Protein AF-0000000075841562 (afdb_homodimer)

Foldseek 3Di:
DDPPPPPPPPPPPPPPQDPDQDDALQLDPDLVWKFKFAAQLAVVPQPDDCQLPQLVSLVDPSNVQLLVLLLVQLLQLFAPGDDRDPSSVRSWMWIQTNVRDIDTWHHDGLVLARSLQVLADLVVLPPDNVVRSVVSPVVVVVVVVVDPPPPVCVVSHPDHRQAQSSTNDDACHPGRDFPAFEEEEAAAQPAPFDPVNDDPPLVRRGNPTGDPVNVQVRVVRRVHHHQAYEHEHDDDDDPVVRCVSPDPVHVVRYHYHDHHADLDPCPDPSHPNVVLLVPFDSRYAYEYEDDHLPVVSSVSVLCCCLVDLRNLSRAAEYEYADAAARSNHHSPSPPSNDDDDGSNRVSVSQVSSVRSNHHYGRHD/DPPPPPPPPPDPPPPPQDPDQDPPLQLDQDLVWKFKFAAQLAVVPQPDDCQLPQLVSLVDPSNVQLLVLLLVQLLQLFAPGDDRDPSSQRSWMWIQTNVRDIDTWHHDGLVLARSLQVQAPLVVLPPDPVVRSVVSVVVVVCVVVVHPPPPVCVVSHPDHRQAQSSTNDDACHPGRDFPAFEEEEAAAQPAPFDPVNDDPPLVRRGNPTGDPVNVQVRVVRRVHHHQAYEHEHDDDDDPVVRCVSPDPVHVVRYHYHDHHADLDDCPDPSHPNVVLLVPFDSRYAYEYEDDHLPVVSSVSVLCCCLVDSRNLSRAAEYEYADAAADSNHHSPSPPSNDDDDGSNRVSVSQVSSVRSNHHYGSHD

Organism: Prymnesium parvum (NCBI:txid97485)

pLDDT: mean 78.82, std 22.83, range [20.52, 98.69]

Structure (mmCIF, N/CA/C/O backbone):
data_AF-0000000075841562-model_v1
#
loop_
_entity.id
_entity.type
_entity.pdbx_description
1 polymer 'Uncharacterized protein'
#
loop_
_atom_site.group_PDB
_atom_site.id
_atom_site.type_symbol
_atom_site.label_atom_id
_atom_site.label_alt_id
_atom_site.label_comp_id
_atom_site.label_asym_id
_atom_site.label_entity_id
_atom_site.label_seq_id
_atom_site.pdbx_PDB_ins_code
_atom_site.Cartn_x
_atom_site.Cartn_y
_atom_site.Cartn_z
_atom_site.occupancy
_atom_site.B_iso_or_equiv
_atom_site.auth_seq_id
_atom_site.auth_comp_id
_atom_site.auth_asym_id
_atom_site.auth_atom_id
_atom_site.pdbx_PDB_model_num
ATOM 1 N N . MET A 1 1 ? 17.453 -30.891 53.281 1 23.44 1 MET A N 1
ATOM 2 C CA . MET A 1 1 ? 16.172 -30.188 53.438 1 23.44 1 MET A CA 1
ATOM 3 C C . MET A 1 1 ? 15.82 -29.406 52.188 1 23.44 1 MET A C 1
ATOM 5 O O . MET A 1 1 ? 16.547 -28.5 51.781 1 23.44 1 MET A O 1
ATOM 9 N N . LEU A 1 2 ? 15.141 -30.031 51.219 1 24.81 2 LEU A N 1
ATOM 10 C CA . LEU A 1 2 ? 14.875 -29.906 49.812 1 24.81 2 LEU A CA 1
ATOM 11 C C . LEU A 1 2 ? 13.82 -28.844 49.531 1 24.81 2 LEU A C 1
ATOM 13 O O . LEU A 1 2 ? 12.664 -28.984 49.938 1 24.81 2 LEU A O 1
ATOM 17 N N . ARG A 1 3 ? 14.258 -27.531 49.594 1 24.64 3 ARG A N 1
ATOM 18 C CA . ARG A 1 3 ? 13.352 -26.391 49.562 1 24.64 3 ARG A CA 1
ATOM 19 C C . ARG A 1 3 ? 12.523 -26.406 48.281 1 24.64 3 ARG A C 1
ATOM 21 O O . ARG A 1 3 ? 13.062 -26.547 47.188 1 24.64 3 ARG A O 1
ATOM 28 N N . ARG A 1 4 ? 11.234 -26.812 48.344 1 21.17 4 ARG A N 1
ATOM 29 C CA . ARG A 1 4 ? 10.148 -26.969 47.375 1 21.17 4 ARG A CA 1
ATOM 30 C C . ARG A 1 4 ? 9.836 -25.641 46.688 1 21.17 4 ARG A C 1
ATOM 32 O O . ARG A 1 4 ? 9.398 -24.688 47.312 1 21.17 4 ARG A O 1
ATOM 39 N N . ARG A 1 5 ? 10.703 -25.172 45.781 1 24.58 5 ARG A N 1
ATOM 40 C CA . ARG A 1 5 ? 10.531 -23.891 45.125 1 24.58 5 ARG A CA 1
ATOM 41 C C . ARG A 1 5 ? 9.164 -23.797 44.438 1 24.58 5 ARG A C 1
ATOM 43 O O . ARG A 1 5 ? 8.836 -24.609 43.562 1 24.58 5 ARG A O 1
ATOM 50 N N . SER A 1 6 ? 8.141 -23.422 45.219 1 23.06 6 SER A N 1
ATOM 51 C CA . SER A 1 6 ? 6.766 -23.281 44.75 1 23.06 6 SER A CA 1
ATOM 52 C C . SER A 1 6 ? 6.68 -22.328 43.562 1 23.06 6 SER A C 1
ATOM 54 O O . SER A 1 6 ? 7.172 -21.203 43.656 1 23.06 6 SER A O 1
ATOM 56 N N . SER A 1 7 ? 6.777 -22.844 42.375 1 22.69 7 SER A N 1
ATOM 57 C CA . SER A 1 7 ? 6.758 -22.203 41.062 1 22.69 7 SER A CA 1
ATOM 58 C C . SER A 1 7 ? 5.453 -21.453 40.812 1 22.69 7 SER A C 1
ATOM 60 O O . SER A 1 7 ? 4.398 -22.062 40.625 1 22.69 7 SER A O 1
ATOM 62 N N . VAL A 1 8 ? 5.227 -20.406 41.656 1 25.59 8 VAL A N 1
ATOM 63 C CA . VAL A 1 8 ? 3.977 -19.656 41.531 1 25.59 8 VAL A CA 1
ATOM 64 C C . VAL A 1 8 ? 3.795 -19.188 40.094 1 25.59 8 VAL A C 1
ATOM 66 O O . VAL A 1 8 ? 4.688 -18.562 39.5 1 25.59 8 VAL A O 1
ATOM 69 N N . TRP A 1 9 ? 2.99 -19.938 39.312 1 23.77 9 TRP A N 1
ATOM 70 C CA . TRP A 1 9 ? 2.57 -19.719 37.938 1 23.77 9 TRP A CA 1
ATOM 71 C C . TRP A 1 9 ? 1.85 -18.391 37.781 1 23.77 9 TRP A C 1
ATOM 73 O O . TRP A 1 9 ? 0.859 -18.125 38.469 1 23.77 9 TRP A O 1
ATOM 83 N N . PRO A 1 10 ? 2.547 -17.266 37.562 1 25.2 10 PRO A N 1
ATOM 84 C CA . PRO A 1 10 ? 1.785 -16.016 37.562 1 25.2 10 PRO A CA 1
ATOM 85 C C . PRO A 1 10 ? 0.585 -16.047 36.594 1 25.2 10 PRO A C 1
ATOM 87 O O . PRO A 1 10 ? 0.646 -16.688 35.562 1 25.2 10 PRO A O 1
ATOM 90 N N . VAL A 1 11 ? -0.581 -16.109 37.188 1 23.89 11 VAL A N 1
ATOM 91 C CA . VAL A 1 11 ? -1.889 -16 36.562 1 23.89 11 VAL A CA 1
ATOM 92 C C . VAL A 1 11 ? -1.92 -14.797 35.625 1 23.89 11 VAL A C 1
ATOM 94 O O . VAL A 1 11 ? -1.701 -13.664 36.062 1 23.89 11 VAL A O 1
ATOM 97 N N . ALA A 1 12 ? -1.588 -15.008 34.344 1 22.73 12 ALA A N 1
ATOM 98 C CA . ALA A 1 12 ? -1.726 -14.008 33.281 1 22.73 12 ALA A CA 1
ATOM 99 C C . ALA A 1 12 ? -3.115 -13.383 33.312 1 22.73 12 ALA A C 1
ATOM 101 O O . ALA A 1 12 ? -4.121 -14.07 33.125 1 22.73 12 ALA A O 1
ATOM 102 N N . LEU A 1 13 ? -3.246 -12.391 34.188 1 23.78 13 LEU A N 1
ATOM 103 C CA . LEU A 1 13 ? -4.477 -11.609 34.219 1 23.78 13 LEU A CA 1
ATOM 104 C C . LEU A 1 13 ? -4.945 -11.25 32.812 1 23.78 13 LEU A C 1
ATOM 106 O O . LEU A 1 13 ? -4.211 -10.617 32.062 1 23.78 13 LEU A O 1
ATOM 110 N N . LEU A 1 14 ? -5.852 -12.016 32.344 1 22.88 14 LEU A N 1
ATOM 111 C CA . LEU A 1 14 ? -6.68 -11.789 31.172 1 22.88 14 LEU A CA 1
ATOM 112 C C . LEU A 1 14 ? -7.242 -10.375 31.172 1 22.88 14 LEU A C 1
ATOM 114 O O . LEU A 1 14 ? -8.156 -10.062 31.922 1 22.88 14 LEU A O 1
ATOM 118 N N . CYS A 1 15 ? -6.332 -9.391 31.234 1 21.5 15 CYS A N 1
ATOM 119 C CA . CYS A 1 15 ? -6.949 -8.07 31.203 1 21.5 15 CYS A CA 1
ATOM 120 C C . CYS A 1 15 ? -7.898 -7.941 30.016 1 21.5 15 CYS A C 1
ATOM 122 O O . CYS A 1 15 ? -7.477 -8.039 28.859 1 21.5 15 CYS A O 1
ATOM 124 N N . VAL A 1 16 ? -9.102 -8.297 30.219 1 24.86 16 VAL A N 1
ATOM 125 C CA . VAL A 1 16 ? -10.266 -8.008 29.391 1 24.86 16 VAL A CA 1
ATOM 126 C C . VAL A 1 16 ? -10.188 -6.57 28.875 1 24.86 16 VAL A C 1
ATOM 128 O O . VAL A 1 16 ? -10.156 -5.629 29.672 1 24.86 16 VAL A O 1
ATOM 131 N N . ARG A 1 17 ? -9.516 -6.457 27.812 1 24.95 17 ARG A N 1
ATOM 132 C CA . ARG A 1 17 ? -9.383 -5.129 27.234 1 24.95 17 ARG A CA 1
ATOM 133 C C . ARG A 1 17 ? -10.734 -4.434 27.141 1 24.95 17 ARG A C 1
ATOM 135 O O . ARG A 1 17 ? -11.695 -5.004 26.609 1 24.95 17 ARG A O 1
ATOM 142 N N . PRO A 1 18 ? -10.945 -3.396 27.938 1 25.64 18 PRO A N 1
ATOM 143 C CA . PRO A 1 18 ? -12.25 -2.725 27.938 1 25.64 18 PRO A CA 1
ATOM 144 C C . PRO A 1 18 ? -12.648 -2.205 26.562 1 25.64 18 PRO A C 1
ATOM 146 O O . PRO A 1 18 ? -11.781 -1.831 25.766 1 25.64 18 PRO A O 1
ATOM 149 N N . SER A 1 19 ? -13.82 -2.514 25.969 1 27.73 19 SER A N 1
ATOM 150 C CA . SER A 1 19 ? -14.594 -2.242 24.766 1 27.73 19 SER A CA 1
ATOM 151 C C . SER A 1 19 ? -14.648 -0.747 24.469 1 27.73 19 SER A C 1
ATOM 153 O O . SER A 1 19 ? -15.188 -0.332 23.438 1 27.73 19 SER A O 1
ATOM 155 N N . GLY A 1 20 ? -14.508 0.33 25.375 1 28.17 20 GLY A N 1
ATOM 156 C CA . GLY A 1 20 ? -15.172 1.623 25.281 1 28.17 20 GLY A CA 1
ATOM 157 C C . GLY A 1 20 ? -14.336 2.672 24.578 1 28.17 20 GLY A C 1
ATOM 158 O O . GLY A 1 20 ? -14.516 3.871 24.797 1 28.17 20 GLY A O 1
ATOM 159 N N . ALA A 1 21 ? -13.375 2.381 23.859 1 34.31 21 ALA A N 1
ATOM 160 C CA . ALA A 1 21 ? -12.688 3.6 23.453 1 34.31 21 ALA A CA 1
ATOM 161 C C . ALA A 1 21 ? -13.539 4.422 22.484 1 34.31 21 ALA A C 1
ATOM 163 O O . ALA A 1 21 ? -13.953 3.922 21.438 1 34.31 21 ALA A O 1
ATOM 164 N N . THR A 1 22 ? -14.172 5.609 22.891 1 37.41 22 THR A N 1
ATOM 165 C CA . THR A 1 22 ? -15.07 6.5 22.172 1 37.41 22 THR A CA 1
ATOM 166 C C . THR A 1 22 ? -14.32 7.266 21.078 1 37.41 22 THR A C 1
ATOM 168 O O . THR A 1 22 ? -13.273 7.859 21.344 1 37.41 22 THR A O 1
ATOM 171 N N . PRO A 1 23 ? -14.547 7.059 19.844 1 42.12 23 PRO A N 1
ATOM 172 C CA . PRO A 1 23 ? -13.969 7.789 18.703 1 42.12 23 PRO A CA 1
ATOM 173 C C . PRO A 1 23 ? -13.992 9.305 18.906 1 42.12 23 PRO A C 1
ATOM 175 O O . PRO A 1 23 ? -14.742 9.805 19.75 1 42.12 23 PRO A O 1
ATOM 178 N N . PRO A 1 24 ? -13.094 10.07 18.172 1 48.28 24 PRO A N 1
ATOM 179 C CA . PRO A 1 24 ? -13.305 11.516 18.172 1 48.28 24 PRO A CA 1
ATOM 180 C C . PRO A 1 24 ? -14.773 11.898 18 1 48.28 24 PRO A C 1
ATOM 182 O O . PRO A 1 24 ? -15.609 11.047 17.688 1 48.28 24 PRO A O 1
ATOM 185 N N . CYS A 1 25 ? -15.055 13.227 18.453 1 55.91 25 CYS A N 1
ATOM 186 C CA . CYS A 1 25 ? -16.438 13.68 18.359 1 55.91 25 CYS A CA 1
ATOM 187 C C . CYS A 1 25 ? -17.109 13.133 17.109 1 55.91 25 CYS A C 1
ATOM 189 O O . CYS A 1 25 ? -18.344 13.055 17.047 1 55.91 25 CYS A O 1
ATOM 191 N N . ARG A 1 26 ? -16.344 12.906 16.047 1 51.16 26 ARG A N 1
ATOM 192 C CA . ARG A 1 26 ? -17.016 12.547 14.797 1 51.16 26 ARG A CA 1
ATOM 193 C C . ARG A 1 26 ? -17.188 11.031 14.688 1 51.16 26 ARG A C 1
ATOM 195 O O . ARG A 1 26 ? -17.797 10.547 13.742 1 51.16 26 ARG A O 1
ATOM 202 N N . ASN A 1 27 ? -16.438 10.242 15.117 1 45.47 27 ASN A N 1
ATOM 203 C CA . ASN A 1 27 ? -16.531 8.875 14.625 1 45.47 27 ASN A CA 1
ATOM 204 C C . ASN A 1 27 ? -17.953 8.32 14.75 1 45.47 27 ASN A C 1
ATOM 206 O O . ASN A 1 27 ? -18.172 7.121 14.602 1 45.47 27 ASN A O 1
ATOM 210 N N . ASN A 1 28 ? -18.859 9.133 15.328 1 39.34 28 ASN A N 1
ATOM 211 C CA . ASN A 1 28 ? -20.234 8.648 15.281 1 39.34 28 ASN A CA 1
ATOM 212 C C . ASN A 1 28 ? -21.047 9.375 14.227 1 39.34 28 ASN A C 1
ATOM 214 O O . ASN A 1 28 ? -21.094 10.609 14.203 1 39.34 28 ASN A O 1
ATOM 218 N N . PRO A 1 29 ? -21.453 8.859 13.016 1 37.5 29 PRO A N 1
ATOM 219 C CA . PRO A 1 29 ? -22.156 9.375 11.844 1 37.5 29 PRO A CA 1
ATOM 220 C C . PRO A 1 29 ? -23.188 10.445 12.203 1 37.5 29 PRO A C 1
ATOM 222 O O . PRO A 1 29 ? -23.844 11 11.312 1 37.5 29 PRO A O 1
ATOM 225 N N . SER A 1 30 ? -23.891 10.555 13.219 1 36.16 30 SER A N 1
ATOM 226 C CA . SER A 1 30 ? -25.047 11.461 13.18 1 36.16 30 SER A CA 1
ATOM 227 C C . SER A 1 30 ? -24.609 12.914 13.281 1 36.16 30 SER A C 1
ATOM 229 O O . SER A 1 30 ? -23.766 13.258 14.109 1 36.16 30 SER A O 1
ATOM 231 N N . THR A 1 31 ? -24.734 13.828 12.148 1 44.22 31 THR A N 1
ATOM 232 C CA . THR A 1 31 ? -24.578 15.266 12.008 1 44.22 31 THR A CA 1
ATOM 233 C C . THR A 1 31 ? -24.766 15.969 13.352 1 44.22 31 THR A C 1
ATOM 235 O O . THR A 1 31 ? -24.219 17.047 13.578 1 44.22 31 THR A O 1
ATOM 238 N N . ASP A 1 32 ? -25.578 15.5 14.125 1 51.19 32 ASP A N 1
ATOM 239 C CA . ASP A 1 32 ? -26.062 16.188 15.312 1 51.19 32 ASP A CA 1
ATOM 240 C C . ASP A 1 32 ? -25.062 16.078 16.469 1 51.19 32 ASP A C 1
ATOM 242 O O . ASP A 1 32 ? -25.406 16.359 17.609 1 51.19 32 ASP A O 1
ATOM 246 N N . GLN A 1 33 ? -23.594 15.867 16.156 1 66.5 33 GLN A N 1
ATOM 247 C CA . GLN A 1 33 ? -22.859 15.211 17.234 1 66.5 33 GLN A CA 1
ATOM 248 C C . GLN A 1 33 ? -21.812 16.141 17.828 1 66.5 33 GLN A C 1
ATOM 250 O O . GLN A 1 33 ? -21.328 15.906 18.938 1 66.5 33 GLN A O 1
ATOM 255 N N . PHE A 1 34 ? -21.578 17.406 17.125 1 82.56 34 PHE A N 1
ATOM 256 C CA . PHE A 1 34 ? -20.578 18.266 17.734 1 82.56 34 PHE A CA 1
ATOM 257 C C . PHE A 1 34 ? -20.875 19.734 17.438 1 82.56 34 PHE A C 1
ATOM 259 O O . PHE A 1 34 ? -21.75 20.047 16.625 1 82.56 34 PHE A O 1
ATOM 266 N N . SER A 1 35 ? -20.438 20.625 18.234 1 90.69 35 SER A N 1
ATOM 267 C CA . SER A 1 35 ? -20.391 22.047 17.922 1 90.69 35 SER A CA 1
ATOM 268 C C . SER A 1 35 ? -18.969 22.609 18.062 1 90.69 35 SER A C 1
ATOM 270 O O . SER A 1 35 ? -18.188 22.094 18.859 1 90.69 35 SER A O 1
ATOM 272 N N . TYR A 1 36 ? -18.688 23.578 17.219 1 96 36 TYR A N 1
ATOM 273 C CA . TYR A 1 36 ? -17.391 24.234 17.25 1 96 36 TYR A CA 1
ATOM 274 C C . TYR A 1 36 ? -17.5 25.641 17.844 1 96 36 TYR A C 1
ATOM 276 O O . TYR A 1 36 ? -18.422 26.391 17.5 1 96 36 TYR A O 1
ATOM 284 N N . GLU A 1 37 ? -16.547 25.953 18.766 1 96.81 37 GLU A N 1
ATOM 285 C CA . GLU A 1 37 ? -16.516 27.266 19.422 1 96.81 37 GLU A CA 1
ATOM 286 C C . GLU A 1 37 ? -15.148 27.906 19.297 1 96.81 37 GLU A C 1
ATOM 288 O O . GLU A 1 37 ? -14.141 27.344 19.719 1 96.81 37 GLU A O 1
ATOM 293 N N . SER A 1 38 ? -15.172 29.094 18.766 1 98 38 SER A N 1
ATOM 294 C CA . SER A 1 38 ? -13.938 29.859 18.641 1 98 38 SER A CA 1
ATOM 295 C C . SER A 1 38 ? -13.477 30.406 19.984 1 98 38 SER A C 1
ATOM 297 O O . SER A 1 38 ? -14.273 30.969 20.734 1 98 38 SER A O 1
ATOM 299 N N . GLY A 1 39 ? -12.195 30.234 20.312 1 98.25 39 GLY A N 1
ATOM 300 C CA . GLY A 1 39 ? -11.609 30.844 21.5 1 98.25 39 GLY A CA 1
ATOM 301 C C . GLY A 1 39 ? -11.242 32.312 21.297 1 98.25 39 GLY A C 1
ATOM 302 O O . GLY A 1 39 ? -11.453 32.844 20.203 1 98.25 39 GLY A O 1
ATOM 303 N N . SER A 1 40 ? -10.703 32.844 22.344 1 97.62 40 SER A N 1
ATOM 304 C CA . SER A 1 40 ? -10.344 34.25 22.281 1 97.62 40 SER A CA 1
ATOM 305 C C . SER A 1 40 ? -9.195 34.5 21.312 1 97.62 40 SER A C 1
ATOM 307 O O . SER A 1 40 ? -9.047 35.594 20.781 1 97.62 40 SER A O 1
ATOM 309 N N . GLY A 1 41 ? -8.383 33.531 21.078 1 97.69 41 GLY A N 1
ATOM 310 C CA . GLY A 1 41 ? -7.324 33.656 20.078 1 97.69 41 GLY A CA 1
ATOM 311 C C . GLY A 1 41 ? -7.836 33.656 18.656 1 97.69 41 GLY A C 1
ATOM 312 O O . GLY A 1 41 ? -7.137 34.125 17.75 1 97.69 41 GLY A O 1
ATOM 313 N N . GLU A 1 42 ? -9.016 33.219 18.469 1 98.56 42 GLU A N 1
ATOM 314 C CA . GLU A 1 42 ? -9.562 33.031 17.125 1 98.56 42 GLU A CA 1
ATOM 315 C C . GLU A 1 42 ? -10.609 34.125 16.812 1 98.56 42 GLU A C 1
ATOM 317 O O . GLU A 1 42 ? -10.672 34.625 15.688 1 98.56 42 GLU A O 1
ATOM 322 N N . ARG A 1 43 ? -11.383 34.562 17.703 1 97.69 43 ARG A N 1
ATOM 323 C CA . ARG A 1 43 ? -12.562 35.406 17.5 1 97.69 43 ARG A CA 1
ATOM 324 C C . ARG A 1 43 ? -12.188 36.719 16.812 1 97.69 43 ARG A C 1
ATOM 326 O O . ARG A 1 43 ? -12.875 37.156 15.891 1 97.69 43 ARG A O 1
ATOM 333 N N . PRO A 1 44 ? -11.102 37.344 17.188 1 96.5 44 PRO A N 1
ATOM 334 C CA . PRO A 1 44 ? -10.773 38.594 16.547 1 96.5 44 PRO A CA 1
ATOM 335 C C . PRO A 1 44 ? -10.508 38.469 15.055 1 96.5 44 PRO A C 1
ATOM 337 O O . PRO A 1 44 ? -10.711 39.406 14.289 1 96.5 44 PRO A O 1
ATOM 340 N N . TRP A 1 45 ? -10.07 37.312 14.656 1 97.38 45 TRP A N 1
ATOM 341 C CA . TRP A 1 45 ? -9.758 37.094 13.25 1 97.38 45 TRP A CA 1
ATOM 342 C C . TRP A 1 45 ? -11.039 36.906 12.438 1 97.38 45 TRP A C 1
ATOM 344 O O . TRP A 1 45 ? -11.016 37 11.211 1 97.38 45 TRP A O 1
ATOM 354 N N . LEU A 1 46 ? -12.07 36.625 13.133 1 95.69 46 LEU A N 1
ATOM 355 C CA . LEU A 1 46 ? -13.32 36.281 12.453 1 95.69 46 LEU A CA 1
ATOM 356 C C . LEU A 1 46 ? -14.297 37.469 12.523 1 95.69 46 LEU A C 1
ATOM 358 O O . LEU A 1 46 ? -15.383 37.406 11.93 1 95.69 46 LEU A O 1
ATOM 362 N N . ARG A 1 47 ? -13.766 38.438 13.32 1 91.31 47 ARG A N 1
ATOM 363 C CA . ARG A 1 47 ? -14.594 39.656 13.461 1 91.31 47 ARG A CA 1
ATOM 364 C C . ARG A 1 47 ? -14.344 40.625 12.32 1 91.31 47 ARG A C 1
ATOM 366 O O . ARG A 1 47 ? -13.312 41.281 12.281 1 91.31 47 ARG A O 1
ATOM 373 N N . GLY A 1 48 ? -15.008 40.562 11.266 1 89.12 48 GLY A N 1
ATOM 374 C CA . GLY A 1 48 ? -14.836 41.438 10.117 1 89.12 48 GLY A CA 1
ATOM 375 C C . GLY A 1 48 ? -13.742 40.969 9.172 1 89.12 48 GLY A C 1
ATOM 376 O O . GLY A 1 48 ? -13.375 39.781 9.164 1 89.12 48 GLY A O 1
ATOM 377 N N . SER A 1 49 ? -13.266 41.906 8.375 1 93.12 49 SER A N 1
ATOM 378 C CA . SER A 1 49 ? -12.234 41.562 7.406 1 93.12 49 SER A CA 1
ATOM 379 C C . SER A 1 49 ? -10.844 41.656 8.023 1 93.12 49 SER A C 1
ATOM 381 O O . SER A 1 49 ? -10.508 42.656 8.664 1 93.12 49 SER A O 1
ATOM 383 N N . SER A 1 50 ? -10.055 40.656 7.855 1 92.69 50 SER A N 1
ATOM 384 C CA . SER A 1 50 ? -8.672 40.656 8.32 1 92.69 50 SER A CA 1
ATOM 385 C C . SER A 1 50 ? -7.711 41.125 7.234 1 92.69 50 SER A C 1
ATOM 387 O O . SER A 1 50 ? -6.551 41.438 7.512 1 92.69 50 SER A O 1
ATOM 389 N N . ALA A 1 51 ? -8.227 41.062 6.02 1 89.88 51 ALA A N 1
ATOM 390 C CA . ALA A 1 51 ? -7.402 41.531 4.91 1 89.88 51 ALA A CA 1
ATOM 391 C C . ALA A 1 51 ? -6.977 42.969 5.125 1 89.88 51 ALA A C 1
ATOM 393 O O . ALA A 1 51 ? -7.809 43.844 5.41 1 89.88 51 ALA A O 1
ATOM 394 N N . GLY A 1 52 ? -5.695 43.219 4.969 1 83.75 52 GLY A N 1
ATOM 395 C CA . GLY A 1 52 ? -5.16 44.531 5.188 1 83.75 52 GLY A CA 1
ATOM 396 C C . GLY A 1 52 ? -4.953 44.875 6.656 1 83.75 52 GLY A C 1
ATOM 397 O O . GLY A 1 52 ? -4.445 45.938 6.996 1 83.75 52 GLY A O 1
ATOM 398 N N . HIS A 1 53 ? -5.34 43.938 7.582 1 86.88 53 HIS A N 1
ATOM 399 C CA . HIS A 1 53 ? -5.281 44.219 9.016 1 86.88 53 HIS A CA 1
ATOM 400 C C . HIS A 1 53 ? -4.605 43.062 9.766 1 86.88 53 HIS A C 1
ATOM 402 O O . HIS A 1 53 ? -4.797 42.906 10.977 1 86.88 53 HIS A O 1
ATOM 408 N N . ILE A 1 54 ? -3.893 42.25 9.062 1 89.19 54 ILE A N 1
ATOM 409 C CA . ILE A 1 54 ? -3.299 41.062 9.68 1 89.19 54 ILE A CA 1
ATOM 410 C C . ILE A 1 54 ? -2.338 41.5 10.789 1 89.19 54 ILE A C 1
ATOM 412 O O . ILE A 1 54 ? -2.422 41 11.922 1 89.19 54 ILE A O 1
ATOM 416 N N . CYS A 1 55 ? -1.534 42.438 10.523 1 80 55 CYS A N 1
ATOM 417 C CA . CYS A 1 55 ? -0.55 42.906 11.492 1 80 55 CYS A CA 1
ATOM 418 C C . CYS A 1 55 ? -1.229 43.594 12.68 1 80 55 CYS A C 1
ATOM 420 O O . CYS A 1 55 ? -0.85 43.344 13.828 1 80 55 CYS A O 1
ATOM 422 N N . HIS A 1 56 ? -2.156 44.406 12.344 1 82.69 56 HIS A N 1
ATOM 423 C CA . HIS A 1 56 ? -2.879 45.094 13.398 1 82.69 56 HIS A CA 1
ATOM 424 C C . HIS A 1 56 ? -3.527 44.125 14.375 1 82.69 56 HIS A C 1
ATOM 426 O O . HIS A 1 56 ? -3.449 44.312 15.586 1 82.69 56 HIS A O 1
ATOM 432 N N . ILE A 1 57 ? -4.145 43.094 13.844 1 88.81 57 ILE A N 1
ATOM 433 C CA . ILE A 1 57 ? -4.82 42.125 14.688 1 88.81 57 ILE A CA 1
ATOM 434 C C . ILE A 1 57 ? -3.785 41.25 15.398 1 88.81 57 ILE A C 1
ATOM 436 O O . ILE A 1 57 ? -3.816 41.125 16.625 1 88.81 57 ILE A O 1
ATOM 440 N N . GLY A 1 58 ? -2.855 40.75 14.672 1 87.06 58 GLY A N 1
ATOM 441 C CA . GLY A 1 58 ? -1.913 39.75 15.172 1 87.06 58 GLY A CA 1
ATOM 442 C C . GLY A 1 58 ? -0.965 40.312 16.219 1 87.06 58 GLY A C 1
ATOM 443 O O . GLY A 1 58 ? -0.518 39.594 17.109 1 87.06 58 GLY A O 1
ATOM 444 N N . LEU A 1 59 ? -0.742 41.594 16.172 1 79.94 59 LEU A N 1
ATOM 445 C CA . LEU A 1 59 ? 0.247 42.188 17.062 1 79.94 59 LEU A CA 1
ATOM 446 C C . LEU A 1 59 ? -0.431 42.906 18.219 1 79.94 59 LEU A C 1
ATOM 448 O O . LEU A 1 59 ? 0.243 43.469 19.078 1 79.94 59 LEU A O 1
ATOM 452 N N . SER A 1 60 ? -1.703 42.906 18.234 1 83.25 60 SER A N 1
ATOM 453 C CA . SER A 1 60 ? -2.385 43.5 19.391 1 83.25 60 SER A CA 1
ATOM 454 C C . SER A 1 60 ? -1.991 42.781 20.688 1 83.25 60 SER A C 1
ATOM 456 O O . SER A 1 60 ? -1.638 41.625 20.688 1 83.25 60 SER A O 1
ATOM 458 N N . VAL A 1 61 ? -2.016 43.5 21.797 1 83 61 VAL A N 1
ATOM 459 C CA . VAL A 1 61 ? -1.658 42.969 23.109 1 83 61 VAL A CA 1
ATOM 460 C C . VAL A 1 61 ? -2.523 41.75 23.422 1 83 61 VAL A C 1
ATOM 462 O O . VAL A 1 61 ? -2.02 40.719 23.891 1 83 61 VAL A O 1
ATOM 465 N N . ALA A 1 62 ? -3.82 41.844 23.141 1 89.44 62 ALA A N 1
ATOM 466 C CA . ALA A 1 62 ? -4.75 40.75 23.422 1 89.44 62 ALA A CA 1
ATOM 467 C C . ALA A 1 62 ? -4.375 39.5 22.625 1 89.44 62 ALA A C 1
ATOM 469 O O . ALA A 1 62 ? -4.379 38.375 23.172 1 89.44 62 ALA A O 1
ATOM 470 N N . GLN A 1 63 ? -4.004 39.719 21.391 1 90.75 63 GLN A N 1
ATOM 471 C CA . GLN A 1 63 ? -3.674 38.562 20.531 1 90.75 63 GLN A CA 1
ATOM 472 C C . GLN A 1 63 ? -2.338 37.938 20.938 1 90.75 63 GLN A C 1
ATOM 474 O O . GLN A 1 63 ? -2.18 36.719 20.906 1 90.75 63 GLN A O 1
ATOM 479 N N . VAL A 1 64 ? -1.422 38.75 21.234 1 87 64 VAL A N 1
ATOM 480 C CA . VAL A 1 64 ? -0.121 38.25 21.672 1 87 64 VAL A CA 1
ATOM 481 C C . VAL A 1 64 ? -0.278 37.438 22.953 1 87 64 VAL A C 1
ATOM 483 O O . VAL A 1 64 ? 0.314 36.375 23.109 1 87 64 VAL A O 1
ATOM 486 N N . ASN A 1 65 ? -1.033 37.969 23.906 1 90.62 65 ASN A N 1
ATOM 487 C CA . ASN A 1 65 ? -1.293 37.25 25.141 1 90.62 65 ASN A CA 1
ATOM 488 C C . ASN A 1 65 ? -2.002 35.906 24.891 1 90.62 65 ASN A C 1
ATOM 490 O O . ASN A 1 65 ? -1.64 34.906 25.469 1 90.62 65 ASN A O 1
ATOM 494 N N . ALA A 1 66 ? -3.023 35.938 24.047 1 95.88 66 ALA A N 1
ATOM 495 C CA . ALA A 1 66 ? -3.713 34.688 23.688 1 95.88 66 ALA A CA 1
ATOM 496 C C . ALA A 1 66 ? -2.744 33.688 23.078 1 95.88 66 ALA A C 1
ATOM 498 O O . ALA A 1 66 ? -2.793 32.5 23.391 1 95.88 66 ALA A O 1
ATOM 499 N N . ALA A 1 67 ? -1.874 34.188 22.219 1 93.94 67 ALA A N 1
ATOM 500 C CA . ALA A 1 67 ? -0.884 33.344 21.578 1 93.94 67 ALA A CA 1
ATOM 501 C C . ALA A 1 67 ? 0.042 32.719 22.625 1 93.94 67 ALA A C 1
ATOM 503 O O . ALA A 1 67 ? 0.391 31.531 22.516 1 93.94 67 ALA A O 1
ATOM 504 N N . ARG A 1 68 ? 0.432 33.469 23.562 1 91.88 68 ARG A N 1
ATOM 505 C CA . ARG A 1 68 ? 1.306 32.969 24.609 1 91.88 68 ARG A CA 1
ATOM 506 C C . ARG A 1 68 ? 0.64 31.797 25.359 1 91.88 68 ARG A C 1
ATOM 508 O O . ARG A 1 68 ? 1.269 30.766 25.609 1 91.88 68 ARG A O 1
ATOM 515 N N . HIS A 1 69 ? -0.583 31.969 25.734 1 96.62 69 HIS A N 1
ATOM 516 C CA . HIS A 1 69 ? -1.319 30.922 26.422 1 96.62 69 HIS A CA 1
ATOM 517 C C . HIS A 1 69 ? -1.514 29.703 25.531 1 96.62 69 HIS A C 1
ATOM 519 O O . HIS A 1 69 ? -1.323 28.562 25.969 1 96.62 69 HIS A O 1
ATOM 525 N N . TRP A 1 70 ? -1.926 29.984 24.312 1 97.25 70 TRP A N 1
ATOM 526 C CA . TRP A 1 70 ? -2.074 28.938 23.297 1 97.25 70 TRP A CA 1
ATOM 527 C C . TRP A 1 70 ? -0.788 28.125 23.156 1 97.25 70 TRP A C 1
ATOM 529 O O . TRP A 1 70 ? -0.809 26.891 23.219 1 97.25 70 TRP A O 1
ATOM 539 N N . LEU A 1 71 ? 0.283 28.766 22.984 1 94.06 71 LEU A N 1
ATOM 540 C CA . LEU A 1 71 ? 1.565 28.125 22.734 1 94.06 71 LEU A CA 1
ATOM 541 C C . LEU A 1 71 ? 2.039 27.359 23.969 1 94.06 71 LEU A C 1
ATOM 543 O O . LEU A 1 71 ? 2.68 26.312 23.859 1 94.06 71 LEU A O 1
ATOM 547 N N . ALA A 1 72 ? 1.792 27.906 25.125 1 94.62 72 ALA A N 1
ATOM 548 C CA . ALA A 1 72 ? 2.115 27.203 26.359 1 94.62 72 ALA A CA 1
ATOM 549 C C . ALA A 1 72 ? 1.404 25.844 26.406 1 94.62 72 ALA A C 1
ATOM 551 O O . ALA A 1 72 ? 2.02 24.828 26.734 1 94.62 72 ALA A O 1
ATOM 552 N N . TYR A 1 73 ? 0.185 25.844 26.047 1 96.94 73 TYR A N 1
ATOM 553 C CA . TYR A 1 73 ? -0.545 24.594 26.062 1 96.94 73 TYR A CA 1
ATOM 554 C C . TYR A 1 73 ? -0.048 23.672 24.953 1 96.94 73 TYR A C 1
ATOM 556 O O . TYR A 1 73 ? 0.111 22.453 25.156 1 96.94 73 TYR A O 1
ATOM 564 N N . ALA A 1 74 ? 0.102 24.219 23.75 1 95 74 ALA A N 1
ATOM 565 C CA . ALA A 1 74 ? 0.537 23.422 22.609 1 95 74 ALA A CA 1
ATOM 566 C C . ALA A 1 74 ? 1.811 22.656 22.938 1 95 74 ALA A C 1
ATOM 568 O O . ALA A 1 74 ? 1.949 21.484 22.562 1 95 74 ALA A O 1
ATOM 569 N N . SER A 1 75 ? 2.707 23.266 23.625 1 90.38 75 SER A N 1
ATOM 570 C CA . SER A 1 75 ? 3.977 22.641 23.984 1 90.38 75 SER A CA 1
ATOM 571 C C . SER A 1 75 ? 3.76 21.438 24.906 1 90.38 75 SER A C 1
ATOM 573 O O . SER A 1 75 ? 4.582 20.516 24.938 1 90.38 75 SER A O 1
ATOM 575 N N . ASP A 1 76 ? 2.646 21.422 25.578 1 92.38 76 ASP A N 1
ATOM 576 C CA . ASP A 1 76 ? 2.369 20.375 26.562 1 92.38 76 ASP A CA 1
ATOM 577 C C . ASP A 1 76 ? 1.223 19.484 26.094 1 92.38 76 ASP A C 1
ATOM 579 O O . ASP A 1 76 ? 0.662 18.719 26.891 1 92.38 76 ASP A O 1
ATOM 583 N N . SER A 1 77 ? 0.868 19.625 24.844 1 92.81 77 SER A N 1
ATOM 584 C CA . SER A 1 77 ? -0.342 18.953 24.375 1 92.81 77 SER A CA 1
ATOM 585 C C . SER A 1 77 ? -0.029 17.562 23.844 1 92.81 77 SER A C 1
ATOM 587 O O . SER A 1 77 ? -0.933 16.828 23.438 1 92.81 77 SER A O 1
ATOM 589 N N . THR A 1 78 ? 1.206 17.094 23.859 1 90.38 78 THR A N 1
ATOM 590 C CA . THR A 1 78 ? 1.601 15.789 23.359 1 90.38 78 THR A CA 1
ATOM 591 C C . THR A 1 78 ? 1.665 14.766 24.484 1 90.38 78 THR A C 1
ATOM 593 O O . THR A 1 78 ? 1.685 15.141 25.672 1 90.38 78 THR A O 1
ATOM 596 N N . GLY A 1 79 ? 1.618 13.461 24.094 1 90.06 79 GLY A N 1
ATOM 597 C CA . GLY A 1 79 ? 1.575 12.445 25.141 1 90.06 79 GLY A CA 1
ATOM 598 C C . GLY A 1 79 ? 0.331 12.531 26 1 90.06 79 GLY A C 1
ATOM 599 O O . GLY A 1 79 ? -0.768 12.766 25.5 1 90.06 79 GLY A O 1
ATOM 600 N N . ARG A 1 80 ? 0.511 12.156 27.266 1 89.19 80 ARG A N 1
ATOM 601 C CA . ARG A 1 80 ? -0.602 12.375 28.188 1 89.19 80 ARG A CA 1
ATOM 602 C C . ARG A 1 80 ? -0.754 13.852 28.516 1 89.19 80 ARG A C 1
ATOM 604 O O . ARG A 1 80 ? -0.12 14.352 29.453 1 89.19 80 ARG A O 1
ATOM 611 N N . ALA A 1 81 ? -1.602 14.5 27.719 1 88.31 81 ALA A N 1
ATOM 612 C CA . ALA A 1 81 ? -1.742 15.953 27.812 1 88.31 81 ALA A CA 1
ATOM 613 C C . ALA A 1 81 ? -2.461 16.359 29.094 1 88.31 81 ALA A C 1
ATOM 615 O O . ALA A 1 81 ? -3.416 15.703 29.516 1 88.31 81 ALA A O 1
ATOM 616 N N . ARG A 1 82 ? -1.991 17.422 29.625 1 92.12 82 ARG A N 1
ATOM 617 C CA . ARG A 1 82 ? -2.688 18.016 30.766 1 92.12 82 ARG A CA 1
ATOM 618 C C . ARG A 1 82 ? -3.893 18.828 30.297 1 92.12 82 ARG A C 1
ATOM 620 O O . ARG A 1 82 ? -3.992 19.188 29.125 1 92.12 82 ARG A O 1
ATOM 627 N N . ALA A 1 83 ? -4.734 19.094 31.312 1 94.06 83 ALA A N 1
ATOM 628 C CA . ALA A 1 83 ? -5.82 20.031 31.016 1 94.06 83 ALA A CA 1
ATOM 629 C C . ALA A 1 83 ? -5.297 21.453 30.859 1 94.06 83 ALA A C 1
ATOM 631 O O . ALA A 1 83 ? -4.352 21.844 31.547 1 94.06 83 ALA A O 1
ATOM 632 N N . PRO A 1 84 ? -5.914 22.125 29.969 1 97.25 84 PRO A N 1
ATOM 633 C CA . PRO A 1 84 ? -5.52 23.547 29.891 1 97.25 84 PRO A CA 1
ATOM 634 C C . PRO A 1 84 ? -5.887 24.328 31.141 1 97.25 84 PRO A C 1
ATOM 636 O O . PRO A 1 84 ? -6.891 24.031 31.797 1 97.25 84 PRO A O 1
ATOM 639 N N . THR A 1 85 ? -5.082 25.312 31.5 1 97.94 85 THR A N 1
ATOM 640 C CA . THR A 1 85 ? -5.492 26.297 32.5 1 97.94 85 THR A CA 1
ATOM 641 C C . THR A 1 85 ? -6.664 27.125 31.984 1 97.94 85 THR A C 1
ATOM 643 O O . THR A 1 85 ? -6.98 27.109 30.797 1 97.94 85 THR A O 1
ATOM 646 N N . ASP A 1 86 ? -7.223 27.875 32.875 1 97.69 86 ASP A N 1
ATOM 647 C CA . ASP A 1 86 ? -8.352 28.703 32.5 1 97.69 86 ASP A CA 1
ATOM 648 C C . ASP A 1 86 ? -7.953 29.672 31.391 1 97.69 86 ASP A C 1
ATOM 650 O O . ASP A 1 86 ? -8.695 29.859 30.422 1 97.69 86 ASP A O 1
ATOM 654 N N . ALA A 1 87 ? -6.836 30.266 31.531 1 97.88 87 ALA A N 1
ATOM 655 C CA . ALA A 1 87 ? -6.363 31.234 30.547 1 97.88 87 ALA A CA 1
ATOM 656 C C . ALA A 1 87 ? -6.082 30.547 29.203 1 97.88 87 ALA A C 1
ATOM 658 O O . ALA A 1 87 ? -6.418 31.078 28.141 1 97.88 87 ALA A O 1
ATOM 659 N N . GLU A 1 88 ? -5.453 29.422 29.281 1 98.31 88 GLU A N 1
ATOM 660 C CA . GLU A 1 88 ? -5.191 28.641 28.078 1 98.31 88 GLU A CA 1
ATOM 661 C C . GLU A 1 88 ? -6.492 28.219 27.391 1 98.31 88 GLU A C 1
ATOM 663 O O . GLU A 1 88 ? -6.641 28.359 26.188 1 98.31 88 GLU A O 1
ATOM 668 N N . ASP A 1 89 ? -7.375 27.75 28.203 1 98.25 89 ASP A N 1
ATOM 669 C CA . ASP A 1 89 ? -8.664 27.281 27.703 1 98.25 89 ASP A CA 1
ATOM 670 C C . ASP A 1 89 ? -9.414 28.391 26.984 1 98.25 89 ASP A C 1
ATOM 672 O O . ASP A 1 89 ? -10.062 28.156 25.953 1 98.25 89 ASP A O 1
ATOM 676 N N . ARG A 1 90 ? -9.359 29.562 27.469 1 98 90 ARG A N 1
ATOM 677 C CA . ARG A 1 90 ? -10.016 30.719 26.844 1 98 90 ARG A CA 1
ATOM 678 C C . ARG A 1 90 ? -9.391 31.047 25.5 1 98 90 ARG A C 1
ATOM 680 O O . ARG A 1 90 ? -10.086 31.469 24.562 1 98 90 ARG A O 1
ATOM 687 N N . ALA A 1 91 ? -8.102 30.891 25.391 1 98.56 91 ALA A N 1
ATOM 688 C CA . ALA A 1 91 ? -7.379 31.219 24.156 1 98.56 91 ALA A CA 1
ATOM 689 C C . ALA A 1 91 ? -7.648 30.188 23.062 1 98.56 91 ALA A C 1
ATOM 691 O O . ALA A 1 91 ? -7.746 30.531 21.891 1 98.56 91 ALA A O 1
ATOM 692 N N . LEU A 1 92 ? -7.777 28.938 23.453 1 98.69 92 LEU A N 1
ATOM 693 C CA . LEU A 1 92 ? -7.93 27.812 22.531 1 98.69 92 LEU A CA 1
ATOM 694 C C . LEU A 1 92 ? -9.359 27.734 22 1 98.69 92 LEU A C 1
ATOM 696 O O . LEU A 1 92 ? -10.273 28.312 22.594 1 98.69 92 LEU A O 1
ATOM 700 N N . SER A 1 93 ? -9.523 27.125 20.844 1 98.44 93 SER A N 1
ATOM 701 C CA . SER A 1 93 ? -10.844 26.797 20.312 1 98.44 93 SER A CA 1
ATOM 702 C C . SER A 1 93 ? -11.266 25.391 20.719 1 98.44 93 SER A C 1
ATOM 704 O O . SER A 1 93 ? -10.453 24.609 21.219 1 98.44 93 SER A O 1
ATOM 706 N N . HIS A 1 94 ? -12.625 25.141 20.578 1 97.06 94 HIS A N 1
ATOM 707 C CA . HIS A 1 94 ? -13.148 23.922 21.172 1 97.06 94 HIS A CA 1
ATOM 708 C C . HIS A 1 94 ? -14.109 23.219 20.219 1 97.06 94 HIS A C 1
ATOM 710 O O . HIS A 1 94 ? -14.891 23.859 19.531 1 97.06 94 HIS A O 1
ATOM 716 N N . PHE A 1 95 ? -13.961 21.906 20.156 1 95 95 PHE A N 1
ATOM 717 C CA . PHE A 1 95 ? -15.031 21.031 19.688 1 95 95 PHE A CA 1
ATOM 718 C C . PHE A 1 95 ? -15.812 20.453 20.859 1 95 95 PHE A C 1
ATOM 720 O O . PHE A 1 95 ? -15.25 19.781 21.719 1 95 95 PHE A O 1
ATOM 727 N N . HIS A 1 96 ? -17.094 20.75 20.938 1 92.62 96 HIS A N 1
ATOM 728 C CA . HIS A 1 96 ? -17.969 20.156 21.953 1 92.62 96 HIS A CA 1
ATOM 729 C C . HIS A 1 96 ? -18.703 18.938 21.391 1 92.62 96 HIS A C 1
ATOM 731 O O . HIS A 1 96 ? -19.531 19.062 20.5 1 92.62 96 HIS A O 1
ATOM 737 N N . CYS A 1 97 ? -18.375 17.844 21.984 1 84 97 CYS A N 1
ATOM 738 C CA . CYS A 1 97 ? -18.906 16.578 21.516 1 84 97 CYS A CA 1
ATOM 739 C C . CYS A 1 97 ? -20.234 16.25 22.188 1 84 97 CYS A C 1
ATOM 741 O O . CYS A 1 97 ? -20.484 16.719 23.312 1 84 97 CYS A O 1
ATOM 743 N N . ARG A 1 98 ? -21 15.453 21.625 1 78.56 98 ARG A N 1
ATOM 744 C CA . ARG A 1 98 ? -22.312 15.109 22.141 1 78.56 98 ARG A CA 1
ATOM 745 C C . ARG A 1 98 ? -22.188 14.266 23.406 1 78.56 98 ARG A C 1
ATOM 747 O O . ARG A 1 98 ? -23.078 14.297 24.266 1 78.56 98 ARG A O 1
ATOM 754 N N . ASP A 1 99 ? -21.125 13.508 23.453 1 75.44 99 ASP A N 1
ATOM 755 C CA . ASP A 1 99 ? -20.969 12.648 24.625 1 75.44 99 ASP A CA 1
ATOM 756 C C . ASP A 1 99 ? -20.484 13.453 25.828 1 75.44 99 ASP A C 1
ATOM 758 O O . ASP A 1 99 ? -20.172 12.883 26.875 1 75.44 99 ASP A O 1
ATOM 762 N N . GLY A 1 100 ? -20.422 14.797 25.672 1 79.69 100 GLY A N 1
ATOM 763 C CA . GLY A 1 100 ? -20.047 15.672 26.766 1 79.69 100 GLY A CA 1
ATOM 764 C C . GLY A 1 100 ? -18.578 16.016 26.781 1 79.69 100 GLY A C 1
ATOM 765 O O . GLY A 1 100 ? -18.141 16.891 27.531 1 79.69 100 GLY A O 1
ATOM 766 N N . ARG A 1 101 ? -17.844 15.359 25.922 1 84.69 101 ARG A N 1
ATOM 767 C CA . ARG A 1 101 ? -16.422 15.641 25.875 1 84.69 101 ARG A CA 1
ATOM 768 C C . ARG A 1 101 ? -16.141 16.922 25.094 1 84.69 101 ARG A C 1
ATOM 770 O O . ARG A 1 101 ? -16.891 17.266 24.172 1 84.69 101 ARG A O 1
ATOM 777 N N . THR A 1 102 ? -15.133 17.547 25.594 1 89.56 102 THR A N 1
ATOM 778 C CA . THR A 1 102 ? -14.641 18.719 24.875 1 89.56 102 THR A CA 1
ATOM 779 C C . THR A 1 102 ? -13.195 18.516 24.438 1 89.56 102 THR A C 1
ATOM 781 O O . THR A 1 102 ? -12.359 18.062 25.203 1 89.56 102 THR A O 1
ATOM 784 N N . GLU A 1 103 ? -12.992 18.844 23.172 1 92.38 103 GLU A N 1
ATOM 785 C CA . GLU A 1 103 ? -11.641 18.766 22.625 1 92.38 103 GLU A CA 1
ATOM 786 C C . GLU A 1 103 ? -11.125 20.141 22.219 1 92.38 103 GLU A C 1
ATOM 788 O O . GLU A 1 103 ? -11.875 20.953 21.656 1 92.38 103 GLU A O 1
ATOM 793 N N . VAL A 1 104 ? -9.859 20.344 22.562 1 96.12 104 VAL A N 1
ATOM 794 C CA . VAL A 1 104 ? -9.289 21.656 22.266 1 96.12 104 VAL A CA 1
ATOM 795 C C . VAL A 1 104 ? -8.477 21.578 20.984 1 96.12 104 VAL A C 1
ATOM 797 O O . VAL A 1 104 ? -8.008 20.516 20.594 1 96.12 104 VAL A O 1
ATOM 800 N N . ILE A 1 105 ? -8.391 22.688 20.328 1 98.12 105 ILE A N 1
ATOM 801 C CA . ILE A 1 105 ? -7.566 22.875 19.141 1 98.12 105 ILE A CA 1
ATOM 802 C C . ILE A 1 105 ? -6.996 24.297 19.125 1 98.12 105 ILE A C 1
ATOM 804 O O . ILE A 1 105 ? -7.551 25.203 19.75 1 98.12 105 ILE A O 1
ATOM 808 N N . GLU A 1 106 ? -5.871 24.469 18.469 1 98.69 106 GLU A N 1
ATOM 809 C CA . GLU A 1 106 ? -5.312 25.812 18.375 1 98.69 106 GLU A CA 1
ATOM 810 C C . GLU A 1 106 ? -6.262 26.75 17.641 1 98.69 106 GLU A C 1
ATOM 812 O O . GLU A 1 106 ? -7.027 26.328 16.781 1 98.69 106 GLU A O 1
ATOM 817 N N . PRO A 1 107 ? -6.227 28.016 18 1 98.62 107 PRO A N 1
ATOM 818 C CA . PRO A 1 107 ? -7.07 28.969 17.266 1 98.62 107 PRO A CA 1
ATOM 819 C C . PRO A 1 107 ? -6.648 29.141 15.812 1 98.62 107 PRO A C 1
ATOM 821 O O . PRO A 1 107 ? -5.465 29.016 15.492 1 98.62 107 PRO A O 1
ATOM 824 N N . LEU A 1 108 ? -7.648 29.375 14.992 1 98.44 108 LEU A N 1
ATOM 825 C CA . LEU A 1 108 ? -7.312 29.875 13.664 1 98.44 108 LEU A CA 1
ATOM 826 C C . LEU A 1 108 ? -6.758 31.297 13.742 1 98.44 108 LEU A C 1
ATOM 828 O O . LEU A 1 108 ? -7.355 32.156 14.383 1 98.44 108 LEU A O 1
ATOM 832 N N . SER A 1 109 ? -5.605 31.453 13.148 1 96.94 109 SER A N 1
ATOM 833 C CA . SER A 1 109 ? -4.945 32.75 13.109 1 96.94 109 SER A CA 1
ATOM 834 C C . SER A 1 109 ? -4.793 33.25 11.68 1 96.94 109 SER A C 1
ATOM 836 O O . SER A 1 109 ? -4.438 32.5 10.781 1 96.94 109 SER A O 1
ATOM 838 N N . GLY A 1 110 ? -5.039 34.5 11.539 1 95 110 GLY A N 1
ATOM 839 C CA . GLY A 1 110 ? -4.855 35.094 10.234 1 95 110 GLY A CA 1
ATOM 840 C C . GLY A 1 110 ? -3.408 35.094 9.773 1 95 110 GLY A C 1
ATOM 841 O O . GLY A 1 110 ? -3.119 35.406 8.609 1 95 110 GLY A O 1
ATOM 842 N N . VAL A 1 111 ? -2.482 34.75 10.609 1 91.19 111 VAL A N 1
ATOM 843 C CA . VAL A 1 111 ? -1.089 34.594 10.211 1 91.19 111 VAL A CA 1
ATOM 844 C C . VAL A 1 111 ? -0.935 33.312 9.367 1 91.19 111 VAL A C 1
ATOM 846 O O . VAL A 1 111 ? -0.006 33.219 8.562 1 91.19 111 VAL A O 1
ATOM 849 N N . ALA A 1 112 ? -1.827 32.375 9.516 1 93.88 112 ALA A N 1
ATOM 850 C CA . ALA A 1 112 ? -1.915 31.094 8.789 1 93.88 112 ALA A CA 1
ATOM 851 C C . ALA A 1 112 ? -0.629 30.297 8.938 1 93.88 112 ALA A C 1
ATOM 853 O O . ALA A 1 112 ? -0.335 29.422 8.109 1 93.88 112 ALA A O 1
ATOM 854 N N . ARG A 1 113 ? 0.185 30.641 9.859 1 92.12 113 ARG A N 1
ATOM 855 C CA . ARG A 1 113 ? 1.4 30 10.344 1 92.12 113 ARG A CA 1
ATOM 856 C C . ARG A 1 113 ? 1.548 30.172 11.852 1 92.12 113 ARG A C 1
ATOM 858 O O . ARG A 1 113 ? 0.56 30.391 12.555 1 92.12 113 ARG A O 1
ATOM 865 N N . HIS A 1 114 ? 2.803 29.969 12.328 1 90.44 114 HIS A N 1
ATOM 866 C CA . HIS A 1 114 ? 3.035 30.281 13.734 1 90.44 114 HIS A CA 1
ATOM 867 C C . HIS A 1 114 ? 2.594 31.703 14.062 1 90.44 114 HIS A C 1
ATOM 869 O O . HIS A 1 114 ? 2.959 32.656 13.367 1 90.44 114 HIS A O 1
ATOM 875 N N . PRO A 1 115 ? 1.767 31.875 15.133 1 91.5 115 PRO A N 1
ATOM 876 C CA . PRO A 1 115 ? 1.155 33.188 15.367 1 91.5 115 PRO A CA 1
ATOM 877 C C . PRO A 1 115 ? 2.186 34.281 15.664 1 91.5 115 PRO A C 1
ATOM 879 O O . PRO A 1 115 ? 1.908 35.469 15.484 1 91.5 115 PRO A O 1
ATOM 882 N N . LEU A 1 116 ? 3.373 33.844 16.078 1 85.06 116 LEU A N 1
ATOM 883 C CA . LEU A 1 116 ? 4.395 34.844 16.438 1 85.06 116 LEU A CA 1
ATOM 884 C C . LEU A 1 116 ? 5.43 34.969 15.32 1 85.06 116 LEU A C 1
ATOM 886 O O . LEU A 1 116 ? 6.418 35.688 15.461 1 85.06 116 LEU A O 1
ATOM 890 N N . ALA A 1 117 ? 5.223 34.25 14.234 1 83.62 117 ALA A N 1
ATOM 891 C CA . ALA A 1 117 ? 6.176 34.312 13.133 1 83.62 117 ALA A CA 1
ATOM 892 C C . ALA A 1 117 ? 6.188 35.719 12.492 1 83.62 117 ALA A C 1
ATOM 894 O O . ALA A 1 117 ? 7.129 36.062 11.773 1 83.62 117 ALA A O 1
ATOM 895 N N . GLN A 1 118 ? 5.191 36.406 12.695 1 77.25 118 GLN A N 1
ATOM 896 C CA . GLN A 1 118 ? 5.102 37.75 12.109 1 77.25 118 GLN A CA 1
ATOM 897 C C . GLN A 1 118 ? 6.102 38.719 12.75 1 77.25 118 GLN A C 1
ATOM 899 O O . GLN A 1 118 ? 6.387 39.781 12.203 1 77.25 118 GLN A O 1
ATOM 904 N N . PHE A 1 119 ? 6.715 38.219 13.977 1 64.12 119 PHE A N 1
ATOM 905 C CA . PHE A 1 119 ? 7.691 39.062 14.664 1 64.12 119 PHE A CA 1
ATOM 906 C C . PHE A 1 119 ? 9.078 38.875 14.07 1 64.12 119 PHE A C 1
ATOM 908 O O . PHE A 1 119 ? 9.961 39.719 14.273 1 64.12 119 PHE A O 1
ATOM 915 N N . MET A 1 120 ? 9.594 37.719 13.547 1 53 120 MET A N 1
ATOM 916 C CA . MET A 1 120 ? 10.945 37.344 13.109 1 53 120 MET A CA 1
ATOM 917 C C . MET A 1 120 ? 11.555 38.469 12.281 1 53 120 MET A C 1
ATOM 919 O O . MET A 1 120 ? 12.766 38.719 12.352 1 53 120 MET A O 1
ATOM 923 N N . ASN A 1 121 ? 11.398 38.812 10.961 1 45 121 ASN A N 1
ATOM 924 C CA . ASN A 1 121 ? 12.516 39.312 10.156 1 45 121 ASN A CA 1
ATOM 925 C C . ASN A 1 121 ? 12.898 40.719 10.539 1 45 121 ASN A C 1
ATOM 927 O O . ASN A 1 121 ? 12.32 41.688 10.031 1 45 121 ASN A O 1
ATOM 931 N N . PRO A 1 122 ? 13.461 40.844 11.695 1 41.56 122 PRO A N 1
ATOM 932 C CA . PRO A 1 122 ? 13.891 42.25 11.844 1 41.56 122 PRO A CA 1
ATOM 933 C C . PRO A 1 122 ? 14.656 42.75 10.625 1 41.56 122 PRO A C 1
ATOM 935 O O . PRO A 1 122 ? 14.508 43.906 10.242 1 41.56 122 PRO A O 1
ATOM 938 N N . PHE A 1 123 ? 15.758 42 10.406 1 38.16 123 PHE A N 1
ATOM 939 C CA . PHE A 1 123 ? 16.641 42.438 9.32 1 38.16 123 PHE A CA 1
ATOM 940 C C . PHE A 1 123 ? 15.883 42.469 7.996 1 38.16 123 PHE A C 1
ATOM 942 O O . PHE A 1 123 ? 16.141 43.344 7.152 1 38.16 123 PHE A O 1
ATOM 949 N N . GLU A 1 124 ? 15.102 41.469 7.863 1 37.97 124 GLU A N 1
ATOM 950 C CA . GLU A 1 124 ? 14.344 41.469 6.621 1 37.97 124 GLU A CA 1
ATOM 951 C C . GLU A 1 124 ? 13.227 42.531 6.672 1 37.97 124 GLU A C 1
ATOM 953 O O . GLU A 1 124 ? 12.711 42.938 5.633 1 37.97 124 GLU A O 1
ATOM 958 N N . CYS A 1 125 ? 12.75 42.75 7.844 1 39.53 125 CYS A N 1
ATOM 959 C CA . CYS A 1 125 ? 11.836 43.875 8.023 1 39.53 125 CYS A CA 1
ATOM 960 C C . CYS A 1 125 ? 12.508 45.188 7.621 1 39.53 125 CYS A C 1
ATOM 962 O O . CYS A 1 125 ? 11.828 46.125 7.246 1 39.53 125 CYS A O 1
ATOM 964 N N . GLU A 1 126 ? 13.766 45.344 8.016 1 36.88 126 GLU A N 1
ATOM 965 C CA . GLU A 1 126 ? 14.398 46.562 7.539 1 36.88 126 GLU A CA 1
ATOM 966 C C . GLU A 1 126 ? 14.195 46.75 6.039 1 36.88 126 GLU A C 1
ATOM 968 O O . GLU A 1 126 ? 13.922 47.875 5.574 1 36.88 126 GLU A O 1
ATOM 973 N N . ARG A 1 127 ? 14.992 45.875 5.285 1 36.72 127 ARG A N 1
ATOM 974 C CA . ARG A 1 127 ? 15.078 46.25 3.879 1 36.72 127 ARG A CA 1
ATOM 975 C C . ARG A 1 127 ? 13.703 46.219 3.223 1 36.72 127 ARG A C 1
ATOM 977 O O . ARG A 1 127 ? 13.328 47.156 2.508 1 36.72 127 ARG A O 1
ATOM 984 N N . ARG A 1 128 ? 13.219 45.062 2.752 1 37 128 ARG A N 1
ATOM 985 C CA . ARG A 1 128 ? 12.102 44.906 1.824 1 37 128 ARG A CA 1
ATOM 986 C C . ARG A 1 128 ? 10.773 44.906 2.566 1 37 128 ARG A C 1
ATOM 988 O O . ARG A 1 128 ? 9.766 45.375 2.035 1 37 128 ARG A O 1
ATOM 995 N N . TYR A 1 129 ? 10.523 44.031 3.602 1 36.94 129 TYR A N 1
ATOM 996 C CA . TYR A 1 129 ? 9.25 43.562 4.145 1 36.94 129 TYR A CA 1
ATOM 997 C C . TYR A 1 129 ? 8.773 44.469 5.266 1 36.94 129 TYR A C 1
ATOM 999 O O . TYR A 1 129 ? 7.754 44.219 5.906 1 36.94 129 TYR A O 1
ATOM 1007 N N . LEU A 1 130 ? 9.516 45.312 5.953 1 38.88 130 LEU A N 1
ATOM 1008 C CA . LEU A 1 130 ? 9.039 46.219 6.988 1 38.88 130 LEU A CA 1
ATOM 1009 C C . LEU A 1 130 ? 7.762 46.906 6.543 1 38.88 130 LEU A C 1
ATOM 1011 O O . LEU A 1 130 ? 7.176 47.688 7.309 1 38.88 130 LEU A O 1
ATOM 1015 N N . SER A 1 131 ? 7.609 47.094 5.402 1 37.66 131 SER A N 1
ATOM 1016 C CA . SER A 1 131 ? 6.402 47.844 5.055 1 37.66 131 SER A CA 1
ATOM 1017 C C . SER A 1 131 ? 5.148 47.125 5.523 1 37.66 131 SER A C 1
ATOM 1019 O O . SER A 1 131 ? 4.055 47.688 5.52 1 37.66 131 SER A O 1
ATOM 1021 N N . GLY A 1 132 ? 5.25 45.812 5.605 1 38.88 132 GLY A N 1
ATOM 1022 C CA . GLY A 1 132 ? 3.91 45.344 5.918 1 38.88 132 GLY A CA 1
ATOM 1023 C C . GLY A 1 132 ? 3.461 45.719 7.32 1 38.88 132 GLY A C 1
ATOM 1024 O O . GLY A 1 132 ? 2.424 46.375 7.492 1 38.88 132 GLY A O 1
ATOM 1025 N N . CYS A 1 133 ? 3.744 44.875 8.453 1 48.53 133 CYS A N 1
ATOM 1026 C CA . CYS A 1 133 ? 3.189 45.344 9.711 1 48.53 133 CYS A CA 1
ATOM 1027 C C . CYS A 1 133 ? 4.02 46.5 10.273 1 48.53 133 CYS A C 1
ATOM 1029 O O . CYS A 1 133 ? 5.223 46.344 10.5 1 48.53 133 CYS A O 1
ATOM 1031 N N . SER A 1 134 ? 3.844 47.656 9.844 1 42.97 134 SER A N 1
ATOM 1032 C CA . SER A 1 134 ? 4.438 48.938 10.188 1 42.97 134 SER A CA 1
ATOM 1033 C C . SER A 1 134 ? 5.07 48.906 11.578 1 42.97 134 SER A C 1
ATOM 1035 O O . SER A 1 134 ? 6.082 49.562 11.82 1 42.97 134 SER A O 1
ATOM 1037 N N . GLN A 1 135 ? 4.473 48.281 12.477 1 42.66 135 GLN A N 1
ATOM 1038 C CA . GLN A 1 135 ? 4.945 48.406 13.852 1 42.66 135 GLN A CA 1
ATOM 1039 C C . GLN A 1 135 ? 6.238 47.625 14.055 1 42.66 135 GLN A C 1
ATOM 1041 O O . GLN A 1 135 ? 6.945 47.812 15.039 1 42.66 135 GLN A O 1
ATOM 1046 N N . CYS A 1 136 ? 6.457 46.625 13.305 1 43.78 136 CYS A N 1
ATOM 1047 C CA . CYS A 1 136 ? 7.734 45.938 13.453 1 43.78 136 CYS A CA 1
ATOM 1048 C C . CYS A 1 136 ? 8.898 46.875 13.18 1 43.78 136 CYS A C 1
ATOM 1050 O O . CYS A 1 136 ? 9.969 46.75 13.773 1 43.78 136 CYS A O 1
ATOM 1052 N N . ALA A 1 137 ? 8.734 47.75 12.234 1 41.44 137 ALA A N 1
ATOM 1053 C CA . ALA A 1 137 ? 9.727 48.781 11.969 1 41.44 137 ALA A CA 1
ATOM 1054 C C . ALA A 1 137 ? 9.969 49.656 13.211 1 41.44 137 ALA A C 1
ATOM 1056 O O . ALA A 1 137 ? 11.109 50 13.508 1 41.44 137 ALA A O 1
ATOM 1057 N N . ARG A 1 138 ? 8.898 50.031 13.844 1 41.25 138 ARG A N 1
ATOM 1058 C CA . ARG A 1 138 ? 9.109 50.938 14.961 1 41.25 138 ARG A CA 1
ATOM 1059 C C . ARG A 1 138 ? 9.836 50.25 16.109 1 41.25 138 ARG A C 1
ATOM 1061 O O . ARG A 1 138 ? 10.625 50.875 16.828 1 41.25 138 ARG A O 1
ATOM 1068 N N . ASN A 1 139 ? 9.578 49 16.25 1 41.19 139 ASN A N 1
ATOM 1069 C CA . ASN A 1 139 ? 10.266 48.344 17.359 1 41.19 139 ASN A CA 1
ATOM 1070 C C . ASN A 1 139 ? 11.734 48.094 17.031 1 41.19 139 ASN A C 1
ATOM 1072 O O . ASN A 1 139 ? 12.578 48.062 17.922 1 41.19 139 ASN A O 1
ATOM 1076 N N . GLN A 1 140 ? 12.086 47.875 15.805 1 41.81 140 GLN A N 1
ATOM 1077 C CA . GLN A 1 140 ? 13.5 47.844 15.43 1 41.81 140 GLN A CA 1
ATOM 1078 C C . GLN A 1 140 ? 14.164 49.188 15.656 1 41.81 140 GLN A C 1
ATOM 1080 O O . GLN A 1 140 ? 15.312 49.25 16.094 1 41.81 140 GLN A O 1
ATOM 1085 N N . HIS A 1 141 ? 13.453 50.156 15.188 1 39.44 141 HIS A N 1
ATOM 1086 C CA . HIS A 1 141 ? 14.031 51.469 15.477 1 39.44 141 HIS A CA 1
ATOM 1087 C C . HIS A 1 141 ? 14.297 51.656 16.969 1 39.44 141 HIS A C 1
ATOM 1089 O O . HIS A 1 141 ? 15.289 52.25 17.359 1 39.44 141 HIS A O 1
ATOM 1095 N N . ASN A 1 142 ? 13.383 51.094 17.719 1 40.66 142 ASN A N 1
ATOM 1096 C CA . ASN A 1 142 ? 13.648 51.219 19.156 1 40.66 142 ASN A CA 1
ATOM 1097 C C . ASN A 1 142 ? 14.719 50.25 19.609 1 40.66 142 ASN A C 1
ATOM 1099 O O . ASN A 1 142 ? 15.367 50.438 20.641 1 40.66 142 ASN A O 1
ATOM 1103 N N . ARG A 1 143 ? 14.984 49.062 18.984 1 43.44 143 ARG A N 1
ATOM 1104 C CA . ARG A 1 143 ? 16.125 48.219 19.312 1 43.44 143 ARG A CA 1
ATOM 1105 C C . ARG A 1 143 ? 17.438 48.875 18.859 1 43.44 143 ARG A C 1
ATOM 1107 O O . ARG A 1 143 ? 18.469 48.719 19.516 1 43.44 143 ARG A O 1
ATOM 1114 N N . THR A 1 144 ? 17.453 49.312 17.672 1 37.94 144 THR A N 1
ATOM 1115 C CA . THR A 1 144 ? 18.703 49.969 17.312 1 37.94 144 THR A CA 1
ATOM 1116 C C . THR A 1 144 ? 18.953 51.156 18.203 1 37.94 144 THR A C 1
ATOM 1118 O O . THR A 1 144 ? 20.094 51.594 18.375 1 37.94 144 THR A O 1
ATOM 1121 N N . ALA A 1 145 ? 17.844 51.875 18.453 1 36.03 145 ALA A N 1
ATOM 1122 C CA . ALA A 1 145 ? 18.188 53.062 19.234 1 36.03 145 ALA A CA 1
ATOM 1123 C C . ALA A 1 145 ? 18.375 52.688 20.703 1 36.03 145 ALA A C 1
ATOM 1125 O O . ALA A 1 145 ? 17.422 52.656 21.469 1 36.03 145 ALA A O 1
ATOM 1126 N N . GLY A 1 146 ? 19.156 51.562 21.156 1 38.5 146 GLY A N 1
ATOM 1127 C CA . GLY A 1 146 ? 19.703 51.25 22.469 1 38.5 146 GLY A CA 1
ATOM 1128 C C . GLY A 1 146 ? 18.641 50.781 23.453 1 38.5 146 GLY A C 1
ATOM 1129 O O . GLY A 1 146 ? 18.922 50.656 24.656 1 38.5 146 GLY A O 1
ATOM 1130 N N . ARG A 1 147 ? 17.359 50.875 23.156 1 40.12 147 ARG A N 1
ATOM 1131 C CA . ARG A 1 147 ? 16.453 50.562 24.25 1 40.12 147 ARG A CA 1
ATOM 1132 C C . ARG A 1 147 ? 16.094 49.094 24.25 1 40.12 147 ARG A C 1
ATOM 1134 O O . ARG A 1 147 ? 15.977 48.469 23.188 1 40.12 147 ARG A O 1
ATOM 1141 N N . ASN A 1 148 ? 16.328 48.219 25.391 1 38.84 148 ASN A N 1
ATOM 1142 C CA . ASN A 1 148 ? 16.016 46.875 25.859 1 38.84 148 ASN A CA 1
ATOM 1143 C C . ASN A 1 148 ? 14.609 46.438 25.484 1 38.84 148 ASN A C 1
ATOM 1145 O O . ASN A 1 148 ? 13.633 47.062 25.875 1 38.84 148 ASN A O 1
ATOM 1149 N N . LEU A 1 149 ? 14.352 45.969 24.281 1 42.72 149 LEU A N 1
ATOM 1150 C CA . LEU A 1 149 ? 13.055 45.312 24.109 1 42.72 149 LEU A CA 1
ATOM 1151 C C . LEU A 1 149 ? 12.617 44.625 25.391 1 42.72 149 LEU A C 1
ATOM 1153 O O . LEU A 1 149 ? 13.445 44 26.094 1 42.72 149 LEU A O 1
ATOM 1157 N N . PRO A 1 150 ? 11.57 45.031 25.938 1 42.69 150 PRO A N 1
ATOM 1158 C CA . PRO A 1 150 ? 11.18 44.219 27.094 1 42.69 150 PRO A CA 1
ATOM 1159 C C . PRO A 1 150 ? 11.312 42.719 26.844 1 42.69 150 PRO A C 1
ATOM 1161 O O . PRO A 1 150 ? 11.148 42.281 25.703 1 42.69 150 PRO A O 1
ATOM 1164 N N . ALA A 1 151 ? 11.992 42.062 27.734 1 44.5 151 ALA A N 1
ATOM 1165 C CA . ALA A 1 151 ? 12.266 40.625 27.766 1 44.5 151 ALA A CA 1
ATOM 1166 C C . ALA A 1 151 ? 11.109 39.844 27.156 1 44.5 151 ALA A C 1
ATOM 1168 O O . ALA A 1 151 ? 11.336 38.812 26.516 1 44.5 151 ALA A O 1
ATOM 1169 N N . HIS A 1 152 ? 10.016 40.438 27.312 1 43.75 152 HIS A N 1
ATOM 1170 C CA . HIS A 1 152 ? 8.844 39.656 26.891 1 43.75 152 HIS A CA 1
ATOM 1171 C C . HIS A 1 152 ? 8.758 39.562 25.375 1 43.75 152 HIS A C 1
ATOM 1173 O O . HIS A 1 152 ? 8.031 38.719 24.828 1 43.75 152 HIS A O 1
ATOM 1179 N N . TYR A 1 153 ? 9.523 40.469 24.719 1 47.25 153 TYR A N 1
ATOM 1180 C CA . TYR A 1 153 ? 9.461 40.438 23.266 1 47.25 153 TYR A CA 1
ATOM 1181 C C . TYR A 1 153 ? 10.492 39.469 22.688 1 47.25 153 TYR A C 1
ATOM 1183 O O . TYR A 1 153 ? 10.359 39.031 21.547 1 47.25 153 TYR A O 1
ATOM 1191 N N . VAL A 1 154 ? 11.539 39.219 23.453 1 48.06 154 VAL A N 1
ATOM 1192 C CA . VAL A 1 154 ? 12.602 38.312 22.969 1 48.06 154 VAL A CA 1
ATOM 1193 C C . VAL A 1 154 ? 12 37 22.531 1 48.06 154 VAL A C 1
ATOM 1195 O O . VAL A 1 154 ? 12.406 36.438 21.5 1 48.06 154 VAL A O 1
ATOM 1198 N N . ASP A 1 155 ? 11.047 36.531 23.312 1 53.94 155 ASP A N 1
ATOM 1199 C CA . ASP A 1 155 ? 10.469 35.25 23 1 53.94 155 ASP A CA 1
ATOM 1200 C C . ASP A 1 155 ? 9.656 35.281 21.719 1 53.94 155 ASP A C 1
ATOM 1202 O O . ASP A 1 155 ? 9.43 34.25 21.078 1 53.94 155 ASP A O 1
ATOM 1206 N N . LEU A 1 156 ? 9.445 36.531 21.328 1 56.03 156 LEU A N 1
ATOM 1207 C CA . LEU A 1 156 ? 8.578 36.719 20.156 1 56.03 156 LEU A CA 1
ATOM 1208 C C . LEU A 1 156 ? 9.336 36.438 18.875 1 56.03 156 LEU A C 1
ATOM 1210 O O . LEU A 1 156 ? 8.734 36.094 17.844 1 56.03 156 LEU A O 1
ATOM 1214 N N . PHE A 1 157 ? 10.688 36.438 18.984 1 59.91 157 PHE A N 1
ATOM 1215 C CA . PHE A 1 157 ? 11.477 36.375 17.766 1 59.91 157 PHE A CA 1
ATOM 1216 C C . PHE A 1 157 ? 12.062 35 17.562 1 59.91 157 PHE A C 1
ATOM 1218 O O . PHE A 1 157 ? 12.844 34.75 16.625 1 59.91 157 PHE A O 1
ATOM 1225 N N . ARG A 1 158 ? 11.562 34.094 18.266 1 65.25 158 ARG A N 1
ATOM 1226 C CA . ARG A 1 158 ? 12.172 32.75 18.234 1 65.25 158 ARG A CA 1
ATOM 1227 C C . ARG A 1 158 ? 11.508 31.875 17.188 1 65.25 158 ARG A C 1
ATOM 1229 O O . ARG A 1 158 ? 12.062 30.844 16.797 1 65.25 158 ARG A O 1
ATOM 1236 N N . HIS A 1 159 ? 10.352 32.438 16.734 1 75.75 159 HIS A N 1
ATOM 1237 C CA . HIS A 1 159 ? 9.57 31.531 15.883 1 75.75 159 HIS A CA 1
ATOM 1238 C C . HIS A 1 159 ? 9.578 32 14.43 1 75.75 159 HIS A C 1
ATOM 1240 O O . HIS A 1 159 ? 9.453 33.188 14.156 1 75.75 159 HIS A O 1
ATOM 1246 N N . ASP A 1 160 ? 9.875 31.062 13.516 1 78.31 160 ASP A N 1
ATOM 1247 C CA . ASP A 1 160 ? 9.867 31.422 12.102 1 78.31 160 ASP A CA 1
ATOM 1248 C C . ASP A 1 160 ? 8.656 30.828 11.391 1 78.31 160 ASP A C 1
ATOM 1250 O O . ASP A 1 160 ? 7.77 30.266 12.023 1 78.31 160 ASP A O 1
ATOM 1254 N N . ARG A 1 161 ? 8.586 31.047 10.109 1 82.12 161 ARG A N 1
ATOM 1255 C CA . ARG A 1 161 ? 7.434 30.703 9.281 1 82.12 161 ARG A CA 1
ATOM 1256 C C . ARG A 1 161 ? 7.281 29.188 9.172 1 82.12 161 ARG A C 1
ATOM 1258 O O . ARG A 1 161 ? 6.223 28.688 8.773 1 82.12 161 ARG A O 1
ATOM 1265 N N . MET A 1 162 ? 8.32 28.453 9.484 1 85.94 162 MET A N 1
ATOM 1266 C CA . MET A 1 162 ? 8.273 27 9.328 1 85.94 162 MET A CA 1
ATOM 1267 C C . MET A 1 162 ? 8.078 26.312 10.672 1 85.94 162 MET A C 1
AT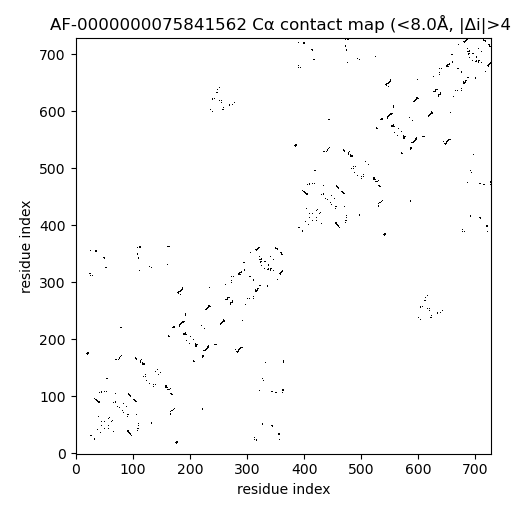OM 1269 O O . MET A 1 162 ? 8.07 25.078 10.75 1 85.94 162 MET A O 1
ATOM 1273 N N . ASP A 1 163 ? 7.965 27.125 11.742 1 87.38 163 ASP A N 1
ATOM 1274 C CA . ASP A 1 163 ? 7.738 26.594 13.078 1 87.38 163 ASP A CA 1
ATOM 1275 C C . ASP A 1 163 ? 6.312 26.078 13.227 1 87.38 163 ASP A C 1
ATOM 1277 O O . ASP A 1 163 ? 5.352 26.812 13.047 1 87.38 163 ASP A O 1
ATOM 1281 N N . ILE A 1 164 ? 6.215 24.734 13.586 1 91.88 164 ILE A N 1
ATOM 1282 C CA . ILE A 1 164 ? 4.887 24.125 13.633 1 91.88 164 ILE A CA 1
ATOM 1283 C C . ILE A 1 164 ? 4.5 23.844 15.078 1 91.88 164 ILE A C 1
ATOM 1285 O O . ILE A 1 164 ? 3.562 23.094 15.344 1 91.88 164 ILE A O 1
ATOM 1289 N N . SER A 1 165 ? 5.191 24.5 16.078 1 90.56 165 SER A N 1
ATOM 1290 C CA . SER A 1 165 ? 4.969 24.234 17.5 1 90.56 165 SER A CA 1
ATOM 1291 C C . SER A 1 165 ? 3.623 24.781 17.953 1 90.56 165 SER A C 1
ATOM 1293 O O . SER A 1 165 ? 3.209 24.547 19.094 1 90.56 165 SER A O 1
ATOM 1295 N N . TYR A 1 166 ? 2.887 25.453 17.094 1 93.44 166 TYR A N 1
ATOM 1296 C CA . TYR A 1 166 ? 1.602 26.047 17.438 1 93.44 166 TYR A CA 1
ATOM 1297 C C . TYR A 1 166 ? 0.47 25.031 17.281 1 93.44 166 TYR A C 1
ATOM 1299 O O . TYR A 1 166 ? -0.652 25.281 17.734 1 93.44 166 TYR A O 1
ATOM 1307 N N . LEU A 1 167 ? 0.747 23.906 16.719 1 95.56 167 LEU A N 1
ATOM 1308 C CA . LEU A 1 167 ? -0.288 22.938 16.375 1 95.56 167 LEU A CA 1
ATOM 1309 C C . LEU A 1 167 ? -0.736 22.156 17.609 1 95.56 167 LEU A C 1
ATOM 1311 O O . LEU A 1 167 ? 0.093 21.75 18.422 1 95.56 167 LEU A O 1
ATOM 1315 N N . VAL A 1 168 ? -2.01 22.031 17.734 1 96.88 168 VAL A N 1
ATOM 1316 C CA . VAL A 1 168 ? -2.619 21.125 18.703 1 96.88 168 VAL A CA 1
ATOM 1317 C C . VAL A 1 168 ? -3.328 19.984 17.984 1 96.88 168 VAL A C 1
ATOM 1319 O O . VAL A 1 168 ? -4.477 20.141 17.547 1 96.88 168 VAL A O 1
ATOM 1322 N N . LEU A 1 169 ? -2.664 18.859 17.953 1 95.62 169 LEU A N 1
ATOM 1323 C CA . LEU A 1 169 ? -3.121 17.734 17.141 1 95.62 169 LEU A CA 1
ATOM 1324 C C . LEU A 1 169 ? -4.039 16.812 17.938 1 95.62 169 LEU A C 1
ATOM 1326 O O . LEU A 1 169 ? -4.074 16.891 19.156 1 95.62 169 LEU A O 1
ATOM 1330 N N . GLN A 1 170 ? -4.762 16.016 17.141 1 95.12 170 GLN A N 1
ATOM 1331 C CA . GLN A 1 170 ? -5.5 14.938 17.781 1 95.12 170 GLN A CA 1
ATOM 1332 C C . GLN A 1 170 ? -4.578 14.078 18.641 1 95.12 170 GLN A C 1
ATOM 1334 O O . GLN A 1 170 ? -3.459 13.758 18.234 1 95.12 170 GLN A O 1
ATOM 1339 N N . ASN A 1 171 ? -5.082 13.766 19.797 1 93.12 171 ASN A N 1
ATOM 1340 C CA . ASN A 1 171 ? -4.32 13.008 20.781 1 93.12 171 ASN A CA 1
ATOM 1341 C C . ASN A 1 171 ? -5.125 11.828 21.328 1 93.12 171 ASN A C 1
ATOM 1343 O O . ASN A 1 171 ? -6.23 12.008 21.844 1 93.12 171 ASN A O 1
ATOM 1347 N N . HIS A 1 172 ? -4.492 10.617 21.188 1 92.06 172 HIS A N 1
ATOM 1348 C CA . HIS A 1 172 ? -5.199 9.422 21.625 1 92.06 172 HIS A CA 1
ATOM 1349 C C . HIS A 1 172 ? -4.586 8.844 22.891 1 92.06 172 HIS A C 1
ATOM 1351 O O . HIS A 1 172 ? -5.027 7.805 23.391 1 92.06 172 HIS A O 1
ATOM 1357 N N . CYS A 1 173 ? -3.574 9.523 23.406 1 92.75 173 CYS A N 1
ATOM 1358 C CA . CYS A 1 173 ? -2.936 9.016 24.609 1 92.75 173 CYS A CA 1
ATOM 1359 C C . CYS A 1 173 ? -3.928 8.938 25.766 1 92.75 173 CYS A C 1
ATOM 1361 O O . CYS A 1 173 ? -4.648 9.906 26.031 1 92.75 173 CYS A O 1
ATOM 1363 N N . GLY A 1 174 ? -3.92 7.754 26.453 1 85.56 174 GLY A N 1
ATOM 1364 C CA . GLY A 1 174 ? -4.773 7.578 27.609 1 85.56 174 GLY A CA 1
ATOM 1365 C C . GLY A 1 174 ? -6.219 7.293 27.25 1 85.56 174 GLY A C 1
ATOM 1366 O O . GLY A 1 174 ? -7.086 7.254 28.125 1 85.56 174 GLY A O 1
ATOM 1367 N N . ARG A 1 175 ? -6.445 7.156 25.984 1 82.5 175 ARG A N 1
ATOM 1368 C CA . ARG A 1 175 ? -7.793 6.84 25.516 1 82.5 175 ARG A CA 1
ATOM 1369 C C . ARG A 1 175 ? -7.867 5.41 24.984 1 82.5 175 ARG A C 1
ATOM 1371 O O . ARG A 1 175 ? -6.852 4.832 24.594 1 82.5 175 ARG A O 1
ATOM 1378 N N . PRO A 1 176 ? -9.062 4.922 25.094 1 72.94 176 PRO A N 1
ATOM 1379 C CA . PRO A 1 176 ? -9.211 3.605 24.469 1 72.94 176 PRO A CA 1
ATOM 1380 C C . PRO A 1 176 ? -8.961 3.635 22.953 1 72.94 176 PRO A C 1
ATOM 1382 O O . PRO A 1 176 ? -9.25 4.637 22.297 1 72.94 176 PRO A O 1
ATOM 1385 N N . ARG A 1 177 ? -8.453 2.506 22.562 1 77.5 177 ARG A N 1
ATOM 1386 C CA . ARG A 1 177 ? -8.203 2.404 21.125 1 77.5 177 ARG A CA 1
ATOM 1387 C C . ARG A 1 177 ? -9.516 2.326 20.344 1 77.5 177 ARG A C 1
ATOM 1389 O O . ARG A 1 177 ? -10.461 1.663 20.781 1 77.5 177 ARG A O 1
ATOM 1396 N N . HIS A 1 178 ? -9.523 3.064 19.297 1 81.38 178 HIS A N 1
ATOM 1397 C CA . HIS A 1 178 ? -10.68 2.973 18.422 1 81.38 178 HIS A CA 1
ATOM 1398 C C . HIS A 1 178 ? -10.594 1.752 17.516 1 81.38 178 HIS A C 1
ATOM 1400 O O . HIS A 1 178 ? -9.516 1.187 17.344 1 81.38 178 HIS A O 1
ATOM 1406 N N . ASP A 1 179 ? -11.703 1.3 16.922 1 83.31 179 ASP A N 1
ATOM 1407 C CA . ASP A 1 179 ? -11.805 0.061 16.156 1 83.31 179 ASP A CA 1
ATOM 1408 C C . ASP A 1 179 ? -11.266 0.244 14.742 1 83.31 179 ASP A C 1
ATOM 1410 O O . ASP A 1 179 ? -10.914 -0.73 14.078 1 83.31 179 ASP A O 1
ATOM 1414 N N . GLY A 1 180 ? -11.234 1.444 14.391 1 93.06 180 GLY A N 1
ATOM 1415 C CA . GLY A 1 180 ? -10.797 1.679 13.023 1 93.06 180 GLY A CA 1
ATOM 1416 C C . GLY A 1 180 ? -9.289 1.782 12.898 1 93.06 180 GLY A C 1
ATOM 1417 O O . GLY A 1 180 ? -8.555 1.481 13.844 1 93.06 180 GLY A O 1
ATOM 1418 N N . ARG A 1 181 ? -8.844 2.035 11.727 1 96.88 181 ARG A N 1
ATOM 1419 C CA . ARG A 1 181 ? -7.438 2.219 11.406 1 96.88 181 ARG A CA 1
ATOM 1420 C C . ARG A 1 181 ? -7.043 3.691 11.484 1 96.88 181 ARG A C 1
ATOM 1422 O O . ARG A 1 181 ? -7.906 4.57 11.469 1 96.88 181 ARG A O 1
ATOM 1429 N N . ASN A 1 182 ? -5.711 3.904 11.609 1 97.88 182 ASN A N 1
ATOM 1430 C CA . ASN A 1 182 ? -5.141 5.238 11.453 1 97.88 182 ASN A CA 1
ATOM 1431 C C . ASN A 1 182 ? -4.52 5.426 10.07 1 97.88 182 ASN A C 1
ATOM 1433 O O . ASN A 1 182 ? -3.596 4.703 9.695 1 97.88 182 ASN A O 1
ATOM 1437 N N . LEU A 1 183 ? -5.086 6.414 9.328 1 98.69 183 LEU A N 1
ATOM 1438 C CA . LEU A 1 183 ? -4.68 6.602 7.941 1 98.69 183 LEU A CA 1
ATOM 1439 C C . LEU A 1 183 ? -4.113 8 7.727 1 98.69 183 LEU A C 1
ATOM 1441 O O . LEU A 1 183 ? -4.68 8.984 8.211 1 98.69 183 LEU A O 1
ATOM 1445 N N . LEU A 1 184 ? -2.969 8.07 7.023 1 98.69 184 LEU A N 1
ATOM 1446 C CA . LEU A 1 184 ? -2.408 9.344 6.586 1 98.69 184 LEU A CA 1
ATOM 1447 C C . LEU A 1 184 ? -2.447 9.461 5.066 1 98.69 184 LEU A C 1
ATOM 1449 O O . LEU A 1 184 ? -2.006 8.562 4.355 1 98.69 184 LEU A O 1
ATOM 1453 N N . TYR A 1 185 ? -3.074 10.516 4.574 1 98.5 185 TYR A N 1
ATOM 1454 C CA . TYR A 1 185 ? -2.986 10.906 3.176 1 98.5 185 TYR A CA 1
ATOM 1455 C C . TYR A 1 185 ? -2.1 12.141 3.01 1 98.5 185 TYR A C 1
ATOM 1457 O O . TYR A 1 185 ? -2.477 13.242 3.414 1 98.5 185 TYR A O 1
ATOM 1465 N N . ASP A 1 186 ? -0.934 11.922 2.445 1 97.88 186 ASP A N 1
ATOM 1466 C CA . ASP A 1 186 ? 0.08 12.961 2.309 1 97.88 186 ASP A CA 1
ATOM 1467 C C . ASP A 1 186 ? 0.193 13.43 0.859 1 97.88 186 ASP A C 1
ATOM 1469 O O . ASP A 1 186 ? 0.929 12.836 0.066 1 97.88 186 ASP A O 1
ATOM 1473 N N . LEU A 1 187 ? -0.567 14.484 0.55 1 97 187 LEU A N 1
ATOM 1474 C CA . LEU A 1 187 ? -0.517 15.07 -0.787 1 97 187 LEU A CA 1
ATOM 1475 C C . LEU A 1 187 ? 0.619 16.078 -0.896 1 97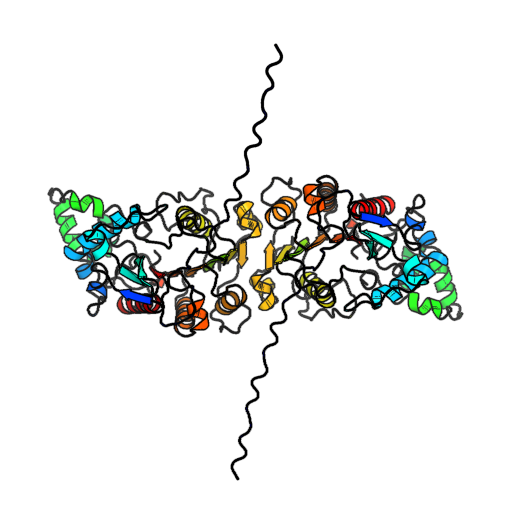 187 LEU A C 1
ATOM 1477 O O . LEU A 1 187 ? 0.56 17.156 -0.292 1 97 187 LEU A O 1
ATOM 1481 N N . GLY A 1 188 ? 1.659 15.758 -1.648 1 95.12 188 GLY A N 1
ATOM 1482 C CA . GLY A 1 188 ? 2.893 16.531 -1.697 1 95.12 188 GLY A CA 1
ATOM 1483 C C . GLY A 1 188 ? 3.902 16.094 -0.648 1 95.12 188 GLY A C 1
ATOM 1484 O O . GLY A 1 188 ? 4.371 16.922 0.14 1 95.12 188 GLY A O 1
ATOM 1485 N N . CYS A 1 189 ? 4.324 14.828 -0.753 1 94.75 189 CYS A N 1
ATOM 1486 C CA . CYS A 1 189 ? 5.062 14.234 0.358 1 94.75 189 CYS A CA 1
ATOM 1487 C C . CYS A 1 189 ? 6.555 14.523 0.237 1 94.75 189 CYS A C 1
ATOM 1489 O O . CYS A 1 189 ? 7.293 14.414 1.217 1 94.75 189 CYS A O 1
ATOM 1491 N N . GLY A 1 190 ? 7.035 14.812 -0.948 1 91.56 190 GLY A N 1
ATOM 1492 C CA . GLY A 1 190 ? 8.469 14.969 -1.153 1 91.56 190 GLY A CA 1
ATOM 1493 C C . GLY A 1 190 ? 9.242 13.68 -0.935 1 91.56 190 GLY A C 1
ATOM 1494 O O . GLY A 1 190 ? 8.781 12.602 -1.306 1 91.56 190 GLY A O 1
ATOM 1495 N N . ASN A 1 191 ? 10.453 13.844 -0.417 1 88.81 191 ASN A N 1
ATOM 1496 C CA . ASN A 1 191 ? 11.297 12.695 -0.107 1 88.81 191 ASN A CA 1
ATOM 1497 C C . ASN A 1 191 ? 11.086 12.219 1.325 1 88.81 191 ASN A C 1
ATOM 1499 O O . ASN A 1 191 ? 10.469 12.906 2.135 1 88.81 191 ASN A O 1
ATOM 1503 N N . TYR A 1 192 ? 11.508 10.992 1.515 1 88.06 192 TYR A N 1
ATOM 1504 C CA . TYR A 1 192 ? 11.406 10.461 2.869 1 88.06 192 TYR A CA 1
ATOM 1505 C C . TYR A 1 192 ? 12.492 11.047 3.768 1 88.06 192 TYR A C 1
ATOM 1507 O O . TYR A 1 192 ? 12.352 11.047 4.992 1 88.06 192 TYR A O 1
ATOM 1515 N N . SER A 1 193 ? 13.586 11.359 3.193 1 77.69 193 SER A N 1
ATOM 1516 C CA . SER A 1 193 ? 14.672 11.969 3.945 1 77.69 193 SER A CA 1
ATOM 1517 C C . SER A 1 193 ? 15.023 13.352 3.389 1 77.69 193 SER A C 1
ATOM 1519 O O . SER A 1 193 ? 14.539 13.734 2.322 1 77.69 193 SER A O 1
ATOM 1521 N N . ARG A 1 194 ? 15.742 14 4.312 1 64.69 194 ARG A N 1
ATOM 1522 C CA . ARG A 1 194 ? 16.219 15.297 3.832 1 64.69 194 ARG A CA 1
ATOM 1523 C C . ARG A 1 194 ? 17.172 15.117 2.652 1 64.69 194 ARG A C 1
ATOM 1525 O O . ARG A 1 194 ? 17.859 14.102 2.543 1 64.69 194 ARG A O 1
ATOM 1532 N N . ALA A 1 195 ? 17.016 15.992 1.773 1 56.69 195 ALA A N 1
ATOM 1533 C CA . ALA A 1 195 ? 17.875 15.984 0.591 1 56.69 195 ALA A CA 1
ATOM 1534 C C . ALA A 1 195 ? 19.328 15.75 0.973 1 56.69 195 ALA A C 1
ATOM 1536 O O . ALA A 1 195 ? 20.094 15.148 0.214 1 56.69 195 ALA A O 1
ATOM 1537 N N . ASP A 1 196 ? 19.609 16.188 2.189 1 54.25 196 ASP A N 1
ATOM 1538 C CA . ASP A 1 196 ? 21 16.047 2.596 1 54.25 196 ASP A CA 1
ATOM 1539 C C . ASP A 1 196 ? 21.234 14.75 3.361 1 54.25 196 ASP A C 1
ATOM 1541 O O . ASP A 1 196 ? 22.328 14.492 3.838 1 54.25 196 ASP A O 1
ATOM 1545 N N . GLY A 1 197 ? 20.219 13.852 3.355 1 53.34 197 GLY A N 1
ATOM 1546 C CA . GLY A 1 197 ? 20.297 12.555 4.008 1 53.34 197 GLY A CA 1
ATOM 1547 C C . GLY A 1 197 ? 20.156 12.641 5.516 1 53.34 197 GLY A C 1
ATOM 1548 O O . GLY A 1 197 ? 20.25 11.625 6.207 1 53.34 197 GLY A O 1
ATOM 1549 N N . LYS A 1 198 ? 20.016 13.922 6.016 1 55.47 198 LYS A N 1
ATOM 1550 C CA . LYS A 1 198 ? 20.016 14.055 7.469 1 55.47 198 LYS A CA 1
ATOM 1551 C C . LYS A 1 198 ? 18.625 13.789 8.039 1 55.47 1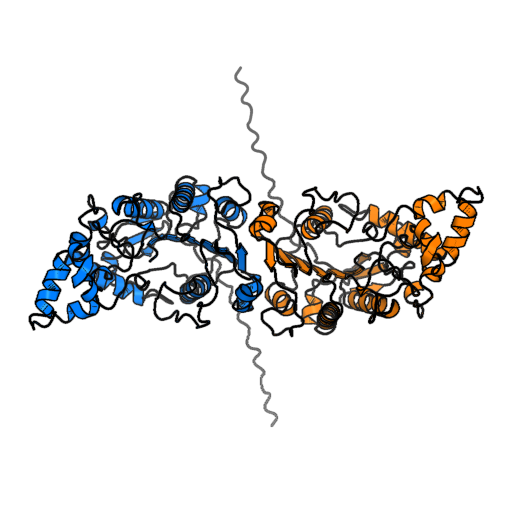98 LYS A C 1
ATOM 1553 O O . LYS A 1 198 ? 17.609 14.023 7.367 1 55.47 198 LYS A O 1
ATOM 1558 N N . ALA A 1 199 ? 18.797 13.117 9.195 1 55.5 199 ALA A N 1
ATOM 1559 C CA . ALA A 1 199 ? 17.562 12.867 9.93 1 55.5 199 ALA A CA 1
ATOM 1560 C C . ALA A 1 199 ? 16.891 14.18 10.328 1 55.5 199 ALA A C 1
ATOM 1562 O O . ALA A 1 199 ? 17.562 15.164 10.641 1 55.5 199 ALA A O 1
ATOM 1563 N N . VAL A 1 200 ? 15.664 14.398 9.891 1 56.88 200 VAL A N 1
ATOM 1564 C CA . VAL A 1 200 ? 14.891 15.547 10.336 1 56.88 200 VAL A CA 1
ATOM 1565 C C . VAL A 1 200 ? 14.734 15.5 11.859 1 56.88 200 VAL A C 1
ATOM 1567 O O . VAL A 1 200 ? 14.43 14.445 12.422 1 56.88 200 VAL A O 1
ATOM 1570 N N . ASP A 1 201 ? 15.336 16.547 12.453 1 60.47 201 ASP A N 1
ATOM 1571 C CA . ASP A 1 201 ? 15.094 16.688 13.891 1 60.47 201 ASP A CA 1
ATOM 1572 C C . ASP A 1 201 ? 13.641 17.031 14.18 1 60.47 201 ASP A C 1
ATOM 1574 O O . ASP A 1 201 ? 13.25 18.203 14.117 1 60.47 201 ASP A O 1
ATOM 1578 N N . LEU A 1 202 ? 12.93 15.969 14.359 1 60.06 202 LEU A N 1
ATOM 1579 C CA . LEU A 1 202 ? 11.484 16.078 14.539 1 60.06 202 LEU A CA 1
ATOM 1580 C C . LEU A 1 202 ? 11.156 16.734 15.883 1 60.06 202 LEU A C 1
ATOM 1582 O O . LEU A 1 202 ? 9.992 17.047 16.156 1 60.06 202 LEU A O 1
ATOM 1586 N N . THR A 1 203 ? 12.18 16.938 16.688 1 56.69 203 THR A N 1
ATOM 1587 C CA . THR A 1 203 ? 11.938 17.547 18 1 56.69 203 THR A CA 1
ATOM 1588 C C . THR A 1 203 ? 11.883 19.062 17.875 1 56.69 203 THR A C 1
ATOM 1590 O O . THR A 1 203 ? 11.383 19.75 18.766 1 56.69 203 THR A O 1
ATOM 1593 N N . ARG A 1 204 ? 12.477 19.531 16.781 1 55.66 204 ARG A N 1
ATOM 1594 C CA . ARG A 1 204 ? 12.609 20.984 16.688 1 55.66 204 ARG A CA 1
ATOM 1595 C C . ARG A 1 204 ? 11.352 21.609 16.109 1 55.66 204 ARG A C 1
ATOM 1597 O O . ARG A 1 204 ? 11.227 22.844 16.062 1 55.66 204 ARG A O 1
ATOM 1604 N N . GLY A 1 205 ? 10.312 20.906 16.047 1 57.03 205 GLY A N 1
ATOM 1605 C CA . GLY A 1 205 ? 9.078 21.516 15.578 1 57.03 205 GLY A CA 1
ATOM 1606 C C . GLY A 1 205 ? 9.219 22.156 14.203 1 57.03 205 GLY A C 1
ATOM 1607 O O . GLY A 1 205 ? 8.742 23.266 13.984 1 57.03 205 GLY A O 1
ATOM 1608 N N . GLN A 1 206 ? 9.953 21.703 13.359 1 64.56 206 GLN A N 1
ATOM 1609 C CA . GLN A 1 206 ? 10.141 22.375 12.07 1 64.56 206 GLN A CA 1
ATOM 1610 C C . GLN A 1 206 ? 9.391 21.625 10.969 1 64.56 206 GLN A C 1
ATOM 1612 O O . GLN A 1 206 ? 9.469 20.406 10.867 1 64.56 206 GLN A O 1
ATOM 1617 N N . GLY A 1 207 ? 8.602 22.438 10.32 1 68.56 207 GLY A N 1
ATOM 1618 C CA . GLY A 1 207 ? 7.789 21.953 9.219 1 68.56 207 GLY A CA 1
ATOM 1619 C C . GLY A 1 207 ? 8.586 21.766 7.938 1 68.56 207 GLY A C 1
ATOM 1620 O O . GLY A 1 207 ? 8.055 21.266 6.941 1 68.56 207 GLY A O 1
ATOM 1621 N N . LEU A 1 208 ? 9.938 22.031 7.938 1 68.38 208 LEU A N 1
ATOM 1622 C CA . LEU A 1 208 ? 10.734 21.984 6.719 1 68.38 208 LEU A CA 1
ATOM 1623 C C . LEU A 1 208 ? 11.258 20.578 6.469 1 68.38 208 LEU A C 1
ATOM 1625 O O . LEU A 1 208 ? 11.766 20.281 5.383 1 68.38 208 LEU A O 1
ATOM 1629 N N . GLY A 1 209 ? 10.93 19.672 7.105 1 74.81 209 GLY A N 1
ATOM 1630 C CA . GLY A 1 209 ? 11.445 18.328 6.871 1 74.81 209 GLY A CA 1
ATOM 1631 C C . GLY A 1 209 ? 10.5 17.469 6.07 1 74.81 209 GLY A C 1
ATOM 1632 O O . GLY A 1 209 ? 9.43 17.906 5.66 1 74.81 209 GLY A O 1
ATOM 1633 N N . PRO A 1 210 ? 11.086 16.281 5.668 1 87.38 210 PRO A N 1
ATOM 1634 C CA . PRO A 1 210 ? 10.203 15.344 4.977 1 87.38 210 PRO A CA 1
ATOM 1635 C C . PRO A 1 210 ? 8.906 15.078 5.73 1 87.38 210 PRO A C 1
ATOM 1637 O O . PRO A 1 210 ? 8.922 14.883 6.949 1 87.38 210 PRO A O 1
ATOM 1640 N N . SER A 1 211 ? 7.883 15.141 5.008 1 91.19 211 SER A N 1
ATOM 1641 C CA . SER A 1 211 ? 6.57 15.172 5.645 1 91.19 211 SER A CA 1
ATOM 1642 C C . SER A 1 211 ? 6.23 13.82 6.266 1 91.19 211 SER A C 1
ATOM 1644 O O . SER A 1 211 ? 5.785 13.758 7.414 1 91.19 211 SER A O 1
ATOM 1646 N N . ILE A 1 212 ? 6.527 12.719 5.57 1 93.75 212 ILE A N 1
ATOM 1647 C CA . ILE A 1 212 ? 6.082 11.414 6.055 1 93.75 212 ILE A CA 1
ATOM 1648 C C . ILE A 1 212 ? 6.723 11.125 7.41 1 93.75 212 ILE A C 1
ATOM 1650 O O . ILE A 1 212 ? 6.023 10.883 8.398 1 93.75 212 ILE A O 1
ATOM 1654 N N . PRO A 1 213 ? 8.07 11.211 7.559 1 91.25 213 PRO A N 1
ATOM 1655 C CA . PRO A 1 213 ? 8.641 10.953 8.883 1 91.25 213 PRO A CA 1
ATOM 1656 C C . PRO A 1 213 ? 8.219 11.992 9.922 1 91.25 213 PRO A C 1
ATOM 1658 O O . PRO A 1 213 ? 8.078 11.664 11.102 1 91.25 213 PRO A O 1
ATOM 1661 N N . LEU A 1 214 ? 8.008 13.188 9.516 1 91.56 214 LEU A N 1
ATOM 1662 C CA . LEU A 1 214 ? 7.559 14.227 10.43 1 91.56 214 LEU A CA 1
ATOM 1663 C C . LEU A 1 214 ? 6.184 13.891 11 1 91.56 214 LEU A C 1
ATOM 1665 O O . LEU A 1 214 ? 5.992 13.906 12.219 1 91.56 214 LEU A O 1
ATOM 1669 N N . PHE A 1 215 ? 5.266 13.555 10.133 1 94.31 215 PHE A N 1
ATOM 1670 C CA . PHE A 1 215 ? 3.914 13.258 10.594 1 94.31 215 PHE A CA 1
ATOM 1671 C C . PHE A 1 215 ? 3.887 11.969 11.398 1 94.31 215 PHE A C 1
ATOM 1673 O O . PHE A 1 215 ? 3.139 11.859 12.375 1 94.31 215 PHE A O 1
ATOM 1680 N N . ASN A 1 216 ? 4.695 11 11 1 92.94 216 ASN A N 1
ATOM 1681 C CA . ASN A 1 216 ? 4.809 9.805 11.836 1 92.94 216 ASN A CA 1
ATOM 1682 C C . ASN A 1 216 ? 5.23 10.156 13.258 1 92.94 216 ASN A C 1
ATOM 1684 O O . ASN A 1 216 ? 4.621 9.695 14.227 1 92.94 216 ASN A O 1
ATOM 1688 N N . ALA A 1 217 ? 6.207 10.992 13.352 1 90.25 217 ALA A N 1
ATOM 1689 C CA . ALA A 1 217 ? 6.738 11.352 14.664 1 90.25 217 ALA A CA 1
ATOM 1690 C C . ALA A 1 217 ? 5.723 12.156 15.469 1 90.25 217 ALA A C 1
ATOM 1692 O O . ALA A 1 217 ? 5.527 11.914 16.656 1 90.25 217 ALA A O 1
ATOM 1693 N N . LEU A 1 218 ? 5.102 13.117 14.797 1 91.31 218 LEU A N 1
ATOM 1694 C CA . LEU A 1 218 ? 4.121 13.977 15.453 1 91.31 218 LEU A CA 1
ATOM 1695 C C . LEU A 1 218 ? 2.98 13.148 16.047 1 91.31 218 LEU A C 1
ATOM 1697 O O . LEU A 1 218 ? 2.607 13.328 17.203 1 91.31 218 LEU A O 1
ATOM 1701 N N . TYR A 1 219 ? 2.486 12.203 15.312 1 94.19 219 TYR A N 1
ATOM 1702 C CA . TYR A 1 219 ? 1.308 11.453 15.734 1 94.19 219 TYR A CA 1
ATOM 1703 C C . TYR A 1 219 ? 1.689 10.328 16.688 1 94.19 219 TYR A C 1
ATOM 1705 O O . TYR A 1 219 ? 0.919 9.977 17.578 1 94.19 219 TYR A O 1
ATOM 1713 N N . GLU A 1 220 ? 2.832 9.766 16.484 1 92.75 220 GLU A N 1
ATOM 1714 C CA . GLU A 1 220 ? 3.283 8.75 17.438 1 92.75 220 GLU A CA 1
ATOM 1715 C C . GLU A 1 220 ? 3.379 9.32 18.844 1 92.75 220 GLU A C 1
ATOM 1717 O O . GLU A 1 220 ? 3.035 8.641 19.812 1 92.75 220 GLU A O 1
ATOM 1722 N N . ARG A 1 221 ? 3.82 10.531 18.953 1 90.62 221 ARG A N 1
ATOM 1723 C CA . ARG A 1 221 ? 3.885 11.195 20.25 1 90.62 221 ARG A CA 1
ATOM 1724 C C . ARG A 1 221 ? 2.496 11.344 20.859 1 90.62 221 ARG A C 1
ATOM 1726 O O . ARG A 1 221 ? 2.359 11.523 22.078 1 90.62 221 ARG A O 1
ATOM 1733 N N . ASN A 1 222 ? 1.512 11.312 20.031 1 93.88 222 ASN A N 1
ATOM 1734 C CA . ASN A 1 222 ? 0.126 11.438 20.469 1 93.88 222 ASN A CA 1
ATOM 1735 C C . ASN A 1 222 ? -0.59 10.086 20.453 1 93.88 222 ASN A C 1
ATOM 1737 O O . ASN A 1 222 ? -1.816 10.031 20.359 1 93.88 222 ASN A O 1
ATOM 1741 N N . CYS A 1 223 ? 0.185 9.016 20.453 1 94.5 223 CYS A N 1
ATOM 1742 C CA . CYS A 1 223 ? -0.295 7.641 20.562 1 94.5 223 CYS A CA 1
ATOM 1743 C C . CYS A 1 223 ? -1.115 7.254 19.344 1 94.5 223 CYS A C 1
ATOM 1745 O O . CYS A 1 223 ? -2.076 6.488 19.453 1 94.5 223 CYS A O 1
ATOM 1747 N N . ILE A 1 224 ? -0.84 7.812 18.281 1 95.31 224 ILE A N 1
ATOM 1748 C CA . ILE A 1 224 ? -1.425 7.453 16.984 1 95.31 224 ILE A CA 1
ATOM 1749 C C . ILE A 1 224 ? -0.338 6.922 16.062 1 95.31 224 ILE A C 1
ATOM 1751 O O . ILE A 1 224 ? 0.576 7.652 15.672 1 95.31 224 ILE A O 1
ATOM 1755 N N . VAL A 1 225 ? -0.432 5.66 15.805 1 95.88 225 VAL A N 1
ATOM 1756 C CA . VAL A 1 225 ? 0.471 5.027 14.852 1 95.88 225 VAL A CA 1
ATOM 1757 C C . VAL A 1 225 ? -0.282 4.703 13.562 1 95.88 225 VAL A C 1
ATOM 1759 O O . VAL A 1 225 ? -1.308 4.02 13.586 1 95.88 225 VAL A O 1
ATOM 1762 N N . PHE A 1 226 ? 0.258 5.133 12.445 1 97.69 226 PHE A N 1
ATOM 1763 C CA . PHE A 1 226 ? -0.463 4.957 11.188 1 97.69 226 PHE A CA 1
ATOM 1764 C C . PHE A 1 226 ? -0.393 3.506 10.727 1 97.69 226 PHE A C 1
ATOM 1766 O O . PHE A 1 226 ? 0.677 2.895 10.742 1 97.69 226 PHE A O 1
ATOM 1773 N N . ASP A 1 227 ? -1.558 3.045 10.359 1 97.12 227 ASP A N 1
ATOM 1774 C CA . ASP A 1 227 ? -1.662 1.712 9.773 1 97.12 227 ASP A CA 1
ATOM 1775 C C . ASP A 1 227 ? -1.362 1.745 8.273 1 97.12 227 ASP A C 1
ATOM 1777 O O . ASP A 1 227 ? -0.835 0.778 7.719 1 97.12 227 ASP A O 1
ATOM 1781 N N . ARG A 1 228 ? -1.763 2.842 7.621 1 98.19 228 ARG A N 1
ATOM 1782 C CA . ARG A 1 228 ? -1.496 3.057 6.203 1 98.19 228 ARG A CA 1
ATOM 1783 C C . ARG A 1 228 ? -1.147 4.516 5.926 1 98.19 228 ARG A C 1
ATOM 1785 O O . ARG A 1 228 ? -1.66 5.418 6.594 1 98.19 228 ARG A O 1
ATOM 1792 N N . ILE A 1 229 ? -0.289 4.641 4.98 1 98.44 229 ILE A N 1
ATOM 1793 C CA . ILE A 1 229 ? 0.108 5.957 4.492 1 98.44 229 ILE A CA 1
ATOM 1794 C C . ILE A 1 229 ? -0.023 6 2.969 1 98.44 229 ILE A C 1
ATOM 1796 O O . ILE A 1 229 ? 0.546 5.16 2.268 1 98.44 229 ILE A O 1
ATOM 1800 N N . PHE A 1 230 ? -0.82 6.895 2.473 1 98.06 230 PHE A N 1
ATOM 1801 C CA . PHE A 1 230 ? -0.95 7.176 1.048 1 98.06 230 PHE A CA 1
ATOM 1802 C C . PHE A 1 230 ? -0.26 8.484 0.688 1 98.06 230 PHE A C 1
ATOM 1804 O O . PHE A 1 230 ? -0.615 9.547 1.212 1 98.06 230 PHE A O 1
ATOM 1811 N N . ALA A 1 231 ? 0.741 8.43 -0.133 1 97.44 231 ALA A N 1
ATOM 1812 C CA . ALA A 1 231 ? 1.583 9.594 -0.366 1 97.44 231 ALA A CA 1
ATOM 1813 C C . ALA A 1 231 ? 1.707 9.898 -1.856 1 97.44 231 ALA A C 1
ATOM 1815 O O . ALA A 1 231 ? 1.942 8.992 -2.66 1 97.44 231 ALA A O 1
ATOM 1816 N N . TRP A 1 232 ? 1.503 11.156 -2.23 1 96.25 232 TRP A N 1
ATOM 1817 C CA . TRP A 1 232 ? 1.663 11.625 -3.602 1 96.25 232 TRP A CA 1
ATOM 1818 C C . TRP A 1 232 ? 2.844 12.586 -3.713 1 96.25 232 TRP A C 1
ATOM 1820 O O . TRP A 1 232 ? 3.074 13.406 -2.816 1 96.25 232 TRP A O 1
ATOM 1830 N N . GLU A 1 233 ? 3.465 12.477 -4.84 1 94.81 233 GLU A N 1
ATOM 1831 C CA . GLU A 1 233 ? 4.496 13.461 -5.16 1 94.81 233 GLU A CA 1
ATOM 1832 C C . GLU A 1 233 ? 4.559 13.727 -6.66 1 94.81 233 GLU A C 1
ATOM 1834 O O . GLU A 1 233 ? 4.625 12.789 -7.457 1 94.81 233 GLU A O 1
ATOM 1839 N N . TYR A 1 234 ? 4.555 14.992 -6.988 1 92.75 234 TYR A N 1
ATOM 1840 C CA . TYR A 1 234 ? 4.578 15.43 -8.375 1 92.75 234 TYR A CA 1
ATOM 1841 C C . TYR A 1 234 ? 5.965 15.258 -8.984 1 92.75 234 TYR A C 1
ATOM 1843 O O . TYR A 1 234 ? 6.102 14.82 -10.133 1 92.75 234 TYR A O 1
ATOM 1851 N N . ILE A 1 235 ? 6.953 15.617 -8.273 1 92.06 235 ILE A N 1
ATOM 1852 C CA . ILE A 1 235 ? 8.328 15.5 -8.75 1 92.06 235 ILE A CA 1
ATOM 1853 C C . ILE A 1 235 ? 8.68 14.023 -8.93 1 92.06 235 ILE A C 1
ATOM 1855 O O . ILE A 1 235 ? 8.445 13.211 -8.039 1 92.06 235 ILE A O 1
ATOM 1859 N N . LYS A 1 236 ? 9.18 13.758 -10.078 1 92.44 236 LYS A N 1
ATOM 1860 C CA . LYS A 1 236 ? 9.586 12.383 -10.352 1 92.44 236 LYS A CA 1
ATOM 1861 C C . LYS A 1 236 ? 10.945 12.078 -9.711 1 92.44 236 LYS A C 1
ATOM 1863 O O . LYS A 1 236 ? 11.93 12.758 -9.992 1 92.44 236 LYS A O 1
ATOM 1868 N N . TYR A 1 237 ? 11 11.109 -8.906 1 90.25 237 TYR A N 1
ATOM 1869 C CA . TYR A 1 237 ? 12.227 10.68 -8.242 1 90.25 237 TYR A CA 1
ATOM 1870 C C . TYR A 1 237 ? 12.742 9.375 -8.844 1 90.25 237 TYR A C 1
ATOM 1872 O O . TYR A 1 237 ? 11.969 8.594 -9.398 1 90.25 237 TYR A O 1
ATOM 1880 N N . ASP A 1 238 ? 14.047 9.273 -8.727 1 92.88 238 ASP A N 1
ATOM 1881 C CA . ASP A 1 238 ? 14.562 7.922 -8.922 1 92.88 238 ASP A CA 1
ATOM 1882 C C . ASP A 1 238 ? 14.031 6.973 -7.848 1 92.88 238 ASP A C 1
ATOM 1884 O O . ASP A 1 238 ? 14.266 7.18 -6.656 1 92.88 238 ASP A O 1
ATOM 1888 N N . PRO A 1 239 ? 13.32 5.965 -8.367 1 92.44 239 PRO A N 1
ATOM 1889 C CA . PRO A 1 239 ? 12.672 5.109 -7.375 1 92.44 239 PRO A CA 1
ATOM 1890 C C . PRO A 1 239 ? 13.664 4.438 -6.43 1 92.44 239 PRO A C 1
ATOM 1892 O O . PRO A 1 239 ? 13.375 4.262 -5.246 1 92.44 239 PRO A O 1
ATOM 1895 N N . GLN A 1 240 ? 14.758 4.012 -6.855 1 89.62 240 GLN A N 1
ATOM 1896 C CA . GLN A 1 240 ? 15.734 3.355 -5.992 1 89.62 240 GLN A CA 1
ATOM 1897 C C . GLN A 1 240 ? 16.219 4.297 -4.895 1 89.62 240 GLN A C 1
ATOM 1899 O O . GLN A 1 240 ? 16.359 3.891 -3.738 1 89.62 240 GLN A O 1
ATOM 1904 N N . VAL A 1 241 ? 16.422 5.492 -5.285 1 88.88 241 VAL A N 1
ATOM 1905 C CA . VAL A 1 241 ? 16.875 6.492 -4.328 1 88.88 241 VAL A CA 1
ATOM 1906 C C . VAL A 1 241 ? 15.766 6.812 -3.334 1 88.88 241 VAL A C 1
ATOM 1908 O O . VAL A 1 241 ? 16 6.848 -2.123 1 88.88 241 VAL A O 1
ATOM 1911 N N . TRP A 1 242 ? 14.609 7.031 -3.848 1 91.81 242 TRP A N 1
ATOM 1912 C CA . TRP A 1 242 ? 13.492 7.41 -2.996 1 91.81 242 TRP A CA 1
ATOM 1913 C C . TRP A 1 242 ? 13.219 6.34 -1.946 1 91.81 242 TRP A C 1
ATOM 1915 O O . TRP A 1 242 ? 13.086 6.645 -0.759 1 91.81 242 TRP A O 1
ATOM 1925 N N . TRP A 1 243 ? 13.266 5.027 -2.303 1 91.88 243 TRP A N 1
ATOM 1926 C CA . TRP A 1 243 ? 12.914 3.922 -1.413 1 91.88 243 TRP A CA 1
ATOM 1927 C C . TRP A 1 243 ? 14.086 3.576 -0.496 1 91.88 243 TRP A C 1
ATOM 1929 O O . TRP A 1 243 ? 13.891 2.943 0.547 1 91.88 243 TRP A O 1
ATOM 1939 N N . SER A 1 244 ? 15.25 3.955 -0.841 1 88.31 244 SER A N 1
ATOM 1940 C CA . SER A 1 244 ? 16.422 3.615 -0.044 1 88.31 244 SER A CA 1
ATOM 1941 C C . SER A 1 244 ? 16.344 4.23 1.35 1 88.31 244 SER A C 1
ATOM 1943 O O . SER A 1 244 ? 16.875 3.674 2.311 1 88.31 244 SER A O 1
ATOM 1945 N N . ASP A 1 245 ? 15.594 5.324 1.449 1 86.69 245 ASP A N 1
ATOM 1946 C CA . ASP A 1 245 ? 15.547 6.059 2.709 1 86.69 245 ASP A CA 1
ATOM 1947 C C . ASP A 1 245 ? 14.359 5.613 3.561 1 86.69 245 ASP A C 1
ATOM 1949 O O . ASP A 1 245 ? 14.266 5.973 4.734 1 86.69 245 ASP A O 1
ATOM 1953 N N . VAL A 1 246 ? 13.539 4.832 3.01 1 91.12 246 VAL A N 1
ATOM 1954 C CA . VAL A 1 246 ? 12.336 4.418 3.732 1 91.12 246 VAL A CA 1
ATOM 1955 C C . VAL A 1 246 ? 12.656 3.225 4.629 1 91.12 246 VAL A C 1
ATOM 1957 O O . VAL A 1 246 ? 13.117 2.186 4.148 1 91.12 246 VAL A O 1
ATOM 1960 N N . PRO A 1 247 ? 12.453 3.365 5.914 1 89.62 247 PRO A N 1
ATOM 1961 C CA . PRO A 1 247 ? 12.742 2.252 6.82 1 89.62 247 PRO A CA 1
ATOM 1962 C C . PRO A 1 247 ? 11.828 1.047 6.586 1 89.62 247 PRO A C 1
ATOM 1964 O O . PRO A 1 247 ? 10.719 1.199 6.07 1 89.62 247 PRO A O 1
ATOM 1967 N N . ALA A 1 248 ? 12.211 -0.122 7.047 1 88.75 248 ALA A N 1
ATOM 1968 C CA . ALA A 1 248 ? 11.5 -1.383 6.855 1 88.75 248 ALA A CA 1
ATOM 1969 C C . ALA A 1 248 ? 10.109 -1.327 7.473 1 88.75 248 ALA A C 1
ATOM 1971 O O . ALA A 1 248 ? 9.141 -1.822 6.883 1 88.75 248 ALA A O 1
ATOM 1972 N N . SER A 1 249 ? 10.016 -0.672 8.602 1 89.81 249 SER A N 1
ATOM 1973 C CA . SER A 1 249 ? 8.781 -0.663 9.375 1 89.81 249 SER A CA 1
ATOM 1974 C C . SER A 1 249 ? 7.699 0.152 8.672 1 89.81 249 SER A C 1
ATOM 1976 O O . SER A 1 249 ? 6.52 0.059 9.023 1 89.81 249 SER A O 1
ATOM 1978 N N . VAL A 1 250 ? 8.109 0.891 7.637 1 93.94 250 VAL A N 1
ATOM 1979 C CA . VAL A 1 250 ? 7.156 1.792 6.996 1 93.94 250 VAL A CA 1
ATOM 1980 C C . VAL A 1 250 ? 6.801 1.264 5.609 1 93.94 250 VAL A C 1
ATOM 1982 O O . VAL A 1 250 ? 5.73 1.569 5.074 1 93.94 250 VAL A O 1
ATOM 1985 N N . ARG A 1 251 ? 7.598 0.453 5.043 1 93.81 251 ARG A N 1
ATOM 1986 C CA . ARG A 1 251 ? 7.48 0.062 3.641 1 93.81 251 ARG A CA 1
ATOM 1987 C C . ARG A 1 251 ? 6.172 -0.673 3.383 1 93.81 251 ARG A C 1
ATOM 1989 O O . ARG A 1 251 ? 5.5 -0.425 2.377 1 93.81 251 ARG A O 1
ATOM 1996 N N . GLY A 1 252 ? 5.766 -1.439 4.27 1 94.69 252 GLY A N 1
ATOM 1997 C CA . GLY A 1 252 ? 4.578 -2.258 4.062 1 94.69 252 GLY A CA 1
ATOM 1998 C C . GLY A 1 252 ? 3.285 -1.481 4.215 1 94.69 252 GLY A C 1
ATOM 1999 O O . GLY A 1 252 ? 2.219 -1.956 3.814 1 94.69 252 GLY A O 1
ATOM 2000 N N . LYS A 1 253 ? 3.371 -0.329 4.828 1 96.25 253 LYS A N 1
ATOM 2001 C CA . LYS A 1 253 ? 2.146 0.441 5.027 1 96.25 253 LYS A CA 1
ATOM 2002 C C . LYS A 1 253 ? 2.117 1.669 4.121 1 96.25 253 LYS A C 1
ATOM 2004 O O . LYS A 1 253 ? 1.113 2.383 4.066 1 96.25 253 LYS A O 1
ATOM 2009 N N . LEU A 1 254 ? 3.186 1.862 3.346 1 97.12 254 LEU A N 1
ATOM 2010 C CA . LEU A 1 254 ? 3.326 3.064 2.531 1 97.12 254 LEU A CA 1
ATOM 2011 C C . LEU A 1 254 ? 2.92 2.793 1.088 1 97.12 254 LEU A C 1
ATOM 2013 O O . LEU A 1 254 ? 3.48 1.909 0.436 1 97.12 254 LEU A O 1
ATOM 2017 N N . HIS A 1 255 ? 1.881 3.498 0.62 1 97.31 255 HIS A N 1
ATOM 2018 C CA . HIS A 1 255 ? 1.51 3.598 -0.787 1 97.31 255 HIS A CA 1
ATOM 2019 C C . HIS A 1 255 ? 2.07 4.867 -1.417 1 97.31 255 HIS A C 1
ATOM 2021 O O . HIS A 1 255 ? 1.622 5.973 -1.101 1 97.31 255 HIS A O 1
ATOM 2027 N N . PHE A 1 256 ? 3.047 4.633 -2.252 1 96.56 256 PHE A N 1
ATOM 2028 C CA . PHE 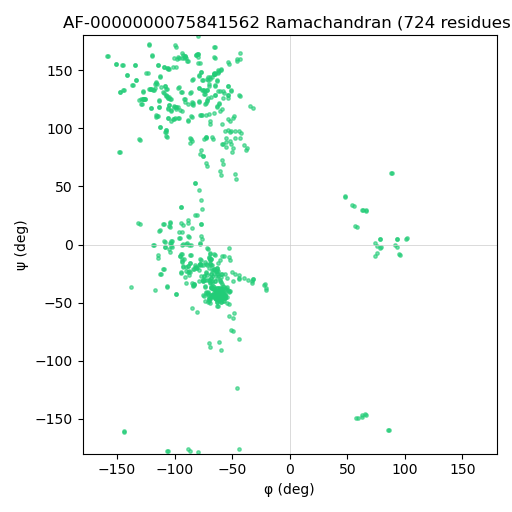A 1 256 ? 3.678 5.801 -2.85 1 96.56 256 PHE A CA 1
ATOM 2029 C C . PHE A 1 256 ? 3.242 5.969 -4.301 1 96.56 256 PHE A C 1
ATOM 2031 O O . PHE A 1 256 ? 3.469 5.082 -5.129 1 96.56 256 PHE A O 1
ATOM 2038 N N . TYR A 1 257 ? 2.613 7.121 -4.586 1 95.69 257 TYR A N 1
ATOM 2039 C CA . TYR A 1 257 ? 2.195 7.527 -5.922 1 95.69 257 TYR A CA 1
ATOM 2040 C C . TYR A 1 257 ? 3.074 8.656 -6.449 1 95.69 257 TYR A C 1
ATOM 2042 O O . TYR A 1 257 ? 2.838 9.828 -6.145 1 95.69 257 TYR A O 1
ATOM 2050 N N . ASN A 1 258 ? 4.031 8.328 -7.25 1 95 258 ASN A N 1
ATOM 2051 C CA . ASN A 1 258 ? 4.891 9.352 -7.836 1 95 258 ASN A CA 1
ATOM 2052 C C . ASN A 1 258 ? 4.246 9.992 -9.062 1 95 258 ASN A C 1
ATOM 2054 O O . ASN A 1 258 ? 4.844 10.016 -10.141 1 95 258 ASN A O 1
ATOM 2058 N N . VAL A 1 259 ? 3.035 10.453 -8.883 1 93.5 259 VAL A N 1
ATOM 2059 C CA . VAL A 1 259 ? 2.225 11.133 -9.891 1 93.5 259 VAL A CA 1
ATOM 2060 C C . VAL A 1 259 ? 1.581 12.375 -9.281 1 93.5 259 VAL A C 1
ATOM 2062 O O . VAL A 1 259 ? 1.415 12.461 -8.062 1 93.5 259 VAL A O 1
ATOM 2065 N N . PRO A 1 260 ? 1.254 13.359 -10.07 1 91.31 260 PRO A N 1
ATOM 2066 C CA . PRO A 1 260 ? 0.555 14.523 -9.531 1 91.31 260 PRO A CA 1
ATOM 2067 C C . PRO A 1 260 ? -0.846 14.195 -9.023 1 91.31 260 PRO A C 1
ATOM 2069 O O . PRO A 1 260 ? -1.492 13.273 -9.539 1 91.31 260 PRO A O 1
ATOM 2072 N N . VAL A 1 261 ? -1.17 14.938 -7.984 1 90.88 261 VAL A N 1
ATOM 2073 C CA . VAL A 1 261 ? -2.58 14.93 -7.609 1 90.88 261 VAL A CA 1
ATOM 2074 C C . VAL A 1 261 ? -3.396 15.703 -8.641 1 90.88 261 VAL A C 1
ATOM 2076 O O . VAL A 1 261 ? -3.008 16.797 -9.055 1 90.88 261 VAL A O 1
ATOM 2079 N N . ASP A 1 262 ? -4.383 15.047 -9.195 1 75.5 262 ASP A N 1
ATOM 2080 C CA . ASP A 1 262 ? -5.066 15.711 -10.297 1 75.5 262 ASP A CA 1
ATOM 2081 C C . ASP A 1 262 ? -6.379 16.328 -9.836 1 75.5 262 ASP A C 1
ATOM 2083 O O . ASP A 1 262 ? -6.84 16.078 -8.719 1 75.5 262 ASP A O 1
ATOM 2087 N N . LYS A 1 263 ? -6.777 17.25 -10.695 1 70.06 263 LYS A N 1
ATOM 2088 C CA . LYS A 1 263 ? -8.031 17.969 -10.508 1 70.06 263 LYS A CA 1
ATOM 2089 C C . LYS A 1 263 ? -9.227 17.109 -10.914 1 70.06 263 LYS A C 1
ATOM 2091 O O . LYS A 1 263 ? -10.344 17.609 -11.039 1 70.06 263 LYS A O 1
ATOM 2096 N N . GLU A 1 264 ? -8.914 15.906 -10.969 1 66.12 264 GLU A N 1
ATOM 2097 C CA . GLU A 1 264 ? -9.914 15.016 -11.555 1 66.12 264 GLU A CA 1
ATOM 2098 C C . GLU A 1 264 ? -11.148 14.922 -10.656 1 66.12 264 GLU A C 1
ATOM 2100 O O . GLU A 1 264 ? -11.047 15.031 -9.438 1 66.12 264 GLU A O 1
ATOM 2105 N N . PRO A 1 265 ? -12.211 14.836 -11.445 1 70.94 265 PRO A N 1
ATOM 2106 C CA . PRO A 1 265 ? -13.43 14.586 -10.68 1 70.94 265 PRO A CA 1
ATOM 2107 C C . PRO A 1 265 ? -13.312 13.367 -9.766 1 70.94 265 PRO A C 1
ATOM 2109 O O . PRO A 1 265 ? -12.477 12.492 -10 1 70.94 265 PRO A O 1
ATOM 2112 N N . SER A 1 266 ? -14.07 13.438 -8.883 1 71.88 266 SER A N 1
ATOM 2113 C CA . SER A 1 266 ? -14.078 12.391 -7.863 1 71.88 266 SER A CA 1
ATOM 2114 C C . SER A 1 266 ? -14.352 11.023 -8.484 1 71.88 266 SER A C 1
ATOM 2116 O O . SER A 1 266 ? -14.086 9.992 -7.867 1 71.88 266 SER A O 1
ATOM 2118 N N . SER A 1 267 ? -14.719 11.086 -9.711 1 71.38 267 SER A N 1
ATOM 2119 C CA . SER A 1 267 ? -15.062 9.82 -10.344 1 71.38 267 SER A CA 1
ATOM 2120 C C . SER A 1 267 ? -13.875 9.242 -11.109 1 71.38 267 SER A C 1
ATOM 2122 O O . SER A 1 267 ? -13.891 8.07 -11.477 1 71.38 267 SER A O 1
ATOM 2124 N N . SER A 1 268 ? -12.867 10.047 -11.242 1 80.06 268 SER A N 1
ATOM 2125 C CA . SER A 1 268 ? -11.711 9.562 -11.977 1 80.06 268 SER A CA 1
ATOM 2126 C C . SER A 1 268 ? -10.891 8.586 -11.141 1 80.06 268 SER A C 1
ATOM 2128 O O . SER A 1 268 ? -10.727 8.781 -9.938 1 80.06 268 SER A O 1
ATOM 2130 N N . PRO A 1 269 ? -10.383 7.555 -11.781 1 79.38 269 PRO A N 1
ATOM 2131 C CA . PRO A 1 269 ? -9.648 6.539 -11.031 1 79.38 269 PRO A CA 1
ATOM 2132 C C . PRO A 1 269 ? -8.43 7.105 -10.305 1 79.38 269 PRO A C 1
ATOM 2134 O O . PRO A 1 269 ? -8.039 6.598 -9.25 1 79.38 269 PRO A O 1
ATOM 2137 N N . GLY A 1 270 ? -7.934 8.117 -10.773 1 84.19 270 GLY A N 1
ATOM 2138 C CA . GLY A 1 270 ? -6.738 8.68 -10.164 1 84.19 270 GLY A CA 1
ATOM 2139 C C . GLY A 1 270 ? -7.039 9.797 -9.172 1 84.19 270 GLY A C 1
ATOM 2140 O O . GLY A 1 270 ? -6.121 10.383 -8.594 1 84.19 270 GLY A O 1
ATOM 2141 N N . SER A 1 271 ? -8.281 9.977 -8.945 1 90 271 SER A N 1
ATOM 2142 C CA . SER A 1 271 ? -8.695 11.047 -8.039 1 90 271 SER A CA 1
ATOM 2143 C C . SER A 1 271 ? -8.367 10.695 -6.59 1 90 271 SER A C 1
ATOM 2145 O O . SER A 1 271 ? -8.664 9.594 -6.129 1 90 271 SER A O 1
ATOM 2147 N N . PHE A 1 272 ? -7.793 11.656 -5.949 1 94.38 272 PHE A N 1
ATOM 2148 C CA . PHE A 1 272 ? -7.547 11.492 -4.523 1 94.38 272 PHE A CA 1
ATOM 2149 C C . PHE A 1 272 ? -8.844 11.195 -3.779 1 94.38 272 PHE A C 1
ATOM 2151 O O . PHE A 1 272 ? -8.883 10.305 -2.928 1 94.38 272 PHE A O 1
ATOM 2158 N N . ILE A 1 273 ? -9.898 11.93 -4.129 1 94.81 273 ILE A N 1
ATOM 2159 C CA . ILE A 1 273 ? -11.18 11.781 -3.439 1 94.81 273 ILE A CA 1
ATOM 2160 C C . ILE A 1 273 ? -11.711 10.367 -3.652 1 94.81 273 ILE A C 1
ATOM 2162 O O . ILE A 1 273 ? -12.242 9.75 -2.723 1 94.81 273 ILE A O 1
ATOM 2166 N N . GLN A 1 274 ? -11.594 9.875 -4.812 1 92.81 274 GLN A N 1
ATOM 2167 C CA . GLN A 1 274 ? -12.016 8.5 -5.074 1 92.81 274 GLN A CA 1
ATOM 2168 C C . GLN A 1 274 ? -11.219 7.512 -4.234 1 92.81 274 GLN A C 1
ATOM 2170 O O . GLN A 1 274 ? -11.781 6.555 -3.688 1 92.81 274 GLN A O 1
ATOM 2175 N N . LEU A 1 275 ? -9.922 7.734 -4.199 1 95.25 275 LEU A N 1
ATOM 2176 C CA . LEU A 1 275 ? -9.086 6.863 -3.379 1 95.25 275 LEU A CA 1
ATOM 2177 C C . LEU A 1 275 ? -9.5 6.938 -1.914 1 95.25 275 LEU A C 1
ATOM 2179 O O . LEU A 1 275 ? -9.578 5.91 -1.235 1 95.25 275 LEU A O 1
ATOM 2183 N N . LEU A 1 276 ? -9.742 8.141 -1.457 1 96.25 276 LEU A N 1
ATOM 2184 C CA . LEU A 1 276 ? -10.195 8.328 -0.082 1 96.25 276 LEU A CA 1
ATOM 2185 C C . LEU A 1 276 ? -11.469 7.539 0.188 1 96.25 276 LEU A C 1
ATOM 2187 O O . LEU A 1 276 ? -11.547 6.797 1.172 1 96.25 276 LEU A O 1
ATOM 2191 N N . LYS A 1 277 ? -12.398 7.578 -0.668 1 93.81 277 LYS A N 1
ATOM 2192 C CA . LYS A 1 277 ? -13.695 6.93 -0.498 1 93.81 277 LYS A CA 1
ATOM 2193 C C . LYS A 1 277 ? -13.555 5.41 -0.525 1 93.81 277 LYS A C 1
ATOM 2195 O O . LYS A 1 277 ? -14.32 4.699 0.134 1 93.81 277 LYS A O 1
ATOM 2200 N N . THR A 1 278 ? -12.57 4.949 -1.216 1 92.69 278 THR A N 1
ATOM 2201 C CA . THR A 1 278 ? -12.453 3.504 -1.39 1 92.69 278 THR A CA 1
ATOM 2202 C C . THR A 1 278 ? -11.539 2.904 -0.326 1 92.69 278 THR A C 1
ATOM 2204 O O . THR A 1 278 ? -11.539 1.69 -0.108 1 92.69 278 THR A O 1
ATOM 2207 N N . THR A 1 279 ? -10.766 3.721 0.385 1 96.62 279 THR A N 1
ATOM 2208 C CA . THR A 1 279 ? -9.773 3.16 1.298 1 96.62 279 THR A CA 1
ATOM 2209 C C . THR A 1 279 ? -10.148 3.459 2.748 1 96.62 279 THR A C 1
ATOM 2211 O O . THR A 1 279 ? -9.727 2.744 3.662 1 96.62 279 THR A O 1
ATOM 2214 N N . ALA A 1 280 ? -10.898 4.516 2.979 1 96.81 280 ALA A N 1
ATOM 2215 C CA . ALA A 1 280 ? -11.227 4.906 4.348 1 96.81 280 ALA A CA 1
ATOM 2216 C C . ALA A 1 280 ? -12.68 4.555 4.68 1 96.81 280 ALA A C 1
ATOM 2218 O O . ALA A 1 280 ? -13.523 4.457 3.783 1 96.81 280 ALA A O 1
ATOM 2219 N N . THR A 1 281 ? -12.914 4.305 5.926 1 94.88 281 THR A N 1
ATOM 2220 C CA . THR A 1 281 ? -14.258 4.16 6.473 1 94.88 281 THR A CA 1
ATOM 2221 C C . THR A 1 281 ? -14.5 5.16 7.598 1 94.88 281 THR A C 1
ATOM 2223 O O . THR A 1 281 ? -13.562 5.805 8.07 1 94.88 281 THR A O 1
ATOM 2226 N N . ALA A 1 282 ? -15.703 5.266 8.078 1 91.31 282 ALA A N 1
ATOM 2227 C CA . ALA A 1 282 ? -16.078 6.23 9.109 1 91.31 282 ALA A CA 1
ATOM 2228 C C . ALA A 1 282 ? -15.438 5.871 10.453 1 91.31 282 ALA A C 1
ATOM 2230 O O . ALA A 1 282 ? -15.344 6.715 11.344 1 91.31 282 ALA A O 1
ATOM 2231 N N . GLN A 1 283 ? -14.969 4.641 10.562 1 92.88 283 GLN A N 1
ATOM 2232 C CA . GLN A 1 283 ? -14.367 4.211 11.82 1 92.88 283 GLN A CA 1
ATOM 2233 C C . GLN A 1 283 ? -12.891 4.57 11.875 1 92.88 283 GLN A C 1
ATOM 2235 O O . GLN A 1 283 ? -12.266 4.52 12.938 1 92.88 283 GLN A O 1
ATOM 2240 N N . ASP A 1 284 ? -12.359 4.871 10.742 1 96.56 284 ASP A N 1
ATOM 2241 C CA . ASP A 1 284 ? -10.938 5.18 10.672 1 96.56 284 ASP A CA 1
ATOM 2242 C C . ASP A 1 284 ? -10.648 6.59 11.188 1 96.56 284 ASP A C 1
ATOM 2244 O O . ASP A 1 284 ? -11.531 7.453 11.164 1 96.56 284 ASP A O 1
ATOM 2248 N N . PHE A 1 285 ? -9.492 6.781 11.773 1 96.5 285 PHE A N 1
ATOM 2249 C CA . PHE A 1 285 ? -8.93 8.117 11.922 1 96.5 285 PHE A CA 1
ATOM 2250 C C . PHE A 1 285 ? -8.188 8.539 10.656 1 96.5 285 PHE A C 1
ATOM 2252 O O . PHE A 1 285 ? -7.234 7.875 10.242 1 96.5 285 PHE A O 1
ATOM 2259 N N . VAL A 1 286 ? -8.586 9.609 10.078 1 98.31 286 VAL A N 1
ATOM 2260 C CA . VAL A 1 286 ? -8.031 10.031 8.797 1 98.31 286 VAL A CA 1
ATOM 2261 C C . VAL A 1 286 ? -7.387 11.406 8.938 1 98.31 286 VAL A C 1
ATOM 2263 O O . VAL A 1 286 ? -8.07 12.391 9.25 1 98.31 286 VAL A O 1
ATOM 2266 N N . ALA A 1 287 ? -6.094 11.477 8.719 1 98.5 287 ALA A N 1
ATOM 2267 C CA . ALA A 1 287 ? -5.355 12.734 8.625 1 98.5 287 ALA A CA 1
ATOM 2268 C C . ALA A 1 287 ? -4.93 13.008 7.184 1 98.5 287 ALA A C 1
ATOM 2270 O O . ALA A 1 287 ? -4.48 12.109 6.477 1 98.5 287 ALA A O 1
ATOM 2271 N N . ILE A 1 288 ? -5.098 14.297 6.715 1 98.56 288 ILE A N 1
ATOM 2272 C CA . ILE A 1 288 ? -4.738 14.703 5.359 1 98.56 288 ILE A CA 1
ATOM 2273 C C . ILE A 1 288 ? -3.791 15.898 5.414 1 98.56 288 ILE A C 1
ATOM 2275 O O . ILE A 1 288 ? -4.066 16.891 6.102 1 98.56 288 ILE A O 1
ATOM 2279 N N . LYS A 1 289 ? -2.678 15.781 4.797 1 97.62 289 LYS A N 1
ATOM 2280 C CA . LYS A 1 289 ? -1.841 16.938 4.508 1 97.62 289 LYS A CA 1
ATOM 2281 C C . LYS A 1 289 ? -1.966 17.359 3.043 1 97.62 289 LYS A C 1
ATOM 2283 O O . LYS A 1 289 ? -1.672 16.562 2.143 1 97.62 289 LYS A O 1
ATOM 2288 N N . LEU A 1 290 ? -2.477 18.484 2.801 1 96.31 290 LEU A N 1
ATOM 2289 C CA . LEU A 1 290 ? -2.658 19.047 1.468 1 96.31 290 LEU A CA 1
ATOM 2290 C C . LEU A 1 290 ? -1.673 20.188 1.219 1 96.31 290 LEU A C 1
ATOM 2292 O O . LEU A 1 290 ? -1.89 21.312 1.675 1 96.31 290 LEU A O 1
ATOM 2296 N N . ASP A 1 291 ? -0.587 19.891 0.575 1 93.38 291 ASP A N 1
ATOM 2297 C CA . ASP A 1 291 ? 0.498 20.812 0.258 1 93.38 291 ASP A CA 1
ATOM 2298 C C . ASP A 1 291 ? 1.161 20.438 -1.067 1 93.38 291 ASP A C 1
ATOM 2300 O O . ASP A 1 291 ? 2.217 19.812 -1.084 1 93.38 291 ASP A O 1
ATOM 2304 N N . ILE A 1 292 ? 0.474 20.844 -2.193 1 90.19 292 ILE A N 1
ATOM 2305 C CA . ILE A 1 292 ? 0.969 20.406 -3.494 1 90.19 292 ILE A CA 1
ATOM 2306 C C . ILE A 1 292 ? 1.36 21.625 -4.332 1 90.19 292 ILE A C 1
ATOM 2308 O O . ILE A 1 292 ? 1.719 21.484 -5.504 1 90.19 292 ILE A O 1
ATOM 2312 N N . ASP A 1 293 ? 1.232 22.859 -3.867 1 82.75 293 ASP A N 1
ATOM 2313 C CA . ASP A 1 293 ? 1.632 24.109 -4.492 1 82.75 293 ASP A CA 1
ATOM 2314 C C . ASP A 1 293 ? 0.869 24.344 -5.793 1 82.75 293 ASP A C 1
ATOM 2316 O O . ASP A 1 293 ? 1.429 24.859 -6.766 1 82.75 293 ASP A O 1
ATOM 2320 N N . HIS A 1 294 ? -0.307 23.844 -5.84 1 86.06 294 HIS A N 1
ATOM 2321 C CA . HIS A 1 294 ? -1.255 24.094 -6.922 1 86.06 294 HIS A CA 1
ATOM 2322 C C . HIS A 1 294 ? -2.617 24.5 -6.375 1 86.06 294 HIS A C 1
ATOM 2324 O O . HIS A 1 294 ? -3.5 23.656 -6.195 1 86.06 294 HIS A O 1
ATOM 2330 N N . PRO A 1 295 ? -2.783 25.75 -6.223 1 83.94 295 PRO A N 1
ATOM 2331 C CA . PRO A 1 295 ? -3.943 26.281 -5.5 1 83.94 295 PRO A CA 1
ATOM 2332 C C . PRO A 1 295 ? -5.27 25.812 -6.09 1 83.94 295 PRO A C 1
ATOM 2334 O O . PRO A 1 295 ? -6.215 25.531 -5.348 1 83.94 295 PRO A O 1
ATOM 2337 N N . GLU A 1 296 ? -5.348 25.719 -7.418 1 84.06 296 GLU A N 1
ATOM 2338 C CA . GLU A 1 296 ? -6.602 25.312 -8.047 1 84.06 296 GLU A CA 1
ATOM 2339 C C . GLU A 1 296 ? -6.977 23.891 -7.668 1 84.06 296 GLU A C 1
ATOM 2341 O O . GLU A 1 296 ? -8.148 23.594 -7.434 1 84.06 296 GLU A O 1
ATOM 2346 N N . ILE A 1 297 ? -5.988 23.078 -7.633 1 89.19 297 ILE A N 1
ATOM 2347 C CA . ILE A 1 297 ? -6.227 21.688 -7.27 1 89.19 297 ILE A CA 1
ATOM 2348 C C . ILE A 1 297 ? -6.562 21.594 -5.781 1 89.19 297 ILE A C 1
ATOM 2350 O O . ILE A 1 297 ? -7.504 20.891 -5.395 1 89.19 297 ILE A O 1
ATOM 2354 N N . GLU A 1 298 ? -5.859 22.281 -5.043 1 91.19 298 GLU A N 1
ATOM 2355 C CA . GLU A 1 298 ? -6.102 22.281 -3.604 1 91.19 298 GLU A CA 1
ATOM 2356 C C . GLU A 1 298 ? -7.504 22.797 -3.279 1 91.19 298 GLU A C 1
ATOM 2358 O O . GLU A 1 298 ? -8.219 22.188 -2.477 1 91.19 298 GLU A O 1
ATOM 2363 N N . GLN A 1 299 ? -7.855 23.844 -3.93 1 89.25 299 GLN A N 1
ATOM 2364 C CA . GLN A 1 299 ? -9.188 24.391 -3.721 1 89.25 299 GLN A CA 1
ATOM 2365 C C . GLN A 1 299 ? -10.273 23.391 -4.121 1 89.25 299 GLN A C 1
ATOM 2367 O O . GLN A 1 299 ? -11.281 23.25 -3.43 1 89.25 299 GLN A O 1
ATOM 2372 N N . SER A 1 300 ? -10.047 22.766 -5.199 1 90.62 300 SER A N 1
ATOM 2373 C CA . SER A 1 300 ? -11 21.766 -5.668 1 90.62 300 SER A CA 1
ATOM 2374 C C . SER A 1 300 ? -11.172 20.656 -4.648 1 90.62 300 SER A C 1
ATOM 2376 O O . SER A 1 300 ? -12.297 20.25 -4.348 1 90.62 300 SER A O 1
ATOM 2378 N N . ILE A 1 301 ? -10.094 20.188 -4.121 1 93.69 301 ILE A N 1
ATOM 2379 C CA . ILE A 1 301 ? -10.125 19.109 -3.141 1 93.69 301 ILE A CA 1
ATOM 2380 C C . ILE A 1 301 ? -10.852 19.578 -1.883 1 93.69 301 ILE A C 1
ATOM 2382 O O . ILE A 1 301 ? -11.719 18.875 -1.361 1 93.69 301 ILE A O 1
ATOM 2386 N N . ILE A 1 302 ? -10.586 20.766 -1.47 1 94.56 302 ILE A N 1
ATOM 2387 C CA . ILE A 1 302 ? -11.211 21.344 -0.281 1 94.56 302 ILE A CA 1
ATOM 2388 C C . ILE A 1 302 ? -12.719 21.453 -0.494 1 94.56 302 ILE A C 1
ATOM 2390 O O . ILE A 1 302 ? -13.5 21.078 0.376 1 94.56 302 ILE A O 1
ATOM 2394 N N . GLU A 1 303 ? -13.094 21.891 -1.617 1 93.06 303 GLU A N 1
ATOM 2395 C CA . GLU A 1 303 ? -14.508 22.047 -1.932 1 93.06 303 GLU A CA 1
ATOM 2396 C C . GLU A 1 303 ? -15.219 20.703 -1.954 1 93.06 303 GLU A C 1
ATOM 2398 O O . GLU A 1 303 ? -16.344 20.578 -1.479 1 93.06 303 GLU A O 1
ATOM 2403 N N . GLN A 1 304 ? -14.586 19.75 -2.48 1 93.38 304 GLN A N 1
ATOM 2404 C CA . GLN A 1 304 ? -15.18 18.422 -2.52 1 93.38 304 GLN A CA 1
ATOM 2405 C C . GLN A 1 304 ? -15.344 17.844 -1.115 1 93.38 304 GLN A C 1
ATOM 2407 O O . GLN A 1 304 ? -16.359 17.219 -0.809 1 93.38 304 GLN A O 1
ATOM 2412 N N . ILE A 1 305 ? -14.398 18.094 -0.308 1 94.81 305 ILE A N 1
ATOM 2413 C CA . ILE A 1 305 ? -14.492 17.641 1.077 1 94.81 305 ILE A CA 1
ATOM 2414 C C . ILE A 1 305 ? -15.648 18.344 1.772 1 94.81 305 ILE A C 1
ATOM 2416 O O . ILE A 1 305 ? -16.453 17.703 2.453 1 94.81 305 ILE A O 1
ATOM 2420 N N . MET A 1 306 ? -15.789 19.609 1.558 1 95 306 MET A N 1
ATOM 2421 C CA . MET A 1 306 ? -16.766 20.422 2.279 1 95 306 MET A CA 1
ATOM 2422 C C . MET A 1 306 ? -18.172 20.156 1.752 1 95 306 MET A C 1
ATOM 2424 O O . MET A 1 306 ? -19.156 20.219 2.508 1 95 306 MET A O 1
ATOM 2428 N N . SER A 1 307 ? -18.297 19.828 0.473 1 93.69 307 SER A N 1
ATOM 2429 C CA . SER A 1 307 ? -19.609 19.797 -0.153 1 93.69 307 SER A CA 1
ATOM 2430 C C . SER A 1 307 ? -20.203 18.391 -0.126 1 93.69 307 SER A C 1
ATOM 2432 O O . SER A 1 307 ? -21.406 18.219 -0.28 1 93.69 307 SER A O 1
ATOM 2434 N N . ASP A 1 308 ? -19.391 17.375 -0.02 1 92.25 308 ASP A N 1
ATOM 2435 C CA . ASP A 1 308 ? -19.844 15.992 0.02 1 92.25 308 ASP A CA 1
ATOM 2436 C C . ASP A 1 308 ? -19.859 15.461 1.45 1 92.25 308 ASP A C 1
ATOM 2438 O O . ASP A 1 308 ? -18.797 15.164 2.016 1 92.25 308 ASP A O 1
ATOM 2442 N N . PRO A 1 309 ? -21.016 15.273 2.02 1 92.44 309 PRO A N 1
ATOM 2443 C CA . PRO A 1 309 ? -21.094 14.836 3.414 1 92.44 309 PRO A CA 1
ATOM 2444 C C . PRO A 1 309 ? -20.422 13.484 3.645 1 92.44 309 PRO A C 1
ATOM 2446 O O . PRO A 1 309 ? -19.891 13.234 4.73 1 92.44 309 PRO A O 1
ATOM 2449 N N . VAL A 1 310 ? -20.453 12.695 2.637 1 91.69 310 VAL A N 1
ATOM 2450 C CA . VAL A 1 310 ? -19.797 11.398 2.764 1 91.69 310 VAL A CA 1
ATOM 2451 C C . VAL A 1 310 ? -18.297 11.609 2.932 1 91.69 310 VAL A C 1
ATOM 2453 O O . VAL A 1 310 ? -17.672 11.008 3.812 1 91.69 310 VAL A O 1
ATOM 2456 N N . VAL A 1 311 ? -17.734 12.461 2.127 1 94.5 311 VAL A N 1
ATOM 2457 C CA . VAL A 1 311 ? -16.297 12.727 2.178 1 94.5 311 VAL A CA 1
ATOM 2458 C C . VAL A 1 311 ? -15.953 13.438 3.48 1 94.5 311 VAL A C 1
ATOM 2460 O O . VAL A 1 311 ? -14.992 13.078 4.16 1 94.5 311 VAL A O 1
ATOM 2463 N N . ALA A 1 312 ? -16.75 14.383 3.844 1 94.94 312 ALA A N 1
ATOM 2464 C CA . ALA A 1 312 ? -16.5 15.133 5.074 1 94.94 312 ALA A CA 1
ATOM 2465 C C . ALA A 1 312 ? -16.5 14.211 6.289 1 94.94 312 ALA A C 1
ATOM 2467 O O . ALA A 1 312 ? -15.719 14.398 7.219 1 94.94 312 ALA A O 1
ATOM 2468 N N . ASN A 1 313 ? -17.281 13.211 6.207 1 93.88 313 ASN A N 1
ATOM 2469 C CA . ASN A 1 313 ? -17.422 12.297 7.332 1 93.88 313 ASN A CA 1
ATOM 2470 C C . ASN A 1 313 ? -16.234 11.336 7.43 1 93.88 313 ASN A C 1
ATOM 2472 O O . ASN A 1 313 ? -16.047 10.68 8.453 1 93.88 313 ASN A O 1
ATOM 2476 N N . LEU A 1 314 ? -15.461 11.297 6.414 1 96.5 314 LEU A N 1
ATOM 2477 C CA . LEU A 1 314 ? -14.297 10.422 6.422 1 96.5 314 LEU A CA 1
ATOM 2478 C C . LEU A 1 314 ? -13.078 11.133 7.012 1 96.5 314 LEU A C 1
ATOM 2480 O O . LEU A 1 314 ? -12.117 10.484 7.422 1 96.5 314 LEU A O 1
ATOM 2484 N N . VAL A 1 315 ? -13.109 12.438 7.07 1 97.62 315 VAL A N 1
ATOM 2485 C CA . VAL A 1 315 ? -11.906 13.211 7.359 1 97.62 315 VAL A CA 1
ATOM 2486 C C . VAL A 1 315 ? -11.938 13.695 8.805 1 97.62 315 VAL A C 1
ATOM 2488 O O . VAL A 1 315 ? -12.883 14.375 9.219 1 97.62 315 VAL A O 1
ATOM 2491 N N . ASP A 1 316 ? -10.891 13.383 9.555 1 96.75 316 ASP A N 1
ATOM 2492 C CA . ASP A 1 316 ? -10.836 13.805 10.945 1 96.75 316 ASP A CA 1
ATOM 2493 C C . ASP A 1 316 ? -9.977 15.062 11.109 1 96.75 316 ASP A C 1
ATOM 2495 O O . ASP A 1 316 ? -10.32 15.961 11.883 1 96.75 316 ASP A O 1
ATOM 2499 N N . GLU A 1 317 ? -8.875 15.062 10.438 1 98 317 GLU A N 1
ATOM 2500 C CA . GLU A 1 317 ? -7.895 16.125 10.633 1 98 317 GLU A CA 1
ATOM 2501 C C . GLU A 1 317 ? -7.199 16.484 9.32 1 98 317 GLU A C 1
ATOM 2503 O O . GLU A 1 317 ? -6.855 15.594 8.531 1 98 317 GLU A O 1
ATOM 2508 N N . VAL A 1 318 ? -7.109 17.797 9.031 1 98.5 318 VAL A N 1
ATOM 2509 C CA . VAL A 1 318 ? -6.512 18.219 7.766 1 98.5 318 VAL A CA 1
ATOM 2510 C C . VAL A 1 318 ? -5.512 19.344 8.008 1 98.5 318 VAL A C 1
ATOM 2512 O O . VAL A 1 318 ? -5.723 20.188 8.883 1 98.5 318 VAL A O 1
ATOM 2515 N N . PHE A 1 319 ? -4.43 19.297 7.285 1 97.94 319 PHE A N 1
ATOM 2516 C CA . PHE A 1 319 ? -3.41 20.328 7.223 1 97.94 319 PHE A CA 1
ATOM 2517 C C . PHE A 1 319 ? -3.367 20.969 5.836 1 97.94 319 PHE A C 1
ATOM 2519 O O . PHE A 1 319 ? -3.123 20.281 4.844 1 97.94 319 PHE A O 1
ATOM 2526 N N . ILE A 1 320 ? -3.637 22.234 5.789 1 96.56 320 ILE A N 1
ATOM 2527 C CA . ILE A 1 320 ? -3.752 22.875 4.484 1 96.56 320 ILE A CA 1
ATOM 2528 C C . ILE A 1 320 ? -2.844 24.109 4.434 1 96.56 320 ILE A C 1
ATOM 2530 O O . ILE A 1 320 ? -2.904 24.969 5.309 1 96.56 320 ILE A O 1
ATOM 2534 N N . GLU A 1 321 ? -2.016 24.109 3.441 1 92.81 321 GLU A N 1
ATOM 2535 C CA . GLU A 1 321 ? -1.257 25.328 3.148 1 92.81 321 GLU A CA 1
ATOM 2536 C C . GLU A 1 321 ? -2.023 26.234 2.199 1 92.81 321 GLU A C 1
ATOM 2538 O O . GLU A 1 321 ? -2.201 25.922 1.022 1 92.81 321 GLU A O 1
ATOM 2543 N N . ILE A 1 322 ? -2.512 27.266 2.713 1 90.62 322 ILE A N 1
ATOM 2544 C CA . ILE A 1 322 ? -3.225 28.234 1.896 1 90.62 322 ILE A CA 1
ATOM 2545 C C . ILE A 1 322 ? -2.359 29.484 1.703 1 90.62 322 ILE A C 1
ATOM 2547 O O . ILE A 1 322 ? -1.883 30.078 2.676 1 90.62 322 ILE A O 1
ATOM 2551 N N . HIS A 1 323 ? -2.211 29.844 0.471 1 87.81 323 HIS A N 1
ATOM 2552 C CA . HIS A 1 323 ? -1.363 30.969 0.128 1 87.81 323 HIS A CA 1
ATOM 2553 C C . HIS A 1 323 ? -2.189 32.25 -0.05 1 87.81 323 HIS A C 1
ATOM 2555 O O . HIS A 1 323 ? -3.271 32.219 -0.641 1 87.81 323 HIS A O 1
ATOM 2561 N N . PHE A 1 324 ? -1.726 33.312 0.511 1 86.31 324 PHE A N 1
ATOM 2562 C CA . PHE A 1 324 ? -2.293 34.625 0.293 1 86.31 324 PHE A CA 1
ATOM 2563 C C . PHE A 1 324 ? -1.275 35.719 0.619 1 86.31 324 PHE A C 1
ATOM 2565 O O . PHE A 1 324 ? -0.237 35.438 1.222 1 86.31 324 PHE A O 1
ATOM 2572 N N . TYR A 1 325 ? -1.57 36.875 0.118 1 83.06 325 TYR A N 1
ATOM 2573 C CA . TYR A 1 325 ? -0.713 38.031 0.466 1 83.06 325 TYR A CA 1
ATOM 2574 C C . TYR A 1 325 ? -0.966 38.469 1.898 1 83.06 325 TYR A C 1
ATOM 2576 O O . TYR A 1 325 ? -2.117 38.656 2.309 1 83.06 325 TYR A O 1
ATOM 2584 N N . PHE A 1 326 ? 0.045 38.594 2.572 1 83.69 326 PHE A N 1
ATOM 2585 C CA . PHE A 1 326 ? 0.031 39.062 3.955 1 83.69 326 PHE A CA 1
ATOM 2586 C C . PHE A 1 326 ? 0.086 40.562 4.02 1 83.69 326 PHE A C 1
ATOM 2588 O O . PHE A 1 326 ? 1.17 41.156 4.059 1 83.69 326 PHE A O 1
ATOM 2595 N N . ASP A 1 327 ? -1.133 41.125 4.043 1 79.25 327 ASP A N 1
ATOM 2596 C CA . ASP A 1 327 ? -1.253 42.594 4.004 1 79.25 327 ASP A CA 1
ATOM 2597 C C . ASP A 1 327 ? -0.388 43.188 2.891 1 79.25 327 ASP A C 1
ATOM 2599 O O . ASP A 1 327 ? 0.364 44.125 3.121 1 79.25 327 ASP A O 1
ATOM 2603 N N . GLY A 1 328 ? -0.412 42.531 1.782 1 74.06 328 GLY A N 1
ATOM 2604 C CA . GLY A 1 328 ? 0.233 43.031 0.579 1 74.06 328 GLY A CA 1
ATOM 2605 C C . GLY A 1 328 ? 1.666 42.562 0.428 1 74.06 328 GLY A C 1
ATOM 2606 O O . GLY A 1 328 ? 2.314 42.812 -0.583 1 74.06 328 GLY A O 1
ATOM 2607 N N . ILE A 1 329 ? 2.219 41.812 1.303 1 74.88 329 ILE A N 1
ATOM 2608 C CA . ILE A 1 329 ? 3.6 41.344 1.225 1 74.88 329 ILE A CA 1
ATOM 2609 C C . ILE A 1 329 ? 3.629 39.844 1.044 1 74.88 329 ILE A C 1
ATOM 2611 O O . ILE A 1 329 ? 2.695 39.125 1.45 1 74.88 329 ILE A O 1
ATOM 2615 N N . ASP A 1 330 ? 4.715 39.344 0.446 1 77.19 330 ASP A N 1
ATOM 2616 C CA . ASP A 1 330 ? 4.965 37.906 0.372 1 77.19 330 ASP A CA 1
ATOM 2617 C C . ASP A 1 330 ? 5.488 37.375 1.702 1 77.19 330 ASP A C 1
ATOM 2619 O O . ASP A 1 330 ? 6.602 37.719 2.117 1 77.19 330 ASP A O 1
ATOM 2623 N N . PHE A 1 331 ? 4.746 36.656 2.305 1 80.5 331 PHE A N 1
ATOM 2624 C CA . PHE A 1 331 ? 5.105 36.125 3.607 1 80.5 331 PHE A CA 1
ATOM 2625 C C . PHE A 1 331 ? 5.73 34.75 3.461 1 80.5 331 PHE A C 1
ATOM 2627 O O . PHE A 1 331 ? 5.426 33.812 4.234 1 80.5 331 PHE A O 1
ATOM 2634 N N . GLY A 1 332 ? 6.461 34.469 2.365 1 77.62 332 GLY A N 1
ATOM 2635 C CA . GLY A 1 332 ? 7.234 33.25 2.176 1 77.62 332 GLY A CA 1
ATOM 2636 C C . GLY A 1 332 ? 6.547 32.25 1.274 1 77.62 332 GLY A C 1
ATOM 2637 O O . GLY A 1 332 ? 7.008 31.125 1.138 1 77.62 332 GLY A O 1
ATOM 2638 N N . TRP A 1 333 ? 5.441 32.594 0.693 1 79.62 333 TRP A N 1
ATOM 2639 C CA . TRP A 1 333 ? 4.719 31.656 -0.174 1 79.62 333 TRP A CA 1
ATOM 2640 C C . TRP A 1 333 ? 5.121 31.844 -1.632 1 79.62 333 TRP A C 1
ATOM 2642 O O . TRP A 1 333 ? 4.754 31.047 -2.496 1 79.62 333 TRP A O 1
ATOM 2652 N N . GLY A 1 334 ? 5.996 32.781 -1.79 1 71.56 334 GLY A N 1
ATOM 2653 C CA . GLY A 1 334 ? 6.531 33 -3.123 1 71.56 334 GLY A CA 1
ATOM 2654 C C . GLY A 1 334 ? 5.457 33.344 -4.148 1 71.56 334 GLY A C 1
ATOM 2655 O O . GLY A 1 334 ? 4.477 34 -3.84 1 71.56 334 GLY A O 1
ATOM 2656 N N . ALA A 1 335 ? 5.871 32.844 -5.422 1 60.78 335 ALA A N 1
ATOM 2657 C CA . ALA A 1 335 ? 5.031 33.156 -6.578 1 60.78 335 ALA A CA 1
ATOM 2658 C C . ALA A 1 335 ? 3.641 32.562 -6.422 1 60.78 335 ALA A C 1
ATOM 2660 O O . ALA A 1 335 ? 2.699 32.938 -7.105 1 60.78 335 ALA A O 1
ATOM 2661 N N . HIS A 1 336 ? 3.557 31.625 -5.484 1 60.44 336 HIS A N 1
ATOM 2662 C CA . HIS A 1 336 ? 2.285 30.938 -5.301 1 60.44 336 HIS A CA 1
ATOM 2663 C C . HIS A 1 336 ? 1.307 31.797 -4.496 1 60.44 336 HIS A C 1
ATOM 2665 O O . HIS A 1 336 ? 0.122 31.453 -4.406 1 60.44 336 HIS A O 1
ATOM 2671 N N . ALA A 1 337 ? 2.004 32.812 -3.695 1 54.97 337 ALA A N 1
ATOM 2672 C CA . ALA A 1 337 ? 1.144 33.75 -2.949 1 54.97 337 ALA A CA 1
ATOM 2673 C C . ALA A 1 337 ? 0.12 34.406 -3.867 1 54.97 337 ALA A C 1
ATOM 2675 O O . ALA A 1 337 ? -0.776 35.094 -3.4 1 54.97 337 ALA A O 1
ATOM 2676 N N . SER A 1 338 ? 0.354 34.188 -5.195 1 54.12 338 SER A N 1
ATOM 2677 C CA . SER A 1 338 ? -0.464 34.938 -6.141 1 54.12 338 SER A CA 1
ATOM 2678 C C . SER A 1 338 ? -1.929 34.938 -5.715 1 54.12 338 SER A C 1
ATOM 2680 O O . SER A 1 338 ? -2.346 34.156 -4.883 1 54.12 338 SER A O 1
ATOM 2682 N N . GLN A 1 339 ? -2.979 35.625 -6.68 1 53.97 339 GLN A N 1
ATOM 2683 C CA . GLN A 1 339 ? -4.188 36.438 -6.707 1 53.97 339 GLN A CA 1
ATOM 2684 C C . GLN A 1 339 ? -5.418 35.625 -6.355 1 53.97 339 GLN A C 1
ATOM 2686 O O . GLN A 1 339 ? -6.551 36.031 -6.609 1 53.97 339 GLN A O 1
ATOM 2691 N N . GLN A 1 340 ? -5.086 34.562 -5.438 1 61.84 340 GLN A N 1
ATOM 2692 C CA . GLN A 1 340 ? -6.441 34.031 -5.52 1 61.84 340 GLN A CA 1
ATOM 2693 C C . GLN A 1 340 ? -7.145 34.094 -4.164 1 61.84 340 GLN A C 1
ATOM 2695 O O . GLN A 1 340 ? -8.32 34.469 -4.09 1 61.84 340 GLN A O 1
ATOM 2700 N N . HIS A 1 341 ? -6.348 33.781 -2.91 1 78.06 341 HIS A N 1
ATOM 2701 C CA . HIS A 1 341 ? -7.125 33.812 -1.675 1 78.06 341 HIS A CA 1
ATOM 2702 C C . HIS A 1 341 ? -6.715 34.969 -0.792 1 78.06 341 HIS A C 1
ATOM 2704 O O . HIS A 1 341 ? -5.594 35.469 -0.897 1 78.06 341 HIS A O 1
ATOM 2710 N N . SER A 1 342 ? -7.676 35.625 -0.274 1 89.62 342 SER A N 1
ATOM 2711 C CA . SER A 1 342 ? -7.402 36.531 0.831 1 89.62 342 SER A CA 1
ATOM 2712 C C . SER A 1 342 ? -7.316 35.812 2.158 1 89.62 342 SER A C 1
ATOM 2714 O O . SER A 1 342 ? -7.707 34.625 2.246 1 89.62 342 SER A O 1
ATOM 2716 N N . VAL A 1 343 ? -6.777 36.438 3.094 1 93.5 343 VAL A N 1
ATOM 2717 C CA . VAL A 1 343 ? -6.77 35.875 4.438 1 93.5 343 VAL A CA 1
ATOM 2718 C C . VAL A 1 343 ? -8.195 35.562 4.879 1 93.5 343 VAL A C 1
ATOM 2720 O O . VAL A 1 343 ? -8.445 34.594 5.566 1 93.5 343 VAL A O 1
ATOM 2723 N N . ASP A 1 344 ? -9.133 36.406 4.504 1 95.44 344 ASP A N 1
ATOM 2724 C CA . ASP A 1 344 ? -10.523 36.188 4.867 1 95.44 344 ASP A CA 1
ATOM 2725 C C . ASP A 1 344 ? -11.055 34.875 4.266 1 95.44 344 ASP A C 1
ATOM 2727 O O . ASP A 1 344 ? -11.773 34.125 4.93 1 95.44 344 ASP A O 1
ATOM 2731 N N . ASP A 1 345 ? -10.664 34.625 3.02 1 93.5 345 ASP A N 1
ATOM 2732 C CA . ASP A 1 345 ? -11.039 33.375 2.375 1 93.5 345 ASP A CA 1
ATOM 2733 C C . ASP A 1 345 ? -10.453 32.156 3.121 1 93.5 345 ASP A C 1
ATOM 2735 O O . ASP A 1 345 ? -11.156 31.188 3.369 1 93.5 345 ASP A O 1
ATOM 2739 N N . ALA A 1 346 ? -9.188 32.312 3.406 1 95.12 346 ALA A N 1
ATOM 2740 C CA . ALA A 1 346 ? -8.492 31.234 4.105 1 95.12 346 ALA A CA 1
ATOM 2741 C C . ALA A 1 346 ? -9.164 30.922 5.441 1 95.12 346 ALA A C 1
ATOM 2743 O O . ALA A 1 346 ? -9.453 29.766 5.742 1 95.12 346 ALA A O 1
ATOM 2744 N N . LEU A 1 347 ? -9.438 31.938 6.219 1 97.12 347 LEU A N 1
ATOM 2745 C CA . LEU A 1 347 ? -10.078 31.781 7.516 1 97.12 347 LEU A CA 1
ATOM 2746 C C . LEU A 1 347 ? -11.469 31.172 7.363 1 97.12 347 LEU A C 1
ATOM 2748 O O . LEU A 1 347 ? -11.867 30.312 8.148 1 97.12 347 LEU A O 1
ATOM 2752 N N . SER A 1 348 ? -12.172 31.641 6.395 1 96.25 348 SER A N 1
ATOM 2753 C CA . SER A 1 348 ? -13.516 31.125 6.145 1 96.25 348 SER A CA 1
ATOM 2754 C C . SER A 1 348 ? -13.484 29.625 5.82 1 96.25 348 SER A C 1
ATOM 2756 O O . SER A 1 348 ? -14.281 28.859 6.352 1 96.25 348 SER A O 1
ATOM 2758 N N . ILE A 1 349 ? -12.57 29.25 4.961 1 96.12 349 ILE A N 1
ATOM 2759 C CA . ILE A 1 349 ? -12.422 27.859 4.566 1 96.12 349 ILE A CA 1
ATOM 2760 C C . ILE A 1 349 ? -12.125 27 5.793 1 96.12 349 ILE A C 1
ATOM 2762 O O . ILE A 1 349 ? -12.805 26 6.043 1 96.12 349 ILE A O 1
ATOM 2766 N N . MET A 1 350 ? -11.219 27.406 6.527 1 97.94 350 MET A N 1
ATOM 2767 C CA . MET A 1 350 ? -10.789 26.625 7.688 1 97.94 350 MET A CA 1
ATOM 2768 C C . MET A 1 350 ? -11.891 26.562 8.734 1 97.94 350 MET A C 1
ATOM 2770 O O . MET A 1 350 ? -12.109 25.5 9.344 1 97.94 350 MET A O 1
ATOM 2774 N N . HIS A 1 351 ? -12.523 27.672 8.953 1 97.5 351 HIS A N 1
ATOM 2775 C CA . HIS A 1 351 ? -13.609 27.719 9.922 1 97.5 351 HIS A CA 1
ATOM 2776 C C . HIS A 1 351 ? -14.758 26.797 9.508 1 97.5 351 HIS A C 1
ATOM 2778 O O . HIS A 1 351 ? -15.336 26.094 10.336 1 97.5 351 HIS A O 1
ATOM 2784 N N . ARG A 1 352 ? -15.055 26.797 8.242 1 96.44 352 ARG A N 1
ATOM 2785 C CA . ARG A 1 352 ? -16.125 25.938 7.73 1 96.44 352 ARG A CA 1
ATOM 2786 C C . ARG A 1 352 ? -15.758 24.469 7.91 1 96.44 352 ARG A C 1
ATOM 2788 O O . ARG A 1 352 ? -16.609 23.656 8.297 1 96.44 352 ARG A O 1
ATOM 2795 N N . LEU A 1 353 ? -14.547 24.141 7.621 1 97.5 353 LEU A N 1
ATOM 2796 C CA . LEU A 1 353 ? -14.094 22.781 7.844 1 97.5 353 LEU A CA 1
ATOM 2797 C C . LEU A 1 353 ? -14.266 22.375 9.305 1 97.5 353 LEU A C 1
ATOM 2799 O O . LEU A 1 353 ? -14.727 21.281 9.609 1 97.5 353 LEU A O 1
ATOM 2803 N N . ARG A 1 354 ? -13.93 23.281 10.188 1 97.12 354 ARG A N 1
ATOM 2804 C CA . ARG A 1 354 ? -14.055 22.984 11.609 1 97.12 354 ARG A CA 1
ATOM 2805 C C . ARG A 1 354 ? -15.523 22.875 12.023 1 97.12 354 ARG A C 1
ATOM 2807 O O . ARG A 1 354 ? -15.875 22.062 12.883 1 97.12 354 ARG A O 1
ATOM 2814 N N . GLN A 1 355 ? -16.359 23.625 11.391 1 94.62 355 GLN A N 1
ATOM 2815 C CA . GLN A 1 355 ? -17.781 23.531 11.656 1 94.62 355 GLN A CA 1
ATOM 2816 C C . GLN A 1 355 ? -18.344 22.188 11.18 1 94.62 355 GLN A C 1
ATOM 2818 O O . GLN A 1 355 ? -19.406 21.766 11.633 1 94.62 355 GLN A O 1
ATOM 2823 N N . LEU A 1 356 ? -17.656 21.562 10.273 1 93.69 356 LEU A N 1
ATOM 2824 C CA . LEU A 1 356 ? -18.047 20.25 9.789 1 93.69 356 LEU A CA 1
ATOM 2825 C C . LEU A 1 356 ? -17.484 19.141 10.68 1 93.69 356 LEU A C 1
ATOM 2827 O O . LEU A 1 356 ? -17.688 17.969 10.406 1 93.69 356 LEU A O 1
ATOM 2831 N N . GLY A 1 357 ? -16.75 19.609 11.688 1 93.44 357 GLY A N 1
ATOM 2832 C CA . GLY A 1 357 ? -16.188 18.641 12.609 1 93.44 357 GLY A CA 1
ATOM 2833 C C . GLY A 1 357 ? -14.781 18.203 12.242 1 93.44 357 GLY A C 1
ATOM 2834 O O . GLY A 1 357 ? -14.219 17.312 12.875 1 93.44 357 GLY A O 1
ATOM 2835 N N . ILE A 1 358 ? -14.219 18.781 11.258 1 96.69 358 ILE A N 1
ATOM 2836 C CA . ILE A 1 358 ? -12.875 18.453 10.805 1 96.69 358 ILE A CA 1
ATOM 2837 C C . ILE A 1 358 ? -11.859 19.359 11.508 1 96.69 358 ILE A C 1
ATOM 2839 O O . ILE A 1 358 ? -11.984 20.578 11.484 1 96.69 358 ILE A O 1
ATOM 2843 N N . ARG A 1 359 ? -10.883 18.719 12.156 1 97.81 359 ARG A N 1
ATOM 2844 C CA . ARG A 1 359 ? -9.805 19.484 12.766 1 97.81 359 ARG A CA 1
ATOM 2845 C C . ARG A 1 359 ? -8.867 20.047 11.703 1 97.81 359 ARG A C 1
ATOM 2847 O O . ARG A 1 359 ? -7.887 19.406 11.328 1 97.81 359 ARG A O 1
ATOM 2854 N N . ALA A 1 360 ? -9.164 21.219 11.297 1 98.44 360 ALA A N 1
ATOM 2855 C CA . ALA A 1 360 ? -8.406 21.859 10.227 1 98.44 360 ALA A CA 1
ATOM 2856 C C . ALA A 1 360 ? -7.293 22.734 10.781 1 98.44 360 ALA A C 1
ATOM 2858 O O . ALA A 1 360 ? -7.535 23.562 11.664 1 98.44 360 ALA A O 1
ATOM 2859 N N . HIS A 1 361 ? -6.09 22.578 10.25 1 98.25 361 HIS A N 1
ATOM 2860 C CA . HIS A 1 361 ? -4.898 23.328 10.648 1 98.25 361 HIS A CA 1
ATOM 2861 C C . HIS A 1 361 ? -4.293 24.078 9.461 1 98.25 361 HIS A C 1
ATOM 2863 O O . HIS A 1 361 ? -4.176 23.516 8.367 1 98.25 361 HIS A O 1
ATOM 2869 N N . PHE A 1 362 ? -3.969 25.344 9.734 1 96.81 362 PHE A N 1
ATOM 2870 C CA . PHE A 1 362 ? -3.061 25.969 8.781 1 96.81 362 PHE A CA 1
ATOM 2871 C C . PHE A 1 362 ? -1.702 25.281 8.789 1 96.81 362 PHE A C 1
ATOM 2873 O O . PHE A 1 362 ? -1.191 24.922 9.852 1 96.81 362 PHE A O 1
ATOM 2880 N N . TRP A 1 363 ? -1.196 25.094 7.527 1 94.62 363 TRP A N 1
ATOM 2881 C CA . TRP A 1 363 ? 0.067 24.375 7.383 1 94.62 363 TRP A CA 1
ATOM 2882 C C . TRP A 1 363 ? 1.145 25.297 6.805 1 94.62 363 TRP A C 1
ATOM 2884 O O . TRP A 1 363 ? 1.023 25.766 5.672 1 94.62 363 TRP A O 1
ATOM 2894 N N . ILE A 1 364 ? 2.131 25.688 7.551 1 86.56 364 ILE A N 1
ATOM 2895 C CA . ILE A 1 364 ? 3.359 26.422 7.289 1 86.56 364 ILE A CA 1
ATOM 2896 C C . ILE A 1 364 ? 3.135 27.422 6.148 1 86.56 364 ILE A C 1
ATOM 2898 O O . ILE A 1 364 ? 2.25 27.219 5.312 1 86.56 364 ILE A O 1
ATOM 2902 N N . MET B 1 1 ? -61.938 2.625 -3.951 1 23.53 1 MET B N 1
ATOM 2903 C CA . MET B 1 1 ? -61.531 1.565 -3.031 1 23.53 1 MET B CA 1
ATOM 2904 C C . MET B 1 1 ? -60 1.434 -2.988 1 23.53 1 MET B C 1
ATOM 2906 O O . MET B 1 1 ? -59.375 1.166 -4.012 1 23.53 1 MET B O 1
ATOM 2910 N N . LEU B 1 2 ? -59.375 2.182 -2.053 1 24.45 2 LEU B N 1
ATOM 2911 C CA . LEU B 1 2 ? -58.031 2.676 -1.798 1 24.45 2 LEU B CA 1
ATOM 2912 C C . LEU B 1 2 ? -57.125 1.559 -1.28 1 24.45 2 LEU B C 1
ATOM 2914 O O . LEU B 1 2 ? -57.344 1.036 -0.185 1 24.45 2 LEU B O 1
ATOM 2918 N N . ARG B 1 3 ? -56.656 0.609 -2.234 1 22.75 3 ARG B N 1
ATOM 2919 C CA . ARG B 1 3 ? -55.906 -0.618 -1.953 1 22.75 3 ARG B CA 1
ATOM 2920 C C . ARG B 1 3 ? -54.625 -0.324 -1.168 1 22.75 3 ARG B C 1
ATOM 2922 O O . ARG B 1 3 ? -53.812 0.49 -1.593 1 22.75 3 ARG B O 1
ATOM 2929 N N . ARG B 1 4 ? -54.688 -0.497 0.149 1 20.52 4 ARG B N 1
ATOM 2930 C CA . ARG B 1 4 ? -53.656 -0.329 1.181 1 20.52 4 ARG B CA 1
ATOM 2931 C C . ARG B 1 4 ? -52.438 -1.221 0.908 1 20.52 4 ARG B C 1
ATOM 2933 O O . ARG B 1 4 ? -52.562 -2.447 0.978 1 20.52 4 ARG B O 1
ATOM 2940 N N . ARG B 1 5 ? -51.656 -0.897 -0.176 1 25.2 5 ARG B N 1
ATOM 2941 C CA . ARG B 1 5 ? -50.531 -1.757 -0.515 1 25.2 5 ARG B CA 1
ATOM 2942 C C . ARG B 1 5 ? -49.594 -1.926 0.677 1 25.2 5 ARG B C 1
ATOM 2944 O O . ARG B 1 5 ? -49.094 -0.941 1.233 1 25.2 5 ARG B O 1
ATOM 2951 N N . SER B 1 6 ? -49.906 -2.967 1.516 1 23.03 6 SER B N 1
ATOM 2952 C CA . SER B 1 6 ? -49.156 -3.369 2.695 1 23.03 6 SER B CA 1
ATOM 2953 C C . SER B 1 6 ? -47.688 -3.545 2.369 1 23.03 6 SER B C 1
ATOM 2955 O O . SER B 1 6 ? -47.312 -4.223 1.401 1 23.03 6 SER B O 1
ATOM 2957 N N . SER B 1 7 ? -46.875 -2.52 2.652 1 22.67 7 SER B N 1
ATOM 2958 C CA . SER B 1 7 ? -45.438 -2.328 2.492 1 22.67 7 SER B CA 1
ATOM 2959 C C . SER B 1 7 ? -44.625 -3.369 3.279 1 22.67 7 SER B C 1
ATOM 2961 O O . SER B 1 7 ? -44.594 -3.311 4.508 1 22.67 7 SER B O 1
ATOM 2963 N N . VAL B 1 8 ? -44.875 -4.664 2.914 1 25.72 8 VAL B N 1
ATOM 2964 C CA . VAL B 1 8 ? -44.156 -5.727 3.631 1 25.72 8 VAL B CA 1
ATOM 2965 C C . VAL B 1 8 ? -42.656 -5.449 3.631 1 25.72 8 VAL B C 1
ATOM 2967 O O . VAL B 1 8 ? -42.062 -5.27 2.57 1 25.72 8 VAL B O 1
ATOM 2970 N N . TRP B 1 9 ? -42.188 -4.844 4.727 1 23.48 9 TRP B N 1
ATOM 2971 C CA . TRP B 1 9 ? -40.781 -4.504 5.039 1 23.48 9 TRP B CA 1
ATOM 2972 C C . TRP B 1 9 ? -39.906 -5.754 5.047 1 23.48 9 TRP B C 1
ATOM 2974 O O . TRP B 1 9 ? -40.188 -6.715 5.766 1 23.48 9 TRP B O 1
ATOM 2984 N N . PRO B 1 10 ? -39.375 -6.172 3.906 1 24.91 10 PRO B N 1
ATOM 2985 C CA . PRO B 1 10 ? -38.625 -7.434 3.963 1 24.91 10 PRO B CA 1
ATOM 2986 C C . PRO B 1 10 ? -37.594 -7.465 5.102 1 24.91 10 PRO B C 1
ATOM 2988 O O . PRO B 1 10 ? -37 -6.434 5.441 1 24.91 10 PRO B O 1
ATOM 2991 N N . VAL B 1 11 ? -37.875 -8.242 6.086 1 23.97 11 VAL B N 1
ATOM 2992 C CA . VAL B 1 11 ? -37 -8.586 7.215 1 23.97 11 VAL B CA 1
ATOM 2993 C C . VAL B 1 11 ? -35.625 -8.977 6.711 1 23.97 11 VAL B C 1
ATOM 2995 O O . VAL B 1 11 ? -35.5 -9.891 5.898 1 23.97 11 VAL B O 1
ATOM 2998 N N . ALA B 1 12 ? -34.688 -8 6.738 1 22.95 12 ALA B N 1
ATOM 2999 C CA . ALA B 1 12 ? -33.25 -8.188 6.477 1 22.95 12 ALA B CA 1
ATOM 3000 C C . ALA B 1 12 ? -32.688 -9.336 7.305 1 22.95 12 ALA B C 1
ATOM 3002 O O . ALA B 1 12 ? -32.719 -9.289 8.539 1 22.95 12 ALA B O 1
ATOM 3003 N N . LEU B 1 13 ? -32.938 -10.547 6.812 1 24.05 13 LEU B N 1
ATOM 3004 C CA . LEU B 1 13 ? -32.344 -11.727 7.441 1 24.05 13 LEU B CA 1
ATOM 3005 C C . LEU B 1 13 ? -30.891 -11.461 7.805 1 24.05 13 LEU B C 1
ATOM 3007 O O . LEU B 1 13 ? -30.078 -11.133 6.934 1 24.05 13 LEU B O 1
ATOM 3011 N N . LEU B 1 14 ? -30.719 -11.094 9.023 1 23.92 14 LEU B N 1
ATOM 3012 C CA . LEU B 1 14 ? -29.438 -11.016 9.711 1 23.92 14 LEU B CA 1
ATOM 3013 C C . LEU B 1 14 ? -28.609 -12.281 9.484 1 23.92 14 LEU B C 1
ATOM 3015 O O . LEU B 1 14 ? -28.938 -13.344 10.016 1 23.92 14 LEU B O 1
ATOM 3019 N N . CYS B 1 15 ? -28.281 -12.562 8.195 1 22.45 15 CYS B N 1
ATOM 3020 C CA . CYS B 1 15 ? -27.453 -13.75 8.023 1 22.45 15 CYS B CA 1
ATOM 3021 C C . CYS B 1 15 ? -26.234 -13.703 8.945 1 22.45 15 CYS B C 1
ATOM 3023 O O . CYS B 1 15 ? -25.391 -12.82 8.828 1 22.45 15 CYS B O 1
ATOM 3025 N N . VAL B 1 16 ? -26.391 -14.156 10.117 1 24.69 16 VAL B N 1
ATOM 3026 C CA . VAL B 1 16 ? -25.344 -14.508 11.055 1 24.69 16 VAL B CA 1
ATOM 3027 C C . VAL B 1 16 ? -24.234 -15.266 10.328 1 24.69 16 VAL B C 1
ATOM 3029 O O . VAL B 1 16 ? -24.484 -16.312 9.734 1 24.69 16 VAL B O 1
ATOM 3032 N N . ARG B 1 17 ? -23.266 -14.477 9.875 1 25.06 17 ARG B N 1
ATOM 3033 C CA . ARG B 1 17 ? -22.109 -15.055 9.195 1 25.06 17 ARG B CA 1
ATOM 3034 C C . ARG B 1 17 ? -21.484 -16.156 10.031 1 25.06 17 ARG B C 1
ATOM 3036 O O . ARG B 1 17 ? -21.188 -15.969 11.211 1 25.06 17 ARG B O 1
ATOM 3043 N N . PRO B 1 18 ? -21.688 -17.375 9.633 1 26.97 18 PRO B N 1
ATOM 3044 C CA . PRO B 1 18 ? -21.109 -18.469 10.414 1 26.97 18 PRO B CA 1
ATOM 3045 C C . PRO B 1 18 ? -19.594 -18.297 10.625 1 26.97 18 PRO B C 1
ATOM 3047 O O . PRO B 1 18 ? -18.906 -17.734 9.773 1 26.97 18 PRO B O 1
ATOM 3050 N N . SER B 1 19 ? -19.047 -18.328 11.859 1 28.27 19 SER B N 1
ATOM 3051 C CA . SER B 1 19 ? -17.719 -18.219 12.469 1 28.27 19 SER B CA 1
ATOM 3052 C C . SER B 1 19 ? -16.719 -19.141 11.781 1 28.27 19 SER B C 1
ATOM 3054 O O . SER B 1 19 ? -15.531 -19.109 12.086 1 28.27 19 SER B O 1
ATOM 3056 N N . GLY B 1 20 ? -16.953 -20.375 11.172 1 28.5 20 GLY B N 1
ATOM 3057 C CA . GLY B 1 20 ? -16.078 -21.531 11.094 1 28.5 20 GLY B CA 1
ATOM 3058 C C . GLY B 1 20 ? -15.219 -21.547 9.836 1 28.5 20 GLY B C 1
ATOM 3059 O O . GLY B 1 20 ? -14.781 -22.609 9.391 1 28.5 20 GLY B O 1
ATOM 3060 N N . ALA B 1 21 ? -15.055 -20.531 9.141 1 33.56 21 ALA B N 1
ATOM 3061 C CA . ALA B 1 21 ? -14.352 -20.906 7.918 1 33.56 21 ALA B CA 1
ATOM 3062 C C . ALA B 1 21 ? -12.914 -21.312 8.211 1 33.56 21 ALA B C 1
ATOM 3064 O O . ALA B 1 21 ? -12.148 -20.547 8.805 1 33.56 21 ALA B O 1
ATOM 3065 N N . THR B 1 22 ? -12.492 -22.672 8.219 1 36.88 22 THR B N 1
ATOM 3066 C CA . THR B 1 22 ? -11.211 -23.297 8.508 1 36.88 22 THR B CA 1
ATOM 3067 C C . THR B 1 22 ? -10.172 -22.922 7.465 1 36.88 22 THR B C 1
ATOM 3069 O O . THR B 1 22 ? -10.414 -23.031 6.262 1 36.88 22 THR B O 1
ATOM 3072 N N . PRO B 1 23 ? -9.172 -22.203 7.789 1 41.72 23 PRO B N 1
ATOM 3073 C CA . PRO B 1 23 ? -8.062 -21.859 6.891 1 41.72 23 PRO B CA 1
ATOM 3074 C C . PRO B 1 23 ? -7.551 -23.078 6.121 1 41.72 23 PRO B C 1
ATOM 3076 O O . PRO B 1 23 ? -7.812 -24.219 6.508 1 41.72 23 PRO B O 1
ATOM 3079 N N . PRO B 1 24 ? -6.828 -22.875 4.965 1 46.84 24 PRO B N 1
ATOM 3080 C CA . PRO B 1 24 ? -6.121 -24.031 4.398 1 46.84 24 PRO B CA 1
ATOM 3081 C C . PRO B 1 24 ? -5.414 -24.859 5.461 1 46.84 24 PRO B C 1
ATOM 3083 O O . PRO B 1 24 ? -5.34 -24.453 6.625 1 46.84 24 PRO B O 1
ATOM 3086 N N . CYS B 1 25 ? -5.016 -26.172 4.969 1 55.91 25 CYS B N 1
ATOM 3087 C CA . CYS B 1 25 ? -4.367 -27.078 5.914 1 55.91 25 CYS B CA 1
ATOM 3088 C C . CYS B 1 25 ? -3.398 -26.312 6.812 1 55.91 25 CYS B C 1
ATOM 3090 O O . CYS B 1 25 ? -2.996 -26.812 7.863 1 55.91 25 CYS B O 1
ATOM 3092 N N . ARG B 1 26 ? -2.84 -25.219 6.324 1 51.53 26 ARG B N 1
ATOM 3093 C CA . ARG B 1 26 ? -1.763 -24.625 7.105 1 51.53 26 ARG B CA 1
ATOM 3094 C C . ARG B 1 26 ? -2.307 -23.594 8.086 1 51.53 26 ARG B C 1
ATOM 3096 O O . ARG B 1 26 ? -1.543 -22.969 8.828 1 51.53 26 ARG B O 1
ATOM 3103 N N . ASN B 1 27 ? -3.258 -22.969 7.949 1 44.25 27 ASN B N 1
ATOM 3104 C CA . ASN B 1 27 ? -3.367 -21.766 8.766 1 44.25 27 ASN B CA 1
ATOM 3105 C C . ASN B 1 27 ? -3.133 -22.062 10.242 1 44.25 27 ASN B C 1
ATOM 3107 O O . ASN B 1 27 ? -3.307 -21.188 11.094 1 44.25 27 ASN B O 1
ATOM 3111 N N . ASN B 1 28 ? -3.141 -23.328 10.648 1 39.19 28 ASN B N 1
ATOM 3112 C CA . ASN B 1 28 ? -2.822 -23.531 12.055 1 39.19 28 ASN B CA 1
ATOM 3113 C C . ASN B 1 28 ? -1.38 -24 12.242 1 39.19 28 ASN B C 1
ATOM 3115 O O . ASN B 1 28 ? -0.939 -24.953 11.602 1 39.19 28 ASN B O 1
ATOM 3119 N N . PRO B 1 29 ? -0.356 -23.203 12.773 1 37.41 29 PRO B N 1
ATOM 3120 C CA . PRO B 1 29 ? 1.078 -23.391 13 1 37.41 29 PRO B CA 1
ATOM 3121 C C . PRO B 1 29 ? 1.439 -24.828 13.336 1 37.41 29 PRO B C 1
ATOM 3123 O O . PRO B 1 29 ? 2.611 -25.141 13.562 1 37.41 29 PRO B O 1
ATOM 3126 N N . SER B 1 30 ? 0.795 -25.703 13.922 1 36.06 30 SER B N 1
ATOM 3127 C CA . SER B 1 30 ? 1.522 -26.875 14.406 1 36.06 30 SER B CA 1
ATOM 3128 C C . SER B 1 30 ? 1.94 -27.781 13.258 1 36.06 30 SER B C 1
ATOM 3130 O O . SER B 1 30 ? 1.153 -28.031 12.344 1 36.06 30 SER B O 1
ATOM 3132 N N . THR B 1 31 ? 3.34 -27.922 12.906 1 43.81 31 THR B N 1
ATOM 3133 C CA . THR B 1 31 ? 4.047 -28.812 12 1 43.81 31 THR B CA 1
ATOM 3134 C C . THR B 1 31 ? 3.221 -30.078 11.719 1 43.81 31 THR B C 1
ATOM 3136 O O . THR B 1 31 ? 3.365 -30.703 10.672 1 43.81 31 THR B O 1
ATOM 3139 N N . ASP B 1 32 ? 2.541 -30.5 12.617 1 51.44 32 ASP B N 1
ATOM 3140 C CA . ASP B 1 32 ? 1.949 -31.828 12.609 1 51.44 32 ASP B CA 1
ATOM 3141 C C . ASP B 1 32 ? 0.654 -31.844 11.797 1 51.44 32 ASP B C 1
ATOM 3143 O O . ASP B 1 32 ? -0.139 -32.781 11.914 1 51.44 32 ASP B O 1
ATOM 3147 N N . GLN B 1 33 ? 0.461 -30.828 10.703 1 66.56 33 GLN B N 1
ATOM 3148 C CA . GLN B 1 33 ? -0.943 -30.578 10.398 1 66.56 33 GLN B CA 1
ATOM 3149 C C . GLN B 1 33 ? -1.296 -31.047 8.992 1 66.56 33 GLN B C 1
ATOM 3151 O O . GLN B 1 33 ? -2.471 -31.234 8.672 1 66.56 33 GLN B O 1
ATOM 3156 N N . PHE B 1 34 ? -0.18 -31.406 8.133 1 82.56 34 PHE B N 1
ATOM 3157 C CA . PHE B 1 34 ? -0.553 -31.859 6.801 1 82.56 34 PHE B CA 1
ATOM 3158 C C . PHE B 1 34 ? 0.472 -32.844 6.262 1 82.56 34 PHE B C 1
ATOM 3160 O O . PHE B 1 34 ? 1.542 -33.031 6.848 1 82.56 34 PHE B O 1
ATOM 3167 N N . SER B 1 35 ? 0.096 -33.688 5.359 1 90.69 35 SER B N 1
ATOM 3168 C CA . SER B 1 35 ? 1.025 -34.5 4.559 1 90.69 35 SER B CA 1
ATOM 3169 C C . SER B 1 35 ? 0.778 -34.281 3.066 1 90.69 35 SER B C 1
ATOM 3171 O O . SER B 1 35 ? -0.349 -34 2.65 1 90.69 35 SER B O 1
ATOM 3173 N N . TYR B 1 36 ? 1.87 -34.375 2.33 1 96.12 36 TYR B N 1
ATOM 3174 C CA . TYR B 1 36 ? 1.797 -34.219 0.879 1 96.12 36 TYR B CA 1
ATOM 3175 C C . TYR B 1 36 ? 1.996 -35.562 0.191 1 96.12 36 TYR B C 1
ATOM 3177 O O . TYR B 1 36 ? 2.887 -36.344 0.562 1 96.12 36 TYR B O 1
ATOM 3185 N N . GLU B 1 37 ? 1.104 -35.844 -0.815 1 96.81 37 GLU B N 1
ATOM 3186 C CA . GLU B 1 37 ? 1.164 -37.062 -1.571 1 96.81 37 GLU B CA 1
ATOM 3187 C C . GLU B 1 37 ? 1.198 -36.812 -3.072 1 96.81 37 GLU B C 1
ATOM 3189 O O . GLU B 1 37 ? 0.293 -36.188 -3.617 1 96.81 37 GLU B O 1
ATOM 3194 N N . SER B 1 38 ? 2.207 -37.375 -3.693 1 98 38 SER B N 1
ATOM 3195 C CA . SER B 1 38 ? 2.334 -37.25 -5.141 1 98 38 SER B CA 1
ATOM 3196 C C . SER B 1 38 ? 1.339 -38.125 -5.863 1 98 38 SER B C 1
ATOM 3198 O O . SER B 1 38 ? 1.204 -39.312 -5.531 1 98 38 SER B O 1
ATOM 3200 N N . GLY B 1 39 ? 0.628 -37.625 -6.848 1 98.25 39 GLY B N 1
ATOM 3201 C CA . GLY B 1 39 ? -0.23 -38.406 -7.715 1 98.25 39 GLY B CA 1
ATOM 3202 C C . GLY B 1 39 ? 0.531 -39.125 -8.812 1 98.25 39 GLY B C 1
ATOM 3203 O O . GLY B 1 39 ? 1.756 -39.031 -8.898 1 98.25 39 GLY B O 1
ATOM 3204 N N . SER B 1 40 ? -0.24 -39.844 -9.594 1 97.56 40 SER B N 1
ATOM 3205 C CA . SER B 1 40 ? 0.378 -40.594 -10.672 1 97.56 40 SER B CA 1
ATOM 3206 C C . SER B 1 40 ? 0.991 -39.688 -11.727 1 97.56 40 SER B C 1
ATOM 3208 O O . SER B 1 40 ? 1.915 -40.094 -12.438 1 97.56 40 SER B O 1
ATOM 3210 N N . GLY B 1 41 ? 0.495 -38.5 -11.852 1 97.62 41 GLY B N 1
ATOM 3211 C CA . GLY B 1 41 ? 1.088 -37.531 -12.781 1 97.62 41 GLY B CA 1
ATOM 3212 C C . GLY B 1 41 ? 2.434 -37.031 -12.32 1 97.62 41 GLY B C 1
ATOM 3213 O O . GLY B 1 41 ? 3.213 -36.5 -13.125 1 97.62 41 GLY B O 1
ATOM 3214 N N . GLU B 1 42 ? 2.723 -37.156 -11.086 1 98.5 42 GLU B N 1
ATOM 3215 C CA . GLU B 1 42 ? 3.912 -36.562 -10.492 1 98.5 42 GLU B CA 1
ATOM 3216 C C . GLU B 1 42 ? 4.969 -37.625 -10.188 1 98.5 42 GLU B C 1
ATOM 3218 O O . GLU B 1 42 ? 6.164 -37.375 -10.367 1 98.5 42 GLU B O 1
ATOM 3223 N N . ARG B 1 43 ? 4.652 -38.781 -9.797 1 97.69 43 ARG B N 1
ATOM 3224 C CA . ARG B 1 43 ? 5.543 -39.812 -9.258 1 97.69 43 ARG B CA 1
ATOM 3225 C C . ARG B 1 43 ? 6.633 -40.156 -10.266 1 97.69 43 ARG B C 1
ATOM 3227 O O . ARG B 1 43 ? 7.805 -40.281 -9.906 1 97.69 43 ARG B O 1
ATOM 3234 N N . PRO B 1 44 ? 6.312 -40.281 -11.523 1 96.38 44 PRO B N 1
ATOM 3235 C CA . PRO B 1 44 ? 7.359 -40.656 -12.477 1 96.38 44 PRO B CA 1
ATOM 3236 C C . PRO B 1 44 ? 8.469 -39.625 -12.578 1 96.38 44 PRO B C 1
ATOM 3238 O O . PRO B 1 44 ? 9.609 -39.969 -12.906 1 96.38 44 PRO B O 1
ATOM 3241 N N . TRP B 1 45 ? 8.141 -38.406 -12.328 1 97.31 45 TRP B N 1
ATOM 3242 C CA . TRP B 1 45 ? 9.117 -37.344 -12.414 1 97.31 45 TRP B CA 1
ATOM 3243 C C . TRP B 1 45 ? 10.07 -37.344 -11.219 1 97.31 45 TRP B C 1
ATOM 3245 O O . TRP B 1 45 ? 11.133 -36.75 -11.25 1 97.31 45 TRP B O 1
ATOM 3255 N N . LEU B 1 46 ? 9.633 -38.031 -10.203 1 95.62 46 LEU B N 1
ATOM 3256 C CA . LEU B 1 46 ? 10.398 -38 -8.961 1 95.62 46 LEU B CA 1
ATOM 3257 C C . LEU B 1 46 ? 11.164 -39.312 -8.773 1 95.62 46 LEU B C 1
ATOM 3259 O O . LEU B 1 46 ? 11.922 -39.469 -7.812 1 95.62 46 LEU B O 1
ATOM 3263 N N . ARG B 1 47 ? 10.836 -40.188 -9.805 1 91.25 47 ARG B N 1
ATOM 3264 C CA . ARG B 1 47 ? 11.508 -41.5 -9.766 1 91.25 47 ARG B CA 1
ATOM 3265 C C . ARG B 1 47 ? 12.859 -41.438 -10.469 1 91.25 47 ARG B C 1
ATOM 3267 O O . ARG B 1 47 ? 12.922 -41.375 -11.703 1 91.25 47 ARG B O 1
ATOM 3274 N N . GLY B 1 48 ? 13.891 -41.094 -9.836 1 89.12 48 GLY B N 1
ATOM 3275 C CA . GLY B 1 48 ? 15.219 -41 -10.422 1 89.12 48 GLY B CA 1
ATOM 3276 C C . GLY B 1 48 ? 15.484 -39.656 -11.07 1 89.12 48 GLY B C 1
ATOM 3277 O O . GLY B 1 48 ? 14.828 -38.656 -10.742 1 89.12 48 GLY B O 1
ATOM 3278 N N . SER B 1 49 ? 16.469 -39.656 -11.961 1 92.94 49 SER B N 1
ATOM 3279 C CA . SER B 1 49 ? 16.812 -38.406 -12.617 1 92.94 49 SER B CA 1
ATOM 3280 C C . SER B 1 49 ? 15.953 -38.156 -13.844 1 92.94 49 SER B C 1
ATOM 3282 O O . SER B 1 49 ? 15.797 -39.031 -14.688 1 92.94 49 SER B O 1
ATOM 3284 N N . SER B 1 50 ? 15.398 -37 -13.961 1 92.44 50 SER B N 1
ATOM 3285 C CA . SER B 1 50 ? 14.617 -36.594 -15.117 1 92.44 50 SER B CA 1
ATOM 3286 C C . SER B 1 50 ? 15.477 -35.875 -16.156 1 92.44 50 SER B C 1
ATOM 3288 O O . SER B 1 50 ? 15.07 -35.688 -17.297 1 92.44 50 SER B O 1
ATOM 3290 N N . ALA B 1 51 ? 16.609 -35.406 -15.656 1 89.5 51 ALA B N 1
ATOM 3291 C CA . ALA B 1 51 ? 17.516 -34.719 -16.578 1 89.5 51 ALA B CA 1
ATOM 3292 C C . ALA B 1 51 ? 17.906 -35.656 -17.734 1 89.5 51 ALA B C 1
ATOM 3294 O O . ALA B 1 51 ? 18.312 -36.781 -17.516 1 89.5 51 ALA B O 1
ATOM 3295 N N . GLY B 1 52 ? 17.797 -35.125 -18.938 1 83.56 52 GLY B N 1
A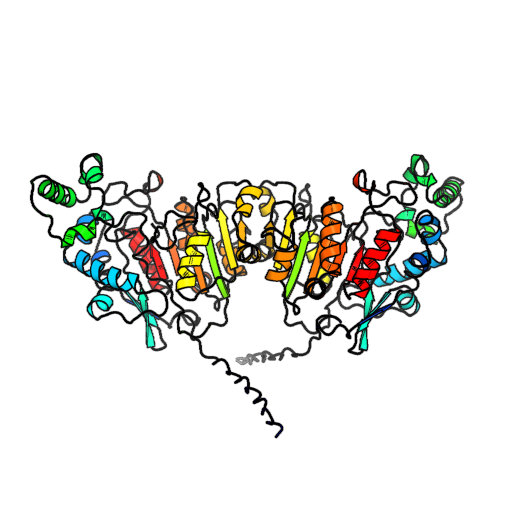TOM 3296 C CA . GLY B 1 52 ? 18.078 -35.906 -20.125 1 83.56 52 GLY B CA 1
ATOM 3297 C C . GLY B 1 52 ? 16.953 -36.844 -20.516 1 83.56 52 GLY B C 1
ATOM 3298 O O . GLY B 1 52 ? 17.031 -37.531 -21.531 1 83.56 52 GLY B O 1
ATOM 3299 N N . HIS B 1 53 ? 15.859 -36.906 -19.703 1 86.44 53 HIS B N 1
ATOM 3300 C CA . HIS B 1 53 ? 14.773 -37.844 -19.938 1 86.44 53 HIS B CA 1
ATOM 3301 C C . HIS B 1 53 ? 13.422 -37.156 -19.906 1 86.44 53 HIS B C 1
ATOM 3303 O O . HIS B 1 53 ? 12.391 -37.781 -19.703 1 86.44 53 HIS B O 1
ATOM 3309 N N . ILE B 1 54 ? 13.406 -35.844 -20.031 1 88.88 54 ILE B N 1
ATOM 3310 C CA . ILE B 1 54 ? 12.164 -35.094 -19.906 1 88.88 54 ILE B CA 1
ATOM 3311 C C . ILE B 1 54 ? 11.18 -35.562 -20.969 1 88.88 54 ILE B C 1
ATOM 3313 O O . ILE B 1 54 ? 10.023 -35.875 -20.672 1 88.88 54 ILE B O 1
ATOM 3317 N N . CYS B 1 55 ? 11.641 -35.688 -22.141 1 79.56 55 CYS B N 1
ATOM 3318 C CA . CYS B 1 55 ? 10.773 -36.062 -23.25 1 79.56 55 CYS B CA 1
ATOM 3319 C C . CYS B 1 55 ? 10.289 -37.5 -23.078 1 79.56 55 CYS B C 1
ATOM 3321 O O . CYS B 1 55 ? 9.109 -37.781 -23.312 1 79.56 55 CYS B O 1
ATOM 3323 N N . HIS B 1 56 ? 11.195 -38.312 -22.734 1 82.31 56 HIS B N 1
ATOM 3324 C CA . HIS B 1 56 ? 10.852 -39.719 -22.562 1 82.31 56 HIS B CA 1
ATOM 3325 C C . HIS B 1 56 ? 9.758 -39.875 -21.516 1 82.31 56 HIS B C 1
ATOM 3327 O O . HIS B 1 56 ? 8.797 -40.625 -21.734 1 82.31 56 HIS B O 1
ATOM 3333 N N . ILE B 1 57 ? 9.891 -39.188 -20.422 1 88.56 57 ILE B N 1
ATOM 3334 C CA . ILE B 1 57 ? 8.906 -39.281 -19.344 1 88.56 57 ILE B CA 1
ATOM 3335 C C . ILE B 1 57 ? 7.617 -38.594 -19.766 1 88.56 57 ILE B C 1
ATOM 3337 O O . ILE B 1 57 ? 6.535 -39.156 -19.703 1 88.56 57 ILE B O 1
ATOM 3341 N N . GLY B 1 58 ? 7.738 -37.406 -20.25 1 86.69 58 GLY B N 1
ATOM 3342 C CA . GLY B 1 58 ? 6.59 -36.531 -20.516 1 86.69 58 GLY B CA 1
ATOM 3343 C C . GLY B 1 58 ? 5.715 -37.062 -21.641 1 86.69 58 GLY B C 1
ATOM 3344 O O . GLY B 1 58 ? 4.504 -36.844 -21.656 1 86.69 58 GLY B O 1
ATOM 3345 N N . LEU B 1 59 ? 6.301 -37.812 -22.531 1 79.75 59 LEU B N 1
ATOM 3346 C CA . LEU B 1 59 ? 5.566 -38.25 -23.703 1 79.75 59 LEU B CA 1
ATOM 3347 C C . LEU B 1 59 ? 5.109 -39.719 -23.547 1 79.75 59 LEU B C 1
ATOM 3349 O O . LEU B 1 59 ? 4.473 -40.25 -24.453 1 79.75 59 LEU B O 1
ATOM 3353 N N . SER B 1 60 ? 5.457 -40.312 -22.484 1 82.88 60 SER B N 1
ATOM 3354 C CA . SER B 1 60 ? 4.973 -41.688 -22.266 1 82.88 60 SER B CA 1
ATOM 3355 C C . SER B 1 60 ? 3.447 -41.719 -22.25 1 82.88 60 SER B C 1
ATOM 3357 O O . SER B 1 60 ? 2.793 -40.719 -21.906 1 82.88 60 SER B O 1
ATOM 3359 N N . VAL B 1 61 ? 2.867 -42.812 -22.656 1 82.62 61 VAL B N 1
ATOM 3360 C CA . VAL B 1 61 ? 1.419 -43 -22.703 1 82.62 61 VAL B CA 1
ATOM 3361 C C . VAL B 1 61 ? 0.818 -42.719 -21.328 1 82.62 61 VAL B C 1
ATOM 3363 O O . VAL B 1 61 ? -0.203 -42.062 -21.203 1 82.62 61 VAL B O 1
ATOM 3366 N N . ALA B 1 62 ? 1.452 -43.25 -20.266 1 89.12 62 ALA B N 1
ATOM 3367 C CA . ALA B 1 62 ? 0.963 -43.094 -18.891 1 89.12 62 ALA B CA 1
ATOM 3368 C C . ALA B 1 62 ? 0.923 -41.594 -18.5 1 89.12 62 ALA B C 1
ATOM 3370 O O . ALA B 1 62 ? -0.056 -41.125 -17.922 1 89.12 62 ALA B O 1
ATOM 3371 N N . GLN B 1 63 ? 1.953 -40.875 -18.891 1 90.5 63 GLN B N 1
ATOM 3372 C CA . GLN B 1 63 ? 2.035 -39.469 -18.531 1 90.5 63 GLN B CA 1
ATOM 3373 C C . GLN B 1 63 ? 1.037 -38.656 -19.328 1 90.5 63 GLN B C 1
ATOM 3375 O O . GLN B 1 63 ? 0.432 -37.719 -18.797 1 90.5 63 GLN B O 1
ATOM 3380 N N . VAL B 1 64 ? 0.908 -38.938 -20.547 1 86.81 64 VAL B N 1
ATOM 3381 C CA . VAL B 1 64 ? -0.051 -38.219 -21.375 1 86.81 64 VAL B CA 1
ATOM 3382 C C . VAL B 1 64 ? -1.468 -38.438 -20.859 1 86.81 64 VAL B C 1
ATOM 3384 O O . VAL B 1 64 ? -2.27 -37.5 -20.781 1 86.81 64 VAL B O 1
ATOM 3387 N N . ASN B 1 65 ? -1.793 -39.688 -20.516 1 90.25 65 ASN B N 1
ATOM 3388 C CA . ASN B 1 65 ? -3.1 -39.969 -19.938 1 90.25 65 ASN B CA 1
ATOM 3389 C C . ASN B 1 65 ? -3.318 -39.25 -18.625 1 90.25 65 ASN B C 1
ATOM 3391 O O . ASN B 1 65 ? -4.387 -38.688 -18.391 1 90.25 65 ASN B O 1
ATOM 3395 N N . ALA B 1 66 ? -2.338 -39.281 -17.75 1 95.75 66 ALA B N 1
ATOM 3396 C CA . ALA B 1 66 ? -2.432 -38.562 -16.484 1 95.75 66 ALA B CA 1
ATOM 3397 C C . ALA B 1 66 ? -2.664 -37.062 -16.734 1 95.75 66 ALA B C 1
ATOM 3399 O O . ALA B 1 66 ? -3.482 -36.438 -16.062 1 95.75 66 ALA B O 1
ATOM 3400 N N . ALA B 1 67 ? -1.944 -36.531 -17.734 1 93.75 67 ALA B N 1
ATOM 3401 C CA . ALA B 1 67 ? -2.094 -35.125 -18.062 1 93.75 67 ALA B CA 1
ATOM 3402 C C . ALA B 1 67 ? -3.516 -34.812 -18.531 1 93.75 67 ALA B C 1
ATOM 3404 O O . ALA B 1 67 ? -4.086 -33.781 -18.172 1 93.75 67 ALA B O 1
ATOM 3405 N N . ARG B 1 68 ? -4.043 -35.688 -19.297 1 91.69 68 ARG B N 1
ATOM 3406 C CA . ARG B 1 68 ? -5.406 -35.469 -19.766 1 91.69 68 ARG B CA 1
ATOM 3407 C C . ARG B 1 68 ? -6.391 -35.406 -18.609 1 91.69 68 ARG B C 1
ATOM 3409 O O . ARG B 1 68 ? -7.262 -34.531 -18.578 1 91.69 68 ARG B O 1
ATOM 3416 N N . HIS B 1 69 ? -6.293 -36.312 -17.688 1 96.38 69 HIS B N 1
ATOM 3417 C CA . HIS B 1 69 ? -7.164 -36.312 -16.516 1 96.38 69 HIS B CA 1
ATOM 3418 C C . HIS B 1 69 ? -6.934 -35.062 -15.664 1 96.38 69 HIS B C 1
ATOM 3420 O O . HIS B 1 69 ? -7.891 -34.438 -15.219 1 96.38 69 HIS B O 1
ATOM 3426 N N . TRP B 1 70 ? -5.672 -34.781 -15.438 1 97.19 70 TRP B N 1
ATOM 3427 C CA . TRP B 1 70 ? -5.281 -33.594 -14.711 1 97.19 70 TRP B CA 1
ATOM 3428 C C . TRP B 1 70 ? -5.895 -32.344 -15.344 1 97.19 70 TRP B C 1
ATOM 3430 O O . TRP B 1 70 ? -6.527 -31.531 -14.664 1 97.19 70 TRP B O 1
ATOM 3440 N N . LEU B 1 71 ? -5.758 -32.188 -16.594 1 94 71 LEU B N 1
ATOM 3441 C CA . LEU B 1 71 ? -6.211 -30.984 -17.312 1 94 71 LEU B CA 1
ATOM 3442 C C . LEU B 1 71 ? -7.734 -30.906 -17.328 1 94 71 LEU B C 1
ATOM 3444 O O . LEU B 1 71 ? -8.305 -29.812 -17.281 1 94 71 LEU B O 1
ATOM 3448 N N . ALA B 1 72 ? -8.367 -32.031 -17.453 1 94.44 72 ALA B N 1
ATOM 3449 C CA . ALA B 1 72 ? -9.82 -32.062 -17.375 1 94.44 72 ALA B CA 1
ATOM 3450 C C . ALA B 1 72 ? -10.312 -31.5 -16.047 1 94.44 72 ALA B C 1
ATOM 3452 O O . ALA B 1 72 ? -11.234 -30.688 -16.016 1 94.44 72 ALA B O 1
ATOM 3453 N N . TYR B 1 73 ? -9.68 -31.875 -15 1 96.81 73 TYR B N 1
ATOM 3454 C CA . TYR B 1 73 ? -10.078 -31.344 -13.703 1 96.81 73 TYR B CA 1
ATOM 3455 C C . TYR B 1 73 ? -9.719 -29.875 -13.578 1 96.81 73 TYR B C 1
ATOM 3457 O O . TYR B 1 73 ? -10.508 -29.078 -13.062 1 96.81 73 TYR B O 1
ATOM 3465 N N . ALA B 1 74 ? -8.5 -29.531 -13.977 1 95 74 ALA B N 1
ATOM 3466 C CA . ALA B 1 74 ? -8.039 -28.156 -13.867 1 95 74 ALA B CA 1
ATOM 3467 C C . ALA B 1 74 ? -9.031 -27.188 -14.523 1 95 74 ALA B C 1
ATOM 3469 O O . ALA B 1 74 ? -9.305 -26.109 -13.992 1 95 74 ALA B O 1
ATOM 3470 N N . SER B 1 75 ? -9.57 -27.562 -15.625 1 90.25 75 SER B N 1
ATOM 3471 C CA . SER B 1 75 ? -10.516 -26.734 -16.359 1 90.25 75 SER B CA 1
ATOM 3472 C C . SER B 1 75 ? -11.797 -26.5 -15.547 1 90.25 75 SER B C 1
ATOM 3474 O O . SER B 1 75 ? -12.484 -25.5 -15.734 1 90.25 75 SER B O 1
ATOM 3476 N N . ASP B 1 76 ? -12.047 -27.391 -14.617 1 92.19 76 ASP B N 1
ATOM 3477 C CA . ASP B 1 76 ? -13.289 -27.328 -13.844 1 92.19 76 ASP B CA 1
ATOM 3478 C C . ASP B 1 76 ? -13.008 -27 -12.383 1 92.19 76 ASP B C 1
ATOM 3480 O O . ASP B 1 76 ? -13.875 -27.188 -11.523 1 92.19 76 ASP B O 1
ATOM 3484 N N . SER B 1 77 ? -11.789 -26.594 -12.117 1 92.56 77 SER B N 1
ATOM 3485 C CA . SER B 1 77 ? -11.391 -26.438 -10.727 1 92.56 77 SER B CA 1
ATOM 3486 C C . SER B 1 77 ? -11.688 -25.047 -10.203 1 92.56 77 SER B C 1
ATOM 3488 O O . SER B 1 77 ? -11.422 -24.734 -9.039 1 92.56 77 SER B O 1
ATOM 3490 N N . THR B 1 78 ? -12.273 -24.141 -10.984 1 90.38 78 THR B N 1
ATOM 3491 C CA . THR B 1 78 ? -12.578 -22.766 -10.578 1 90.38 78 THR B CA 1
ATOM 3492 C C . THR B 1 78 ? -14.031 -22.656 -10.125 1 90.38 78 THR B C 1
ATOM 3494 O O . THR B 1 78 ? -14.844 -23.531 -10.383 1 90.38 78 THR B O 1
ATOM 3497 N N . GLY B 1 79 ? -14.297 -21.547 -9.359 1 90.06 79 GLY B N 1
ATOM 3498 C CA . GLY B 1 79 ? -15.633 -21.438 -8.805 1 90.06 79 GLY B CA 1
ATOM 3499 C C . GLY B 1 79 ? -15.984 -22.547 -7.836 1 90.06 79 GLY B C 1
ATOM 3500 O O . GLY B 1 79 ? -15.148 -22.953 -7.02 1 90.06 79 GLY B O 1
ATOM 3501 N N . ARG B 1 80 ? -17.266 -22.922 -7.832 1 89.12 80 ARG B N 1
ATOM 3502 C CA . ARG B 1 80 ? -17.625 -24.094 -7.051 1 89.12 80 ARG B CA 1
ATOM 3503 C C . ARG B 1 80 ? -17.156 -25.375 -7.742 1 89.12 80 ARG B C 1
ATOM 3505 O O . ARG B 1 80 ? -17.875 -25.922 -8.578 1 89.12 80 ARG B O 1
ATOM 3512 N N . ALA B 1 81 ? -15.938 -25.781 -7.383 1 88.31 81 ALA B N 1
ATOM 3513 C CA . ALA B 1 81 ? -15.281 -26.891 -8.055 1 88.31 81 ALA B CA 1
ATOM 3514 C C . ALA B 1 81 ? -15.969 -28.219 -7.727 1 88.31 81 ALA B C 1
ATOM 3516 O O . ALA B 1 81 ? -16.375 -28.438 -6.586 1 88.31 81 ALA B O 1
ATOM 3517 N N . ARG B 1 82 ? -16.031 -29.031 -8.719 1 92 82 ARG B N 1
ATOM 3518 C CA . ARG B 1 82 ? -16.516 -30.391 -8.5 1 92 82 ARG B CA 1
ATOM 3519 C C . ARG B 1 82 ? -15.422 -31.281 -7.914 1 92 82 ARG B C 1
ATOM 3521 O O . ARG B 1 82 ? -14.242 -30.938 -7.973 1 92 82 ARG B O 1
ATOM 3528 N N . ALA B 1 83 ? -15.906 -32.406 -7.395 1 93.94 83 ALA B N 1
ATOM 3529 C CA . ALA B 1 83 ? -14.93 -33.406 -6.977 1 93.94 83 ALA B CA 1
ATOM 3530 C C . ALA B 1 83 ? -14.273 -34.062 -8.188 1 93.94 83 ALA B C 1
ATOM 3532 O O . ALA B 1 83 ? -14.914 -34.25 -9.219 1 93.94 83 ALA B O 1
ATOM 3533 N N . PRO B 1 84 ? -13.039 -34.312 -8.016 1 97.25 84 PRO B N 1
ATOM 3534 C CA . PRO B 1 84 ? -12.414 -35.062 -9.109 1 97.25 84 PRO B CA 1
ATOM 3535 C C . PRO B 1 84 ? -12.984 -36.469 -9.273 1 97.25 84 PRO B C 1
ATOM 3537 O O . PRO B 1 84 ? -13.391 -37.094 -8.289 1 97.25 84 PRO B O 1
ATOM 3540 N N . THR B 1 85 ? -13.031 -36.969 -10.484 1 97.94 85 THR B N 1
ATOM 3541 C CA . THR B 1 85 ? -13.289 -38.406 -10.703 1 97.94 85 THR B CA 1
ATOM 3542 C C . THR B 1 85 ? -12.141 -39.25 -10.164 1 97.94 85 THR B C 1
ATOM 3544 O O . THR B 1 85 ? -11.07 -38.719 -9.852 1 97.94 85 THR B O 1
ATOM 3547 N N . ASP B 1 86 ? -12.383 -40.5 -10.133 1 97.69 86 ASP B N 1
ATOM 3548 C CA . ASP B 1 86 ? -11.344 -41.406 -9.625 1 97.69 86 ASP B CA 1
ATOM 3549 C C . ASP B 1 86 ? -10.062 -41.281 -10.453 1 97.69 86 ASP B C 1
ATOM 3551 O O . ASP B 1 86 ? -8.961 -41.219 -9.891 1 97.69 86 ASP B O 1
ATOM 3555 N N . ALA B 1 87 ? -10.219 -41.25 -11.719 1 97.81 87 ALA B N 1
ATOM 3556 C CA . ALA B 1 87 ? -9.07 -41.156 -12.609 1 97.81 87 ALA B CA 1
ATOM 3557 C C . ALA B 1 87 ? -8.352 -39.812 -12.438 1 97.81 87 ALA B C 1
ATOM 3559 O O . ALA B 1 87 ? -7.121 -39.75 -12.414 1 97.81 87 ALA B O 1
ATOM 3560 N N . GLU B 1 88 ? -9.117 -38.781 -12.359 1 98.25 88 GLU B N 1
ATOM 3561 C CA . GLU B 1 88 ? -8.547 -37.438 -12.117 1 98.25 88 GLU B CA 1
ATOM 3562 C C . GLU B 1 88 ? -7.824 -37.406 -10.781 1 98.25 88 GLU B C 1
ATOM 3564 O O . GLU B 1 88 ? -6.703 -36.875 -10.695 1 98.25 88 GLU B O 1
ATOM 3569 N N . ASP B 1 89 ? -8.477 -37.906 -9.797 1 98.25 89 ASP B N 1
ATOM 3570 C CA . ASP B 1 89 ? -7.93 -37.906 -8.445 1 98.25 89 ASP B CA 1
ATOM 3571 C C . ASP B 1 89 ? -6.59 -38.656 -8.398 1 98.25 89 ASP B C 1
ATOM 3573 O O . ASP B 1 89 ? -5.668 -38.219 -7.695 1 98.25 89 ASP B O 1
ATOM 3577 N N . ARG B 1 90 ? -6.453 -39.719 -9.102 1 98 90 ARG B N 1
ATOM 3578 C CA . ARG B 1 90 ? -5.215 -40.469 -9.148 1 98 90 ARG B CA 1
ATOM 3579 C C . ARG B 1 90 ? -4.102 -39.688 -9.812 1 98 90 ARG B C 1
ATOM 3581 O O . ARG B 1 90 ? -2.936 -39.781 -9.422 1 98 90 ARG B O 1
ATOM 3588 N N . ALA B 1 91 ? -4.434 -38.906 -10.812 1 98.5 91 ALA B N 1
ATOM 3589 C CA . ALA B 1 91 ? -3.447 -38.125 -11.555 1 98.5 91 ALA B CA 1
ATOM 3590 C C . ALA B 1 91 ? -2.953 -36.938 -10.727 1 98.5 91 ALA B C 1
ATOM 3592 O O . ALA B 1 91 ? -1.776 -36.562 -10.797 1 98.5 91 ALA B O 1
ATOM 3593 N N . LEU B 1 92 ? -3.832 -36.344 -9.938 1 98.62 92 LEU B N 1
ATOM 3594 C CA . LEU B 1 92 ? -3.549 -35.125 -9.172 1 98.62 92 LEU B CA 1
ATOM 3595 C C . LEU B 1 92 ? -2.758 -35.469 -7.91 1 98.62 92 LEU B C 1
ATOM 3597 O O . LEU B 1 92 ? -2.719 -36.625 -7.484 1 98.62 92 LEU B O 1
ATOM 3601 N N . SER B 1 93 ? -2.025 -34.469 -7.395 1 98.44 93 SER B N 1
ATOM 3602 C CA . SER B 1 93 ? -1.375 -34.594 -6.094 1 98.44 93 SER B CA 1
ATOM 3603 C C . SER B 1 93 ? -2.262 -34.031 -4.984 1 98.44 93 SER B C 1
ATOM 3605 O O . SER B 1 93 ? -3.273 -33.375 -5.262 1 98.44 93 SER B O 1
ATOM 3607 N N . HIS B 1 94 ? -1.872 -34.406 -3.715 1 97.06 94 HIS B N 1
ATOM 3608 C CA . HIS B 1 94 ? -2.807 -34.156 -2.631 1 97.06 94 HIS B CA 1
ATOM 3609 C C . HIS B 1 94 ? -2.084 -33.594 -1.411 1 97.06 94 HIS B C 1
ATOM 3611 O O . HIS B 1 94 ? -0.977 -34 -1.085 1 97.06 94 HIS B O 1
ATOM 3617 N N . PHE B 1 95 ? -2.707 -32.594 -0.822 1 95.06 95 PHE B N 1
ATOM 3618 C CA . PHE B 1 95 ? -2.424 -32.219 0.562 1 95.06 95 PHE B CA 1
ATOM 3619 C C . PHE B 1 95 ? -3.461 -32.812 1.502 1 95.06 95 PHE B C 1
ATOM 3621 O O . PHE B 1 95 ? -4.656 -32.562 1.373 1 95.06 95 PHE B O 1
ATOM 3628 N N . HIS B 1 96 ? -3.045 -33.688 2.398 1 92.62 96 HIS B N 1
ATOM 3629 C CA . HIS B 1 96 ? -3.92 -34.25 3.426 1 92.62 96 HIS B CA 1
ATOM 3630 C C . HIS B 1 96 ? -3.828 -33.438 4.719 1 92.62 96 HIS B C 1
ATOM 3632 O O . HIS B 1 96 ? -2.785 -33.438 5.379 1 92.62 96 HIS B O 1
ATOM 3638 N N . CYS B 1 97 ? -4.926 -32.844 5.02 1 83.94 97 CYS B N 1
ATOM 3639 C CA . CYS B 1 97 ? -4.969 -31.953 6.176 1 83.94 97 CYS B CA 1
ATOM 3640 C C . CYS B 1 97 ? -5.332 -32.719 7.441 1 83.94 97 CYS B C 1
ATOM 3642 O O . CYS B 1 97 ? -5.984 -33.781 7.367 1 83.94 97 CYS B O 1
ATOM 3644 N N . ARG B 1 98 ? -5.02 -32.25 8.539 1 78.62 98 ARG B N 1
ATOM 3645 C CA . ARG B 1 98 ? -5.266 -32.906 9.812 1 78.62 98 ARG B CA 1
ATOM 3646 C C . ARG B 1 98 ? -6.754 -32.938 10.141 1 78.62 98 ARG B C 1
ATOM 3648 O O . ARG B 1 98 ? -7.227 -33.844 10.828 1 78.62 98 ARG B O 1
ATOM 3655 N N . ASP B 1 99 ? -7.43 -31.922 9.656 1 75.19 99 ASP B N 1
ATOM 3656 C CA . ASP B 1 99 ? -8.859 -31.875 9.953 1 75.19 99 ASP B CA 1
ATOM 3657 C C . ASP B 1 99 ? -9.625 -32.875 9.078 1 75.19 99 ASP B C 1
ATOM 3659 O O . ASP B 1 99 ? -10.859 -32.906 9.102 1 75.19 99 ASP B O 1
ATOM 3663 N N . GLY B 1 100 ? -8.891 -33.688 8.281 1 79.62 100 GLY B N 1
ATOM 3664 C CA . GLY B 1 100 ? -9.516 -34.719 7.469 1 79.62 100 GLY B CA 1
ATOM 3665 C C . GLY B 1 100 ? -9.766 -34.25 6.043 1 79.62 100 GLY B C 1
ATOM 3666 O O . GLY B 1 100 ? -10.109 -35.094 5.188 1 79.62 100 GLY B O 1
ATOM 3667 N N . ARG B 1 101 ? -9.562 -33 5.82 1 84.62 101 ARG B N 1
ATOM 3668 C CA . ARG B 1 101 ? 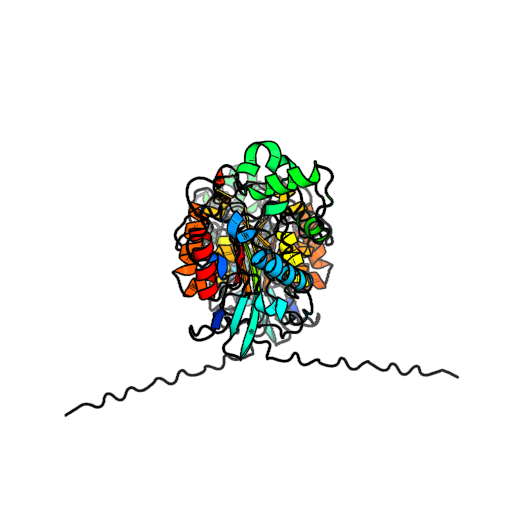-9.773 -32.5 4.465 1 84.62 101 ARG B CA 1
ATOM 3669 C C . ARG B 1 101 ? -8.594 -32.844 3.564 1 84.62 101 ARG B C 1
ATOM 3671 O O . ARG B 1 101 ? -7.453 -32.938 4.031 1 84.62 101 ARG B O 1
ATOM 3678 N N . THR B 1 102 ? -8.992 -33.094 2.369 1 89.69 102 THR B N 1
ATOM 3679 C CA . THR B 1 102 ? -7.98 -33.281 1.338 1 89.69 102 THR B CA 1
ATOM 3680 C C . THR B 1 102 ? -8.102 -32.219 0.25 1 89.69 102 THR B C 1
ATOM 3682 O O . THR B 1 102 ? -9.203 -31.953 -0.238 1 89.69 102 THR B O 1
ATOM 3685 N N . GLU B 1 103 ? -6.953 -31.672 -0.061 1 92.38 103 GLU B N 1
ATOM 3686 C CA . GLU B 1 103 ? -6.906 -30.688 -1.134 1 92.38 103 GLU B CA 1
ATOM 3687 C C . GLU B 1 103 ? -6.059 -31.188 -2.303 1 92.38 103 GLU B C 1
ATOM 3689 O O . GLU B 1 103 ? -5.008 -31.797 -2.098 1 92.38 103 GLU B O 1
ATOM 3694 N N . VAL B 1 104 ? -6.59 -30.875 -3.475 1 96.12 104 VAL B N 1
ATOM 3695 C CA . VAL B 1 104 ? -5.883 -31.359 -4.656 1 96.12 104 VAL B CA 1
ATOM 3696 C C . VAL B 1 104 ? -5.059 -30.219 -5.262 1 96.12 104 VAL B C 1
ATOM 3698 O O . VAL B 1 104 ? -5.371 -29.047 -5.062 1 96.12 104 VAL B O 1
ATOM 3701 N N . ILE B 1 105 ? -4.016 -30.594 -5.926 1 98.12 105 ILE B N 1
ATOM 3702 C CA . ILE B 1 105 ? -3.16 -29.688 -6.68 1 98.12 105 ILE B CA 1
ATOM 3703 C C . ILE B 1 105 ? -2.635 -30.391 -7.93 1 98.12 105 ILE B C 1
ATOM 3705 O O . ILE B 1 105 ? -2.58 -31.625 -7.98 1 98.12 105 ILE B O 1
ATOM 3709 N N . GLU B 1 106 ? -2.303 -29.609 -8.938 1 98.62 106 GLU B N 1
ATOM 3710 C CA . GLU B 1 106 ? -1.745 -30.234 -10.141 1 98.62 106 GLU B CA 1
ATOM 3711 C C . GLU B 1 106 ? -0.427 -30.938 -9.836 1 98.62 106 GLU B C 1
ATOM 3713 O O . GLU B 1 106 ? 0.307 -30.531 -8.93 1 98.62 106 GLU B O 1
ATOM 3718 N N . PRO B 1 107 ? -0.136 -31.969 -10.555 1 98.62 107 PRO B N 1
ATOM 3719 C CA . PRO B 1 107 ? 1.156 -32.625 -10.352 1 98.62 107 PRO B CA 1
ATOM 3720 C C . PRO B 1 107 ? 2.338 -31.75 -10.75 1 98.62 107 PRO B C 1
ATOM 3722 O O . PRO B 1 107 ? 2.217 -30.922 -11.656 1 98.62 107 PRO B O 1
ATOM 3725 N N . LEU B 1 108 ? 3.416 -31.953 -10.031 1 98.44 108 LEU B N 1
ATOM 3726 C CA . LEU B 1 108 ? 4.672 -31.406 -10.539 1 98.44 108 LEU B CA 1
ATOM 3727 C C . LEU B 1 108 ? 5.133 -32.188 -11.773 1 98.44 108 LEU B C 1
ATOM 3729 O O . LEU B 1 108 ? 5.199 -33.406 -11.758 1 98.44 108 LEU B O 1
ATOM 3733 N N . SER B 1 109 ? 5.371 -31.422 -12.828 1 96.94 109 SER B N 1
ATOM 3734 C CA . SER B 1 109 ? 5.84 -32 -14.078 1 96.94 109 SER B CA 1
ATOM 3735 C C . SER B 1 109 ? 7.234 -31.5 -14.438 1 96.94 109 SER B C 1
ATOM 3737 O O . SER B 1 109 ? 7.523 -30.312 -14.281 1 96.94 109 SER B O 1
ATOM 3739 N N . GLY B 1 110 ? 8 -32.375 -14.906 1 94.94 110 GLY B N 1
ATOM 3740 C CA . GLY B 1 110 ? 9.328 -32 -15.352 1 94.94 110 GLY B CA 1
ATOM 3741 C C . GLY B 1 110 ? 9.32 -31.078 -16.547 1 94.94 110 GLY B C 1
ATOM 3742 O O . GLY B 1 110 ? 10.352 -30.531 -16.922 1 94.94 110 GLY B O 1
ATOM 3743 N N . VAL B 1 111 ? 8.195 -30.844 -17.156 1 91.12 111 VAL B N 1
ATOM 3744 C CA . VAL B 1 111 ? 8.07 -29.859 -18.219 1 91.12 111 VAL B CA 1
ATOM 3745 C C . VAL B 1 111 ? 8.141 -28.453 -17.641 1 91.12 111 VAL B C 1
ATOM 3747 O O . VAL B 1 111 ? 8.508 -27.5 -18.328 1 91.12 111 VAL B O 1
ATOM 3750 N N . ALA B 1 112 ? 7.797 -28.297 -16.375 1 93.88 112 ALA B N 1
ATOM 3751 C CA . ALA B 1 112 ? 7.836 -27.078 -15.586 1 93.88 112 ALA B CA 1
ATOM 3752 C C . ALA B 1 112 ? 6.977 -25.984 -16.219 1 93.88 112 ALA B C 1
ATOM 3754 O O . ALA B 1 112 ? 7.168 -24.797 -15.953 1 93.88 112 ALA B O 1
ATOM 3755 N N . ARG B 1 113 ? 6.137 -26.344 -17.125 1 92.19 113 ARG B N 1
ATOM 3756 C CA . ARG B 1 113 ? 5.09 -25.578 -17.797 1 92.19 113 ARG B CA 1
ATOM 3757 C C . ARG B 1 113 ? 3.869 -26.453 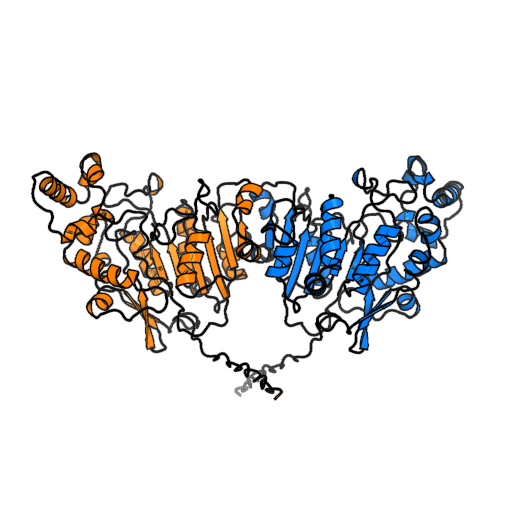-18.062 1 92.19 113 ARG B C 1
ATOM 3759 O O . ARG B 1 113 ? 3.652 -27.453 -17.375 1 92.19 113 ARG B O 1
ATOM 3766 N N . HIS B 1 114 ? 3.031 -25.984 -19.016 1 90.44 114 HIS B N 1
ATOM 3767 C CA . HIS B 1 114 ? 1.938 -26.859 -19.422 1 90.44 114 HIS B CA 1
ATOM 3768 C C . HIS B 1 114 ? 2.455 -28.219 -19.844 1 90.44 114 HIS B C 1
ATOM 3770 O O . HIS B 1 114 ? 3.383 -28.328 -20.656 1 90.44 114 HIS B O 1
ATOM 3776 N N . PRO B 1 115 ? 1.883 -29.328 -19.281 1 91.44 115 PRO B N 1
ATOM 3777 C CA . PRO B 1 115 ? 2.475 -30.656 -19.5 1 91.44 115 PRO B CA 1
ATOM 3778 C C . PRO B 1 115 ? 2.453 -31.078 -20.969 1 91.44 115 PRO B C 1
ATOM 3780 O O . PRO B 1 115 ? 3.25 -31.922 -21.375 1 91.44 115 PRO B O 1
ATOM 3783 N N . LEU B 1 116 ? 1.573 -30.453 -21.75 1 84.69 116 LEU B N 1
ATOM 3784 C CA . LEU B 1 116 ? 1.461 -30.844 -23.141 1 84.69 116 LEU B CA 1
ATOM 3785 C C . LEU B 1 116 ? 2.17 -29.828 -24.047 1 84.69 116 LEU B C 1
ATOM 3787 O O . LEU B 1 116 ? 2.127 -29.953 -25.266 1 84.69 116 LEU B O 1
ATOM 3791 N N . ALA B 1 117 ? 2.801 -28.844 -23.469 1 83.56 117 ALA B N 1
ATOM 3792 C CA . ALA B 1 117 ? 3.492 -27.828 -24.25 1 83.56 117 ALA B CA 1
ATOM 3793 C C . ALA B 1 117 ? 4.684 -28.438 -25 1 83.56 117 ALA B C 1
ATOM 3795 O O . ALA B 1 117 ? 5.184 -27.844 -25.953 1 83.56 117 ALA B O 1
ATOM 3796 N N . GLN B 1 118 ? 5.129 -29.5 -24.562 1 76.69 118 GLN B N 1
ATOM 3797 C CA . GLN B 1 118 ? 6.277 -30.141 -25.203 1 76.69 118 GLN B CA 1
ATOM 3798 C C . GLN B 1 118 ? 5.922 -30.688 -26.578 1 76.69 118 GLN B C 1
ATOM 3800 O O . GLN B 1 118 ? 6.809 -30.984 -27.375 1 76.69 118 GLN B O 1
ATOM 3805 N N . PHE B 1 119 ? 4.512 -30.734 -26.875 1 64.5 119 PHE B N 1
ATOM 3806 C CA . PHE B 1 119 ? 4.07 -31.25 -28.172 1 64.5 119 PHE B CA 1
ATOM 3807 C C . PHE B 1 119 ? 4.113 -30.156 -29.234 1 64.5 119 PHE B C 1
ATOM 3809 O O . PHE B 1 119 ? 4.141 -30.438 -30.422 1 64.5 119 PHE B O 1
ATOM 3816 N N . MET B 1 120 ? 3.824 -28.781 -29.031 1 53.91 120 MET B N 1
ATOM 3817 C CA . MET B 1 120 ? 3.678 -27.672 -29.969 1 53.91 120 MET B CA 1
ATOM 3818 C C . MET B 1 120 ? 4.855 -27.625 -30.938 1 53.91 120 MET B C 1
ATOM 3820 O O . MET B 1 120 ? 4.707 -27.188 -32.094 1 53.91 120 MET B O 1
ATOM 3824 N N . ASN B 1 121 ? 6.102 -27.438 -30.75 1 45.72 121 ASN B N 1
ATOM 3825 C CA . ASN B 1 121 ? 6.918 -26.812 -31.781 1 45.72 121 ASN B CA 1
ATOM 3826 C C . ASN B 1 121 ? 7.133 -27.75 -32.969 1 45.72 121 ASN B C 1
ATOM 3828 O O . ASN B 1 121 ? 8.086 -28.531 -33 1 45.72 121 ASN B O 1
ATOM 3832 N N . PRO B 1 122 ? 6.059 -28.031 -33.688 1 41.59 122 PRO B N 1
ATOM 3833 C CA . PRO B 1 122 ? 6.414 -28.859 -34.844 1 41.59 122 PRO B CA 1
ATOM 3834 C C . PRO B 1 122 ? 7.539 -28.25 -35.688 1 41.59 122 PRO B C 1
ATOM 3836 O O . PRO B 1 122 ? 8.391 -28.969 -36.188 1 41.59 122 PRO B O 1
ATOM 3839 N N . PHE B 1 123 ? 7.156 -27.031 -36.188 1 38.25 123 PHE B N 1
ATOM 3840 C CA . PHE B 1 123 ? 8.094 -26.359 -37.062 1 38.25 123 PHE B CA 1
ATOM 3841 C C . PHE B 1 123 ? 9.445 -26.156 -36.406 1 38.25 123 PHE B C 1
ATOM 3843 O O . PHE B 1 123 ? 10.492 -26.25 -37.031 1 38.25 123 PHE B O 1
ATOM 3850 N N . GLU B 1 124 ? 9.305 -25.781 -35.156 1 38.47 124 GLU B N 1
ATOM 3851 C CA . GLU B 1 124 ? 10.578 -25.641 -34.469 1 38.47 124 GLU B CA 1
ATOM 3852 C C . GLU B 1 124 ? 11.203 -27 -34.188 1 38.47 124 GLU B C 1
ATOM 3854 O O . GLU B 1 124 ? 12.414 -27.094 -33.938 1 38.47 124 GLU B O 1
ATOM 3859 N N . CYS B 1 125 ? 10.352 -27.953 -34 1 39.47 125 CYS B N 1
ATOM 3860 C CA . CYS B 1 125 ? 10.852 -29.312 -33.938 1 39.47 125 CYS B CA 1
ATOM 3861 C C . CYS B 1 125 ? 11.594 -29.703 -35.219 1 39.47 125 CYS B C 1
ATOM 3863 O O . CYS B 1 125 ? 12.477 -30.547 -35.188 1 39.47 125 CYS B O 1
ATOM 3865 N N . GLU B 1 126 ? 11.031 -29.344 -36.375 1 36.91 126 GLU B N 1
ATOM 3866 C CA . GLU B 1 126 ? 11.797 -29.641 -37.562 1 36.91 126 GLU B CA 1
ATOM 3867 C C . GLU B 1 126 ? 13.234 -29.141 -37.469 1 36.91 126 GLU B C 1
ATOM 3869 O O . GLU B 1 126 ? 14.172 -29.828 -37.875 1 36.91 126 GLU B O 1
ATOM 3874 N N . ARG B 1 127 ? 13.328 -27.734 -37.594 1 36.97 127 ARG B N 1
ATOM 3875 C CA . ARG B 1 127 ? 14.703 -27.297 -37.812 1 36.97 127 ARG B CA 1
ATOM 3876 C C . ARG B 1 127 ? 15.602 -27.719 -36.656 1 36.97 127 ARG B C 1
ATOM 3878 O O . ARG B 1 127 ? 16.688 -28.266 -36.875 1 36.97 127 ARG B O 1
ATOM 3885 N N . ARG B 1 128 ? 15.766 -26.875 -35.625 1 37.09 128 ARG B N 1
ATOM 3886 C CA . ARG B 1 128 ? 16.797 -26.953 -34.625 1 37.09 128 ARG B CA 1
ATOM 3887 C C . ARG B 1 128 ? 16.453 -27.984 -33.531 1 37.09 128 ARG B C 1
ATOM 3889 O O . ARG B 1 128 ? 17.328 -28.625 -32.969 1 37.09 128 ARG B O 1
ATOM 3896 N N . TYR B 1 129 ? 15.281 -27.844 -32.812 1 36.41 129 TYR B N 1
ATOM 3897 C CA . TYR B 1 129 ? 14.969 -28.312 -31.453 1 36.41 129 TYR B CA 1
ATOM 3898 C C . TYR B 1 129 ? 14.438 -29.734 -31.484 1 36.41 129 TYR B C 1
ATOM 3900 O O . TYR B 1 129 ? 14.102 -30.297 -30.438 1 36.41 129 TYR B O 1
ATOM 3908 N N . LEU B 1 130 ? 13.836 -30.281 -32.469 1 38.91 130 LEU B N 1
ATOM 3909 C CA . LEU B 1 130 ? 13.375 -31.656 -32.469 1 38.91 130 LEU B CA 1
ATOM 3910 C C . LEU B 1 130 ? 14.477 -32.594 -32.031 1 38.91 130 LEU B C 1
ATOM 3912 O O . LEU B 1 130 ? 14.297 -33.812 -32.031 1 38.91 130 LEU B O 1
ATOM 3916 N N . SER B 1 131 ? 15.578 -32.25 -32.156 1 37.69 131 SER B N 1
ATOM 3917 C CA . SER B 1 131 ? 16.547 -33.219 -31.656 1 37.69 131 SER B CA 1
ATOM 3918 C C . SER B 1 131 ? 16.25 -33.594 -30.203 1 37.69 131 SER B C 1
ATOM 3920 O O . SER B 1 131 ? 16.734 -34.594 -29.703 1 37.69 131 SER B O 1
ATOM 3922 N N . GLY B 1 132 ? 15.656 -32.656 -29.5 1 39.44 132 GLY B N 1
ATOM 3923 C CA . GLY B 1 132 ? 15.578 -33.156 -28.156 1 39.44 132 GLY B CA 1
ATOM 3924 C C . GLY B 1 132 ? 14.578 -34.312 -28 1 39.44 132 GLY B C 1
ATOM 3925 O O . GLY B 1 132 ? 14.93 -35.375 -27.547 1 39.44 132 GLY B O 1
ATOM 3926 N N . CYS B 1 133 ? 13.188 -34 -27.797 1 48.91 133 CYS B N 1
ATOM 3927 C CA . CYS B 1 133 ? 12.367 -35.188 -27.641 1 48.91 133 CYS B CA 1
ATOM 3928 C C . CYS B 1 133 ? 12.133 -35.906 -28.969 1 48.91 133 CYS B C 1
ATOM 3930 O O . CYS B 1 133 ? 11.578 -35.281 -29.891 1 48.91 133 CYS B O 1
ATOM 3932 N N . SER B 1 134 ? 13.047 -36.594 -29.469 1 43.38 134 SER B N 1
ATOM 3933 C CA . SER B 1 134 ? 13.156 -37.375 -30.688 1 43.38 134 SER B CA 1
ATOM 3934 C C . SER B 1 134 ? 11.781 -37.75 -31.234 1 43.38 134 SER B C 1
ATOM 3936 O O . SER B 1 134 ? 11.609 -37.875 -32.438 1 43.38 134 SER B O 1
ATOM 3938 N N . GLN B 1 135 ? 10.875 -38.031 -30.422 1 43.06 135 GLN B N 1
ATOM 3939 C CA . GLN B 1 135 ? 9.617 -38.562 -30.922 1 43.06 135 GLN B CA 1
ATOM 3940 C C . GLN B 1 135 ? 8.797 -37.5 -31.641 1 43.06 135 GLN B C 1
ATOM 3942 O O . GLN B 1 135 ? 7.859 -37.812 -32.375 1 43.06 135 GLN B O 1
ATOM 3947 N N . CYS B 1 136 ? 8.961 -36.281 -31.328 1 43.91 136 CYS B N 1
ATOM 3948 C CA . CYS B 1 136 ? 8.219 -35.25 -32.031 1 43.91 136 CYS B CA 1
ATOM 3949 C C . CYS B 1 136 ? 8.555 -35.281 -33.531 1 43.91 136 CYS B C 1
ATOM 3951 O O . CYS B 1 136 ? 7.699 -35 -34.375 1 43.91 136 CYS B O 1
ATOM 3953 N N . ALA B 1 137 ? 9.789 -35.5 -33.844 1 41.19 137 ALA B N 1
ATOM 3954 C CA . ALA B 1 137 ? 10.195 -35.656 -35.25 1 41.19 137 ALA B CA 1
ATOM 3955 C C . ALA B 1 137 ? 9.422 -36.781 -35.938 1 41.19 137 ALA B C 1
ATOM 3957 O O . ALA B 1 137 ? 9.023 -36.656 -37.094 1 41.19 137 ALA B O 1
ATOM 3958 N N . ARG B 1 138 ? 9.328 -37.875 -35.25 1 41.56 138 ARG B N 1
ATOM 3959 C CA . ARG B 1 138 ? 8.688 -39 -35.938 1 41.56 138 ARG B CA 1
ATOM 3960 C C . ARG B 1 138 ? 7.211 -38.719 -36.188 1 41.56 138 ARG B C 1
ATOM 3962 O O . ARG B 1 138 ? 6.648 -39.156 -37.188 1 41.56 138 ARG B O 1
ATOM 3969 N N . ASN B 1 139 ? 6.621 -37.969 -35.312 1 41.47 139 ASN B N 1
ATOM 3970 C CA . ASN B 1 139 ? 5.203 -37.719 -35.531 1 41.47 139 ASN B CA 1
ATOM 3971 C C . ASN B 1 139 ? 5 -36.656 -36.594 1 41.47 139 ASN B C 1
ATOM 3973 O O . ASN B 1 139 ? 4 -36.688 -37.312 1 41.47 139 ASN B O 1
ATOM 3977 N N . GLN B 1 140 ? 5.863 -35.688 -36.75 1 41.25 140 GLN B N 1
ATOM 3978 C CA . GLN B 1 140 ? 5.812 -34.812 -37.906 1 41.25 140 GLN B CA 1
ATOM 3979 C C . GLN B 1 140 ? 6.031 -35.594 -39.219 1 41.25 140 GLN B C 1
ATOM 3981 O O . GLN B 1 140 ? 5.379 -35.312 -40.219 1 41.25 140 GLN B O 1
ATOM 3986 N N . HIS B 1 141 ? 7.051 -36.375 -39.125 1 39.47 141 HIS B N 1
ATOM 3987 C CA . HIS B 1 141 ? 7.23 -37.188 -40.344 1 39.47 141 HIS B CA 1
ATOM 3988 C C . HIS B 1 141 ? 5.953 -37.938 -40.688 1 39.47 141 HIS B C 1
ATOM 3990 O O . HIS B 1 141 ? 5.617 -38.094 -41.875 1 39.47 141 HIS B O 1
ATOM 3996 N N . ASN B 1 142 ? 5.32 -38.406 -39.656 1 41.19 142 ASN B N 1
ATOM 3997 C CA . ASN B 1 142 ? 4.086 -39.094 -39.969 1 41.19 142 ASN B CA 1
ATOM 3998 C C . ASN B 1 142 ? 2.971 -38.125 -40.344 1 41.19 142 ASN B C 1
ATOM 4000 O O . ASN B 1 142 ? 2.018 -38.5 -41.031 1 41.19 142 ASN B O 1
ATOM 4004 N N . ARG B 1 143 ? 2.895 -36.844 -39.906 1 43.38 143 ARG B N 1
ATOM 4005 C CA . ARG B 1 143 ? 1.927 -35.875 -40.406 1 43.38 143 ARG B CA 1
ATOM 4006 C C . ARG B 1 143 ? 2.258 -35.5 -41.844 1 43.38 143 ARG B C 1
ATOM 4008 O O . ARG B 1 143 ? 1.357 -35.25 -42.656 1 43.38 143 ARG B O 1
ATOM 4015 N N . THR B 1 144 ? 3.459 -35.156 -42.062 1 38.03 144 THR B N 1
ATOM 4016 C CA . THR B 1 144 ? 3.736 -34.844 -43.469 1 38.03 144 THR B CA 1
ATOM 4017 C C . THR B 1 144 ? 3.48 -36.062 -44.344 1 38.03 144 THR B C 1
ATOM 4019 O O . THR B 1 144 ? 3.26 -35.938 -45.562 1 38.03 144 THR B O 1
ATOM 4022 N N . ALA B 1 145 ? 3.904 -37.219 -43.812 1 37.03 145 ALA B N 1
ATOM 4023 C CA . ALA B 1 145 ? 3.717 -38.312 -44.812 1 37.03 145 ALA B CA 1
ATOM 4024 C C . ALA B 1 145 ? 2.25 -38.719 -44.875 1 37.03 145 ALA B C 1
ATOM 4026 O O . ALA B 1 145 ? 1.934 -39.812 -45.375 1 37.03 145 ALA B O 1
ATOM 4027 N N . GLY B 1 146 ? 1.151 -37.812 -44.781 1 38.66 146 GLY B N 1
ATOM 4028 C CA . GLY B 1 146 ? -0.252 -38.031 -45.062 1 38.66 146 GLY B CA 1
ATOM 4029 C C . GLY B 1 146 ? -0.982 -38.812 -44 1 38.66 146 GLY B C 1
ATOM 4030 O O . GLY B 1 146 ? -2.111 -39.25 -44.188 1 38.66 146 GLY B O 1
ATOM 4031 N N . ARG B 1 147 ? -0.282 -39.344 -43 1 40.81 147 ARG B N 1
ATOM 4032 C CA . ARG B 1 147 ? -1.066 -40.188 -42.094 1 40.81 147 ARG B CA 1
ATOM 4033 C C . ARG B 1 147 ? -1.669 -39.344 -40.969 1 40.81 147 ARG B C 1
ATOM 4035 O O . ARG B 1 147 ? -1.059 -38.406 -40.5 1 40.81 147 ARG B O 1
ATOM 4042 N N . ASN B 1 148 ? -3.096 -39.25 -40.719 1 39.06 148 ASN B N 1
ATOM 4043 C CA . ASN B 1 148 ? -4.039 -38.75 -39.719 1 39.06 148 ASN B CA 1
ATOM 4044 C C . ASN B 1 148 ? -3.514 -38.969 -38.312 1 39.06 148 ASN B C 1
ATOM 4046 O O . ASN B 1 148 ? -3.262 -40.094 -37.875 1 39.06 148 ASN B O 1
ATOM 4050 N N . LEU B 1 149 ? -2.654 -38.094 -37.781 1 42.72 149 LEU B N 1
ATOM 4051 C CA . LEU B 1 149 ? -2.443 -38.219 -36.344 1 42.72 149 LEU B CA 1
ATOM 4052 C C . LEU B 1 149 ? -3.721 -38.656 -35.625 1 42.72 149 LEU B C 1
ATOM 4054 O O . LEU B 1 149 ? -4.82 -38.25 -36 1 42.72 149 LEU B O 1
ATOM 4058 N N . PRO B 1 150 ? -3.674 -39.75 -35 1 42.66 150 PRO B N 1
ATOM 4059 C CA . PRO B 1 150 ? -4.918 -40.031 -34.281 1 42.66 150 PRO B CA 1
ATOM 4060 C C . PRO B 1 150 ? -5.453 -38.781 -33.531 1 42.66 150 PRO B C 1
ATOM 4062 O O . PRO B 1 150 ? -4.68 -37.938 -33.125 1 42.66 150 PRO B O 1
ATOM 4065 N N . ALA B 1 151 ? -6.691 -38.531 -33.781 1 44.34 151 ALA B N 1
ATOM 4066 C CA . ALA B 1 151 ? -7.484 -37.438 -33.219 1 44.34 151 ALA B CA 1
ATOM 4067 C C . ALA B 1 151 ? -7.02 -37.094 -31.797 1 44.34 151 ALA B C 1
ATOM 4069 O O . ALA B 1 151 ? -7.039 -35.938 -31.391 1 44.34 151 ALA B O 1
ATOM 4070 N N . HIS B 1 152 ? -6.543 -38.094 -31.203 1 43.75 152 HIS B N 1
ATOM 4071 C CA . HIS B 1 152 ? -6.219 -37.875 -29.797 1 43.75 152 HIS B CA 1
ATOM 4072 C C . HIS B 1 152 ? -4.977 -37.031 -29.641 1 43.75 152 HIS B C 1
ATOM 4074 O O . HIS B 1 152 ? -4.711 -36.5 -28.562 1 43.75 152 HIS B O 1
ATOM 4080 N N . TYR B 1 153 ? -4.23 -36.906 -30.75 1 47.28 153 TYR B N 1
ATOM 4081 C CA . TYR B 1 153 ? -3.006 -36.094 -30.656 1 47.28 153 TYR B CA 1
ATOM 4082 C C . TYR B 1 153 ? -3.275 -34.625 -30.984 1 47.28 153 TYR B C 1
ATOM 4084 O O . TYR B 1 153 ? -2.502 -33.75 -30.594 1 47.28 153 TYR B O 1
ATOM 4092 N N . VAL B 1 154 ? -4.336 -34.375 -31.719 1 48.19 154 VAL B N 1
ATOM 4093 C CA . VAL B 1 154 ? -4.645 -33 -32.125 1 48.19 154 VAL B CA 1
ATOM 4094 C C . VAL B 1 154 ? -4.734 -32.125 -30.875 1 48.19 154 VAL B C 1
ATOM 4096 O O . VAL B 1 154 ? -4.266 -30.984 -30.891 1 48.19 154 VAL B O 1
ATOM 4099 N N . ASP B 1 155 ? -5.32 -32.688 -29.828 1 53.84 155 ASP B N 1
ATOM 4100 C CA . ASP B 1 155 ? -5.508 -31.891 -28.625 1 53.84 155 ASP B CA 1
ATOM 4101 C C . ASP B 1 155 ? -4.168 -31.594 -27.953 1 53.84 155 ASP B C 1
ATOM 4103 O O . ASP B 1 155 ? -4.051 -30.625 -27.188 1 53.84 155 ASP B O 1
ATOM 4107 N N . LEU B 1 156 ? -3.199 -32.344 -28.438 1 56.06 156 LEU B N 1
ATOM 4108 C CA . LEU B 1 156 ? -1.9 -32.219 -27.797 1 56.06 156 LEU B CA 1
ATOM 4109 C C . LEU B 1 156 ? -1.162 -30.969 -28.25 1 56.06 156 LEU B C 1
ATOM 4111 O O . LEU B 1 156 ? -0.306 -30.453 -27.531 1 56.06 156 LEU B O 1
ATOM 4115 N N . PHE B 1 157 ? -1.631 -30.391 -29.391 1 60.03 157 PHE B N 1
ATOM 4116 C CA . PHE B 1 157 ? -0.855 -29.312 -29.984 1 60.03 157 PHE B CA 1
ATOM 4117 C C . PHE B 1 157 ? -1.511 -27.969 -29.719 1 60.03 157 PHE B C 1
ATOM 4119 O O . PHE B 1 157 ? -1.058 -26.938 -30.219 1 60.03 157 PHE B O 1
ATOM 4126 N N . ARG B 1 158 ? -2.375 -27.984 -28.812 1 65.31 158 ARG B N 1
ATOM 4127 C CA . ARG B 1 158 ? -3.154 -26.766 -28.609 1 65.31 158 ARG B CA 1
ATOM 4128 C C . ARG B 1 158 ? -2.525 -25.891 -27.531 1 65.31 158 ARG B C 1
ATOM 4130 O O . ARG B 1 158 ? -2.836 -24.703 -27.438 1 65.31 158 ARG B O 1
ATOM 4137 N N . HIS B 1 159 ? -1.555 -26.562 -26.828 1 76 159 HIS B N 1
ATOM 4138 C CA . HIS B 1 159 ? -1.06 -25.844 -25.656 1 76 159 HIS B CA 1
ATOM 4139 C C . HIS B 1 159 ? 0.37 -25.359 -25.875 1 76 159 HIS B C 1
ATOM 4141 O O . HIS B 1 159 ? 1.201 -26.078 -26.422 1 76 159 HIS B O 1
ATOM 4147 N N . ASP B 1 160 ? 0.599 -24.062 -25.594 1 78.25 160 ASP B N 1
ATOM 4148 C CA . ASP B 1 160 ? 1.953 -23.531 -25.734 1 78.25 160 ASP B CA 1
ATOM 4149 C C . ASP B 1 160 ? 2.609 -23.312 -24.375 1 78.25 160 ASP B C 1
ATOM 4151 O O . ASP B 1 160 ? 2.055 -23.688 -23.344 1 78.25 160 ASP B O 1
ATOM 4155 N N . ARG B 1 161 ? 3.805 -22.797 -24.391 1 82 161 ARG B N 1
ATOM 4156 C CA . ARG B 1 161 ? 4.652 -22.641 -23.219 1 82 161 ARG B CA 1
ATOM 4157 C C . ARG B 1 161 ? 4.074 -21.609 -22.25 1 82 161 ARG B C 1
ATOM 4159 O O . ARG B 1 161 ? 4.465 -21.562 -21.078 1 82 161 ARG B O 1
ATOM 4166 N N . MET B 1 162 ? 3.17 -20.797 -22.719 1 86.12 162 MET B N 1
ATOM 4167 C CA . MET B 1 162 ? 2.631 -19.719 -21.891 1 86.12 162 MET B CA 1
ATOM 4168 C C . MET B 1 162 ? 1.231 -20.078 -21.391 1 86.12 162 MET B C 1
ATOM 4170 O O . MET B 1 162 ? 0.588 -19.281 -20.719 1 86.12 162 MET B O 1
ATOM 4174 N N . ASP B 1 163 ? 0.765 -21.281 -21.766 1 87.56 163 ASP B N 1
ATOM 4175 C CA . ASP B 1 163 ? -0.546 -21.75 -21.328 1 87.56 163 ASP B CA 1
ATOM 4176 C C . ASP B 1 163 ? -0.527 -22.141 -19.859 1 87.56 163 ASP B C 1
ATOM 4178 O O . ASP B 1 163 ? 0.243 -23.016 -19.453 1 87.56 163 ASP B O 1
ATOM 4182 N N . ILE B 1 164 ? -1.428 -21.438 -19.062 1 91.94 164 ILE B N 1
ATOM 4183 C CA . ILE B 1 164 ? -1.386 -21.672 -17.609 1 91.94 164 ILE B CA 1
ATOM 4184 C C . ILE B 1 164 ? -2.629 -22.453 -17.188 1 91.94 164 ILE B C 1
ATOM 4186 O O . ILE B 1 164 ? -2.951 -22.5 -15.992 1 91.94 164 ILE B O 1
ATOM 4190 N N . SER B 1 165 ? -3.344 -23.125 -18.156 1 90.44 165 SER B N 1
ATOM 4191 C CA . SER B 1 165 ? -4.598 -23.812 -17.859 1 90.44 165 SER B CA 1
ATOM 4192 C C . SER B 1 165 ? -4.355 -25.078 -17.047 1 90.44 165 SER B C 1
ATOM 4194 O O . SER B 1 165 ? -5.305 -25.734 -16.609 1 90.44 165 SER B O 1
ATOM 4196 N N . TYR B 1 166 ? -3.115 -25.422 -16.766 1 93.56 166 TYR B N 1
ATOM 4197 C CA . TYR B 1 166 ? -2.766 -26.641 -16.031 1 93.56 166 TYR B CA 1
ATOM 4198 C C . TYR B 1 166 ? -2.799 -26.391 -14.523 1 93.56 166 TYR B C 1
ATOM 4200 O O . TYR B 1 166 ? -2.756 -27.328 -13.734 1 93.56 166 TYR B O 1
ATOM 4208 N N . LEU B 1 167 ? -2.943 -25.172 -14.117 1 95.56 167 LEU B N 1
ATOM 4209 C CA . LEU B 1 167 ? -2.824 -24.797 -12.711 1 95.56 167 LEU B CA 1
ATOM 4210 C C . LEU B 1 167 ? -4.102 -25.141 -11.945 1 95.56 167 LEU B C 1
ATOM 4212 O O . LEU B 1 167 ? -5.207 -24.906 -12.445 1 95.56 167 LEU B O 1
ATOM 4216 N N . VAL B 1 168 ? -3.922 -25.719 -10.812 1 96.81 168 VAL B N 1
ATOM 4217 C CA . VAL B 1 168 ? -4.992 -25.906 -9.836 1 96.81 168 VAL B CA 1
ATOM 4218 C C . VAL B 1 168 ? -4.719 -25.047 -8.602 1 96.81 168 VAL B C 1
ATOM 4220 O O . VAL B 1 168 ? -3.975 -25.469 -7.707 1 96.81 168 VAL B O 1
ATOM 4223 N N . LEU B 1 169 ? -5.406 -23.938 -8.539 1 95.75 169 LEU B N 1
ATOM 4224 C CA . LEU B 1 169 ? -5.125 -22.938 -7.52 1 95.75 169 LEU B CA 1
ATOM 4225 C C . LEU B 1 169 ? -5.973 -23.172 -6.273 1 95.75 169 LEU B C 1
ATOM 4227 O O . LEU B 1 169 ? -6.961 -23.906 -6.324 1 95.75 169 LEU B O 1
ATOM 4231 N N . GLN B 1 170 ? -5.492 -22.531 -5.203 1 95.19 170 GLN B N 1
ATOM 4232 C CA . GLN B 1 170 ? -6.336 -22.484 -4.016 1 95.19 170 GLN B CA 1
ATOM 4233 C C . GLN B 1 170 ? -7.719 -21.922 -4.344 1 95.19 170 GLN B C 1
ATOM 4235 O O . GLN B 1 170 ? -7.836 -20.953 -5.09 1 95.19 170 GLN B O 1
ATOM 4240 N N . ASN B 1 171 ? -8.703 -22.578 -3.791 1 93 171 ASN B N 1
ATOM 4241 C CA . ASN B 1 171 ? -10.102 -22.234 -4.043 1 93 171 ASN B CA 1
ATOM 4242 C C . ASN B 1 171 ? -10.883 -22.078 -2.744 1 93 171 ASN B C 1
ATOM 4244 O O . ASN B 1 171 ? -10.922 -23 -1.927 1 93 171 ASN B O 1
ATOM 4248 N N . HIS B 1 172 ? -11.516 -20.875 -2.617 1 92.12 172 HIS B N 1
ATOM 4249 C CA . HIS B 1 172 ? -12.242 -20.609 -1.38 1 92.12 172 HIS B CA 1
ATOM 4250 C C . HIS B 1 172 ? -13.75 -20.609 -1.616 1 92.12 172 HIS B C 1
ATOM 4252 O O . HIS B 1 172 ? -14.531 -20.359 -0.693 1 92.12 172 HIS B O 1
ATOM 4258 N N . CYS B 1 173 ? -14.133 -20.906 -2.844 1 92.81 173 CYS B N 1
ATOM 4259 C CA . CYS B 1 173 ? -15.562 -20.906 -3.129 1 92.81 173 CYS B CA 1
ATOM 4260 C C . CYS B 1 173 ? -16.281 -21.953 -2.289 1 92.81 173 CYS B C 1
ATOM 4262 O O . CYS B 1 173 ? -15.844 -23.109 -2.219 1 92.81 173 CYS B O 1
ATOM 4264 N N . GLY B 1 174 ? -17.422 -21.5 -1.659 1 85.31 174 GLY B N 1
ATOM 4265 C CA . GLY B 1 174 ? -18.234 -22.422 -0.876 1 85.31 174 GLY B CA 1
ATOM 4266 C C . GLY B 1 174 ? -17.656 -22.703 0.498 1 85.31 174 GLY B C 1
ATOM 4267 O O . GLY B 1 174 ? -18.156 -23.562 1.221 1 85.31 174 GLY B O 1
ATOM 4268 N N . ARG B 1 175 ? -16.594 -22.016 0.784 1 82.62 175 ARG B N 1
ATOM 4269 C CA . ARG B 1 175 ? -15.977 -22.172 2.094 1 82.62 175 ARG B CA 1
ATOM 4270 C C . ARG B 1 175 ? -16.188 -20.922 2.951 1 82.62 175 ARG B C 1
ATOM 4272 O O . ARG B 1 175 ? -16.406 -19.828 2.426 1 82.62 175 ARG B O 1
ATOM 4279 N N . PRO B 1 176 ? -16.188 -21.203 4.215 1 72.81 176 PRO B N 1
ATOM 4280 C CA . PRO B 1 176 ? -16.25 -20.016 5.074 1 72.81 176 PRO B CA 1
ATOM 4281 C C . PRO B 1 176 ? -15.039 -19.094 4.895 1 72.81 176 PRO B C 1
ATOM 4283 O O . PRO B 1 176 ? -13.93 -19.562 4.621 1 72.81 176 PRO B O 1
ATOM 4286 N N . ARG B 1 177 ? -15.375 -17.859 5.074 1 77.56 177 ARG B N 1
ATOM 4287 C CA . ARG B 1 177 ? -14.289 -16.891 4.961 1 77.56 177 ARG B CA 1
ATOM 4288 C C . ARG B 1 177 ? -13.32 -17.016 6.137 1 77.56 177 ARG B C 1
ATOM 4290 O O . ARG B 1 177 ? -13.742 -17.219 7.277 1 77.56 177 ARG B O 1
ATOM 4297 N N . HIS B 1 178 ? -12.102 -16.938 5.793 1 82 178 HIS B N 1
ATOM 4298 C CA . HIS B 1 178 ? -11.094 -16.938 6.848 1 82 178 HIS B CA 1
ATOM 4299 C C . HIS B 1 178 ? -10.938 -15.555 7.461 1 82 178 HIS B C 1
ATOM 4301 O O . HIS B 1 178 ? -11.359 -14.555 6.871 1 82 178 HIS B O 1
ATOM 4307 N N . ASP B 1 179 ? -10.328 -15.445 8.648 1 83.12 179 ASP B N 1
ATOM 4308 C CA . ASP B 1 179 ? -10.258 -14.219 9.438 1 83.12 179 ASP B CA 1
ATOM 4309 C C . ASP B 1 179 ? -9.133 -13.312 8.945 1 83.12 179 ASP B C 1
ATOM 4311 O O . ASP B 1 179 ? -9.117 -12.109 9.227 1 83.12 179 ASP B O 1
ATOM 4315 N N . GLY B 1 180 ? -8.305 -13.938 8.242 1 93.06 180 GLY B N 1
ATOM 4316 C CA . GLY B 1 180 ? -7.168 -13.148 7.789 1 93.06 180 GLY B CA 1
ATOM 4317 C C . GLY B 1 180 ? -7.426 -12.43 6.473 1 93.06 180 GLY B C 1
ATOM 4318 O O . GLY B 1 180 ? -8.57 -12.375 6.008 1 93.06 180 GLY B O 1
ATOM 4319 N N . ARG B 1 181 ? -6.449 -11.797 6 1 97 181 ARG B N 1
ATOM 4320 C CA . ARG B 1 181 ? -6.48 -11.086 4.727 1 97 181 ARG B CA 1
ATOM 4321 C C . ARG B 1 181 ? -5.965 -11.969 3.594 1 97 181 ARG B C 1
ATOM 4323 O O . ARG B 1 181 ? -5.301 -12.977 3.84 1 97 181 ARG B O 1
ATOM 4330 N N . ASN B 1 182 ? -6.34 -11.555 2.352 1 97.94 182 ASN B N 1
ATOM 4331 C CA . ASN B 1 182 ? -5.734 -12.125 1.153 1 97.94 182 ASN B CA 1
ATOM 4332 C C . ASN B 1 182 ? -4.66 -11.211 0.576 1 97.94 182 ASN B C 1
ATOM 4334 O O . ASN B 1 182 ? -4.945 -10.078 0.196 1 97.94 182 ASN B O 1
ATOM 4338 N N . LEU B 1 183 ? -3.414 -11.75 0.542 1 98.69 183 LEU B N 1
ATOM 4339 C CA . LEU B 1 183 ? -2.275 -10.93 0.141 1 98.69 183 LEU B CA 1
ATOM 4340 C C . LEU B 1 183 ? -1.591 -11.516 -1.089 1 98.69 183 LEU B C 1
ATOM 4342 O O . LEU B 1 183 ? -1.371 -12.727 -1.163 1 98.69 183 LEU B O 1
ATOM 4346 N N . LEU B 1 184 ? -1.288 -10.641 -2.066 1 98.69 184 LEU B N 1
ATOM 4347 C CA . LEU B 1 184 ? -0.481 -11.023 -3.221 1 98.69 184 LEU B CA 1
ATOM 4348 C C . LEU B 1 184 ? 0.862 -10.297 -3.209 1 98.69 184 LEU B C 1
ATOM 4350 O O . LEU B 1 184 ? 0.911 -9.07 -3.068 1 98.69 184 LEU B O 1
ATOM 4354 N N . TYR B 1 185 ? 1.944 -11.055 -3.242 1 98.44 185 TYR B N 1
ATOM 4355 C CA . TYR B 1 185 ? 3.281 -10.523 -3.488 1 98.44 185 TYR B CA 1
ATOM 4356 C C . TYR B 1 185 ? 3.754 -10.867 -4.895 1 98.44 185 TYR B C 1
ATOM 4358 O O . TYR B 1 185 ? 4.039 -12.031 -5.195 1 98.44 185 TYR B O 1
ATOM 4366 N N . ASP B 1 186 ? 3.801 -9.859 -5.73 1 97.81 186 ASP B N 1
ATOM 4367 C CA . ASP B 1 186 ? 4.129 -10.031 -7.145 1 97.81 186 ASP B CA 1
ATOM 4368 C C . ASP B 1 186 ? 5.531 -9.508 -7.449 1 97.81 186 ASP B C 1
ATOM 4370 O O . ASP B 1 186 ? 5.711 -8.32 -7.723 1 97.81 186 ASP B O 1
ATOM 4374 N N . LEU B 1 187 ? 6.496 -10.43 -7.387 1 96.94 187 LEU B N 1
ATOM 4375 C CA . LEU B 1 187 ? 7.875 -10.078 -7.711 1 96.94 187 LEU B CA 1
ATOM 4376 C C . LEU B 1 187 ? 8.125 -10.188 -9.211 1 96.94 187 LEU B C 1
ATOM 4378 O O . LEU B 1 187 ? 8.141 -11.289 -9.766 1 96.94 187 LEU B O 1
ATOM 4382 N N . GLY B 1 188 ? 8.32 -9.062 -9.883 1 94.94 188 GLY B N 1
ATOM 4383 C CA . GLY B 1 188 ? 8.383 -8.984 -11.336 1 94.94 188 GLY B CA 1
ATOM 4384 C C . GLY B 1 188 ? 7.027 -8.789 -11.984 1 94.94 188 GLY B C 1
ATOM 4385 O O . GLY B 1 188 ? 6.629 -9.562 -12.852 1 94.94 188 GLY B O 1
ATOM 4386 N N . CYS B 1 189 ? 6.391 -7.656 -11.633 1 94.62 189 CYS B N 1
ATOM 4387 C CA . CYS B 1 189 ? 4.977 -7.504 -11.961 1 94.62 189 CYS B CA 1
ATOM 4388 C C . CYS B 1 189 ? 4.809 -6.934 -13.367 1 94.62 189 CYS B C 1
ATOM 4390 O O . CYS B 1 189 ? 3.734 -7.043 -13.961 1 94.62 189 CYS B O 1
ATOM 4392 N N . GLY B 1 190 ? 5.793 -6.25 -13.875 1 91.62 190 GLY B N 1
ATOM 4393 C CA . GLY B 1 190 ? 5.645 -5.57 -15.156 1 91.62 190 GLY B CA 1
ATOM 4394 C C . GLY B 1 190 ? 4.633 -4.438 -15.109 1 91.62 190 GLY B C 1
ATOM 4395 O O . GLY B 1 190 ? 4.543 -3.719 -14.117 1 91.62 190 GLY B O 1
ATOM 4396 N N . ASN B 1 191 ? 3.951 -4.25 -16.234 1 88.81 191 ASN B N 1
ATOM 4397 C CA . ASN B 1 191 ? 2.916 -3.227 -16.328 1 88.81 191 ASN B CA 1
ATOM 4398 C C . ASN B 1 191 ? 1.549 -3.771 -15.93 1 88.81 191 ASN B C 1
ATOM 4400 O O . ASN B 1 191 ? 1.363 -4.984 -15.836 1 88.81 191 ASN B O 1
ATOM 4404 N N . TYR B 1 192 ? 0.712 -2.832 -15.617 1 88.12 192 TYR B N 1
ATOM 4405 C CA . TYR B 1 192 ? -0.644 -3.25 -15.273 1 88.12 192 TYR B CA 1
ATOM 4406 C C . TYR B 1 192 ? -1.425 -3.635 -16.531 1 88.12 192 TYR B C 1
ATOM 4408 O O . TYR B 1 192 ? -2.412 -4.367 -16.453 1 88.12 192 TYR B O 1
ATOM 4416 N N . SER B 1 193 ? -1.11 -3.027 -17.609 1 77.69 193 SER B N 1
ATOM 4417 C CA . SER B 1 193 ? -1.75 -3.354 -18.875 1 77.69 193 SER B CA 1
ATOM 4418 C C . SER B 1 193 ? -0.729 -3.842 -19.891 1 77.69 193 SER B C 1
ATOM 4420 O O . SER B 1 193 ? 0.479 -3.734 -19.672 1 77.69 193 SER B O 1
ATOM 4422 N N . ARG B 1 194 ? -1.393 -4.492 -20.891 1 64.62 194 ARG B N 1
ATOM 4423 C CA . ARG B 1 194 ? -0.512 -4.891 -21.984 1 64.62 194 ARG B CA 1
ATOM 4424 C C . ARG B 1 194 ? 0.11 -3.67 -22.656 1 64.62 194 ARG B C 1
ATOM 4426 O O . ARG B 1 194 ? -0.491 -2.594 -22.672 1 64.62 194 ARG B O 1
ATOM 4433 N N . ALA B 1 195 ? 1.303 -3.842 -22.969 1 56.69 195 ALA B N 1
ATOM 4434 C CA . ALA B 1 195 ? 2.033 -2.773 -23.641 1 56.69 195 ALA B CA 1
ATOM 4435 C C . ALA B 1 195 ? 1.191 -2.15 -24.75 1 56.69 195 ALA B C 1
ATOM 4437 O O . ALA B 1 195 ? 1.313 -0.958 -25.031 1 56.69 195 ALA B O 1
ATOM 4438 N N . ASP B 1 196 ? 0.287 -3.002 -25.234 1 53.88 196 ASP B N 1
ATOM 4439 C CA . ASP B 1 196 ? -0.51 -2.486 -26.344 1 53.88 196 ASP B CA 1
ATOM 4440 C C . ASP B 1 196 ? -1.843 -1.929 -25.859 1 53.88 196 ASP B C 1
ATOM 4442 O O . ASP B 1 196 ? -2.68 -1.507 -26.656 1 53.88 196 ASP B O 1
ATOM 4446 N N . GLY B 1 197 ? -1.998 -1.784 -24.516 1 54 197 GLY B N 1
ATOM 4447 C CA . GLY B 1 197 ? -3.193 -1.238 -23.891 1 54 197 GLY B CA 1
ATOM 4448 C C . GLY B 1 197 ? -4.363 -2.205 -23.906 1 54 197 GLY B C 1
ATOM 4449 O O . GLY B 1 197 ? -5.461 -1.861 -23.453 1 54 197 GLY B O 1
ATOM 4450 N N . LYS B 1 198 ? -4.117 -3.432 -24.469 1 55.81 198 LYS B N 1
ATOM 4451 C CA . LYS B 1 198 ? -5.25 -4.34 -24.609 1 55.81 198 LYS B CA 1
ATOM 4452 C C . LYS B 1 198 ? -5.484 -5.129 -23.312 1 55.81 198 LYS B C 1
ATOM 4454 O O . LYS B 1 198 ? -4.547 -5.387 -22.562 1 55.81 198 LYS B O 1
ATOM 4459 N N . ALA B 1 199 ? -6.805 -5.215 -23.172 1 55.72 199 ALA B N 1
ATOM 4460 C CA . ALA B 1 199 ? -7.211 -6.035 -22.031 1 55.72 199 ALA B CA 1
ATOM 4461 C C . ALA B 1 199 ? -6.73 -7.473 -22.188 1 55.72 199 ALA B C 1
ATOM 4463 O O . ALA B 1 199 ? -6.688 -8 -23.297 1 55.72 199 ALA B O 1
ATOM 4464 N N . VAL B 1 200 ? -5.949 -7.965 -21.234 1 57.12 200 VAL B N 1
ATOM 4465 C CA . VAL B 1 200 ? -5.562 -9.367 -21.219 1 57.12 200 VAL B CA 1
ATOM 4466 C C . VAL B 1 200 ? -6.805 -10.25 -21.109 1 57.12 200 VAL B C 1
ATOM 4468 O O . VAL B 1 200 ? -7.684 -9.992 -20.281 1 57.12 200 VAL B O 1
ATOM 4471 N N . ASP B 1 201 ? -6.988 -11.008 -22.203 1 60.47 201 ASP B N 1
ATOM 4472 C CA . ASP B 1 201 ? -8.055 -12 -22.125 1 60.47 201 ASP B CA 1
ATOM 4473 C C . ASP B 1 201 ? -7.715 -13.094 -21.109 1 60.47 201 ASP B C 1
ATOM 4475 O O . ASP B 1 201 ? -7.008 -14.055 -21.438 1 60.47 201 ASP B O 1
ATOM 4479 N N . LEU B 1 202 ? -8.18 -12.812 -19.953 1 59.75 202 LEU B N 1
ATOM 4480 C CA . LEU B 1 202 ? -7.863 -13.68 -18.828 1 59.75 202 LEU B CA 1
ATOM 4481 C C . LEU B 1 202 ? -8.555 -15.031 -18.969 1 59.75 202 LEU B C 1
ATOM 4483 O O . LEU B 1 202 ? -8.297 -15.953 -18.188 1 59.75 202 LEU B O 1
ATOM 4487 N N . THR B 1 203 ? -9.414 -15.133 -19.938 1 56.72 203 THR B N 1
ATOM 4488 C CA . THR B 1 203 ? -10.117 -16.391 -20.141 1 56.72 203 THR B CA 1
ATOM 4489 C C . THR B 1 203 ? -9.266 -17.375 -20.938 1 56.72 203 THR B C 1
ATOM 4491 O O . THR B 1 203 ? -9.531 -18.578 -20.953 1 56.72 203 THR B O 1
ATOM 4494 N N . ARG B 1 204 ? -8.281 -16.781 -21.625 1 55.28 204 ARG B N 1
ATOM 4495 C CA . ARG B 1 204 ? -7.547 -17.656 -22.531 1 55.28 204 ARG B CA 1
ATOM 4496 C C . ARG B 1 204 ? -6.387 -18.328 -21.828 1 55.28 204 ARG B C 1
ATOM 4498 O O . ARG B 1 204 ? -5.703 -19.188 -22.406 1 55.28 204 ARG B O 1
ATOM 4505 N N . GLY B 1 205 ? -6.402 -18.359 -20.578 1 56.66 205 GLY B N 1
ATOM 4506 C CA . GLY B 1 205 ? -5.355 -19.094 -19.875 1 56.66 205 GLY B CA 1
ATOM 4507 C C . GLY B 1 205 ? -3.957 -18.672 -20.281 1 56.66 205 GLY B C 1
ATOM 4508 O O . GLY B 1 205 ? -3.082 -19.516 -20.484 1 56.66 205 GLY B O 1
ATOM 4509 N N . GLN B 1 206 ? -3.697 -17.531 -20.578 1 64.38 206 GLN B N 1
ATOM 4510 C CA . GLN B 1 206 ? -2.363 -17.156 -21.047 1 64.38 206 GLN B CA 1
ATOM 4511 C C . GLN B 1 206 ? -1.601 -16.391 -19.953 1 64.38 206 GLN B C 1
ATOM 4513 O O . GLN B 1 206 ? -2.137 -15.469 -19.344 1 64.38 206 GLN B O 1
ATOM 4518 N N . GLY B 1 207 ? -0.453 -16.953 -19.719 1 68.06 207 GLY B N 1
ATOM 4519 C CA . GLY B 1 207 ? 0.451 -16.391 -18.734 1 68.06 207 GLY B CA 1
ATOM 4520 C C . GLY B 1 207 ? 1.214 -15.18 -19.234 1 68.06 207 GLY B C 1
ATOM 4521 O O . GLY B 1 207 ? 1.956 -14.547 -18.484 1 68.06 207 GLY B O 1
ATOM 4522 N N . LEU B 1 208 ? 0.983 -14.727 -20.516 1 68.56 208 LEU B N 1
ATOM 4523 C CA . LEU B 1 208 ? 1.779 -13.664 -21.109 1 68.56 208 LEU B CA 1
ATOM 4524 C C . LEU B 1 208 ? 1.194 -12.297 -20.781 1 68.56 208 LEU B C 1
ATOM 4526 O O . LEU B 1 2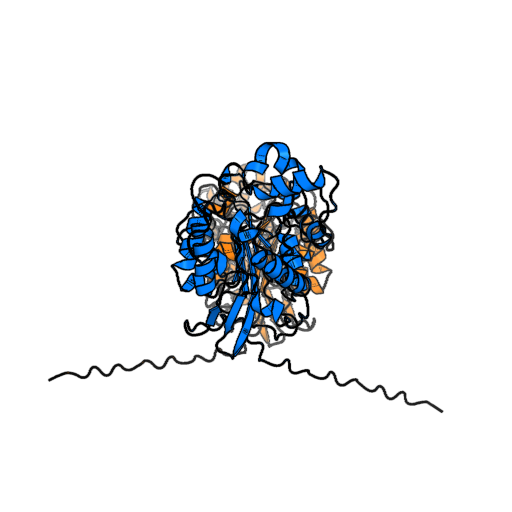08 ? 1.857 -11.273 -20.953 1 68.56 208 LEU B O 1
ATOM 4530 N N . GLY B 1 209 ? 0.305 -12.18 -20.047 1 74.81 209 GLY B N 1
ATOM 4531 C CA . GLY B 1 209 ? -0.267 -10.875 -19.766 1 74.81 209 GLY B CA 1
ATOM 4532 C C . GLY B 1 209 ? 0.241 -10.281 -18.453 1 74.81 209 GLY B C 1
ATOM 4533 O O . GLY B 1 209 ? 1.104 -10.859 -17.797 1 74.81 209 GLY B O 1
ATOM 4534 N N . PRO B 1 210 ? -0.158 -8.992 -18.281 1 87.19 210 PRO B N 1
ATOM 4535 C CA . PRO B 1 210 ? 0.21 -8.367 -17 1 87.19 210 PRO B CA 1
ATOM 4536 C C . PRO B 1 210 ? -0.189 -9.219 -15.797 1 87.19 210 PRO B C 1
ATOM 4538 O O . PRO B 1 210 ? -1.308 -9.734 -15.742 1 87.19 210 PRO B O 1
ATOM 4541 N N . SER B 1 211 ? 0.726 -9.352 -14.953 1 91.12 211 SER B N 1
ATOM 4542 C CA . SER B 1 211 ? 0.566 -10.344 -13.891 1 91.12 211 SER B CA 1
ATOM 4543 C C . SER B 1 211 ? -0.496 -9.906 -12.891 1 91.12 211 SER B C 1
ATOM 4545 O O . SER B 1 211 ? -1.359 -10.703 -12.508 1 91.12 211 SER B O 1
ATOM 4547 N N . ILE B 1 212 ? -0.519 -8.602 -12.523 1 93.69 212 ILE B N 1
ATOM 4548 C CA . ILE B 1 212 ? -1.415 -8.18 -11.453 1 93.69 212 ILE B CA 1
ATOM 4549 C C . ILE B 1 212 ? -2.865 -8.414 -11.875 1 93.69 212 ILE B C 1
ATOM 4551 O O . ILE B 1 212 ? -3.613 -9.109 -11.18 1 93.69 212 ILE B O 1
ATOM 4555 N N . PRO B 1 213 ? -3.318 -7.918 -13.055 1 91.25 213 PRO B N 1
ATOM 4556 C CA . PRO B 1 213 ? -4.707 -8.195 -13.43 1 91.25 213 PRO B CA 1
ATOM 4557 C C . PRO B 1 213 ? -4.969 -9.68 -13.672 1 91.25 213 PRO B C 1
ATOM 4559 O O . PRO B 1 213 ? -6.07 -10.164 -13.414 1 91.25 213 PRO B O 1
ATOM 4562 N N . LEU B 1 214 ? -4 -10.383 -14.133 1 91.56 214 LEU B N 1
ATOM 4563 C CA . LEU B 1 214 ? -4.152 -11.82 -14.352 1 91.56 214 LEU B CA 1
ATOM 4564 C C . LEU B 1 214 ? -4.406 -12.547 -13.039 1 91.56 214 LEU B C 1
ATOM 4566 O O . LEU B 1 214 ? -5.367 -13.312 -12.922 1 91.56 214 LEU B O 1
ATOM 4570 N N . PHE B 1 215 ? -3.59 -12.281 -12.055 1 94.25 215 PHE B N 1
ATOM 4571 C CA . PHE B 1 215 ? -3.738 -12.961 -10.773 1 94.25 215 PHE B CA 1
ATOM 4572 C C . PHE B 1 215 ? -5.016 -12.523 -10.07 1 94.25 215 PHE B C 1
ATOM 4574 O O . PHE B 1 215 ? -5.676 -13.32 -9.406 1 94.25 215 PHE B O 1
ATOM 4581 N N . ASN B 1 216 ? -5.363 -11.242 -10.211 1 93 216 ASN B N 1
ATOM 4582 C CA . ASN B 1 216 ? -6.656 -10.82 -9.68 1 93 216 ASN B CA 1
ATOM 4583 C C . ASN B 1 216 ? -7.797 -11.648 -10.266 1 93 216 ASN B C 1
ATOM 4585 O O . ASN B 1 216 ? -8.656 -12.141 -9.531 1 93 216 ASN B O 1
ATOM 4589 N N . ALA B 1 217 ? -7.75 -11.812 -11.547 1 90.31 217 ALA B N 1
ATOM 4590 C CA . ALA B 1 217 ? -8.828 -12.531 -12.227 1 90.31 217 ALA B CA 1
ATOM 4591 C C . ALA B 1 217 ? -8.836 -14.008 -11.844 1 90.31 217 ALA B C 1
ATOM 4593 O O . ALA B 1 217 ? -9.891 -14.578 -11.57 1 90.31 217 ALA B O 1
ATOM 4594 N N . LEU B 1 218 ? -7.656 -14.602 -11.828 1 91.38 218 LEU B N 1
ATOM 4595 C CA . LEU B 1 218 ? -7.531 -16.016 -11.492 1 91.38 218 LEU B CA 1
ATOM 4596 C C . LEU B 1 218 ? -8.094 -16.297 -10.102 1 91.38 218 LEU B C 1
ATOM 4598 O O . LEU B 1 218 ? -8.875 -17.234 -9.922 1 91.38 218 LEU B O 1
ATOM 4602 N N . TYR B 1 219 ? -7.793 -15.469 -9.141 1 94.25 219 TYR B N 1
ATOM 4603 C CA . TYR B 1 219 ? -8.172 -15.734 -7.758 1 94.25 219 TYR B CA 1
ATOM 4604 C C . TYR B 1 219 ? -9.609 -15.297 -7.496 1 94.25 219 TYR B C 1
ATOM 4606 O O . TYR B 1 219 ? -10.312 -15.898 -6.68 1 94.25 219 TYR B O 1
ATOM 4614 N N . GLU B 1 220 ? -10.016 -14.25 -8.141 1 92.88 220 GLU B N 1
ATOM 4615 C CA . GLU B 1 220 ? -11.406 -13.859 -7.996 1 92.88 220 GLU B CA 1
ATOM 4616 C C . GLU B 1 220 ? -12.352 -14.977 -8.43 1 92.88 220 GLU B C 1
ATOM 4618 O O . GLU B 1 220 ? -13.391 -15.195 -7.801 1 92.88 220 GLU B O 1
ATOM 4623 N N . ARG B 1 221 ? -11.984 -15.672 -9.461 1 90.75 221 ARG B N 1
ATOM 4624 C CA . ARG B 1 221 ? -12.781 -16.812 -9.914 1 90.75 221 ARG B CA 1
ATOM 4625 C C . ARG B 1 221 ? -12.836 -17.906 -8.852 1 90.75 221 ARG B C 1
ATOM 4627 O O . ARG B 1 221 ? -13.734 -18.75 -8.867 1 90.75 221 ARG B O 1
ATOM 4634 N N . ASN B 1 222 ? -11.891 -17.906 -7.969 1 93.88 222 ASN B N 1
ATOM 4635 C CA . ASN B 1 222 ? -11.82 -18.875 -6.887 1 93.88 222 ASN B CA 1
ATOM 4636 C C . ASN B 1 222 ? -12.25 -18.266 -5.555 1 93.88 222 ASN B C 1
ATOM 4638 O O . ASN B 1 222 ? -11.844 -18.75 -4.492 1 93.88 222 ASN B O 1
ATOM 4642 N N . CYS B 1 223 ? -12.961 -17.156 -5.633 1 94.5 223 CYS B N 1
ATOM 4643 C CA . CYS B 1 223 ? -13.562 -16.484 -4.484 1 94.5 223 CYS B CA 1
ATOM 4644 C C . CYS B 1 223 ? -12.492 -15.938 -3.551 1 94.5 223 CYS B C 1
ATOM 4646 O O . CYS B 1 223 ? -12.672 -15.922 -2.332 1 94.5 223 CYS B O 1
ATOM 4648 N N . ILE B 1 224 ? -11.422 -15.602 -4.051 1 95.44 224 ILE B N 1
ATOM 4649 C CA . ILE B 1 224 ? -10.352 -14.93 -3.326 1 95.44 224 ILE B CA 1
ATOM 4650 C C . ILE B 1 224 ? -10.125 -13.539 -3.918 1 95.44 224 ILE B C 1
ATOM 4652 O O . ILE B 1 224 ? -9.711 -13.406 -5.074 1 95.44 224 ILE B O 1
ATOM 4656 N N . VAL B 1 225 ? -10.469 -12.57 -3.146 1 95.94 225 VAL B N 1
ATOM 4657 C CA . VAL B 1 225 ? -10.219 -11.18 -3.525 1 95.94 225 VAL B CA 1
ATOM 4658 C C . VAL B 1 225 ? -9.078 -10.609 -2.68 1 95.94 225 VAL B C 1
ATOM 4660 O O . VAL B 1 225 ? -9.141 -10.641 -1.448 1 95.94 225 VAL B O 1
ATOM 4663 N N . PHE B 1 226 ? -8.109 -10.039 -3.328 1 97.75 226 PHE B N 1
ATOM 4664 C CA . PHE B 1 226 ? -6.941 -9.57 -2.59 1 97.75 226 PHE B CA 1
ATOM 4665 C C . PHE B 1 226 ? -7.25 -8.281 -1.844 1 97.75 226 PHE B C 1
ATOM 4667 O O . PHE B 1 226 ? -7.848 -7.363 -2.406 1 97.75 226 PHE B O 1
ATOM 4674 N N . ASP B 1 227 ? -6.844 -8.32 -0.604 1 97.19 227 ASP B N 1
ATOM 4675 C CA . ASP B 1 227 ? -6.957 -7.129 0.23 1 97.19 227 ASP B CA 1
ATOM 4676 C C . ASP B 1 227 ? -5.77 -6.191 0.009 1 97.19 227 ASP B C 1
ATOM 4678 O O . ASP B 1 227 ? -5.906 -4.973 0.12 1 97.19 227 ASP B O 1
ATOM 4682 N N . ARG B 1 228 ? -4.594 -6.789 -0.241 1 98.19 228 ARG B N 1
ATOM 4683 C CA . ARG B 1 228 ? -3.381 -6.035 -0.536 1 98.19 228 ARG B CA 1
ATOM 4684 C C . ARG B 1 228 ? -2.555 -6.73 -1.614 1 98.19 228 ARG B C 1
ATOM 4686 O O . ARG B 1 228 ? -2.537 -7.961 -1.696 1 98.19 228 ARG B O 1
ATOM 4693 N N . ILE B 1 229 ? -1.937 -5.895 -2.379 1 98.44 229 ILE B N 1
ATOM 4694 C CA . ILE B 1 229 ? -1.015 -6.352 -3.412 1 98.44 229 ILE B CA 1
ATOM 4695 C C . ILE B 1 229 ? 0.316 -5.613 -3.279 1 98.44 229 ILE B C 1
ATOM 4697 O O . ILE B 1 229 ? 0.351 -4.379 -3.273 1 98.44 229 ILE B O 1
ATOM 4701 N N . PHE B 1 230 ? 1.369 -6.336 -3.086 1 98 230 PHE B N 1
ATOM 4702 C CA . PHE B 1 230 ? 2.73 -5.816 -3.086 1 98 230 PHE B CA 1
ATOM 4703 C C . PHE B 1 230 ? 3.461 -6.203 -4.363 1 98 230 PHE B C 1
ATOM 4705 O O . PHE B 1 230 ? 3.629 -7.391 -4.656 1 98 230 PHE B O 1
ATOM 4712 N N . ALA B 1 231 ? 3.844 -5.246 -5.156 1 97.38 231 ALA B N 1
ATOM 4713 C CA . ALA B 1 231 ? 4.359 -5.535 -6.488 1 97.38 231 ALA B CA 1
ATOM 4714 C C . ALA B 1 231 ? 5.715 -4.871 -6.711 1 97.38 231 ALA B C 1
ATOM 4716 O O . ALA B 1 231 ? 5.895 -3.693 -6.387 1 97.38 231 ALA B O 1
ATOM 4717 N N . TRP B 1 232 ? 6.672 -5.621 -7.211 1 96.12 232 TRP B N 1
ATOM 4718 C CA . TRP B 1 232 ? 8 -5.125 -7.559 1 96.12 232 TRP B CA 1
ATOM 4719 C C . TRP B 1 232 ? 8.227 -5.172 -9.062 1 96.12 232 TRP B C 1
ATOM 4721 O O . TRP B 1 232 ? 7.797 -6.117 -9.734 1 96.12 232 TRP B O 1
ATOM 4731 N N . GLU B 1 233 ? 8.938 -4.18 -9.492 1 94.69 233 GLU B N 1
ATOM 4732 C CA . GLU B 1 233 ? 9.383 -4.203 -10.883 1 94.69 233 GLU B CA 1
ATOM 4733 C C . GLU B 1 233 ? 10.742 -3.533 -11.039 1 94.69 233 GLU B C 1
ATOM 4735 O O . GLU B 1 233 ? 10.953 -2.418 -10.555 1 94.69 233 GLU B O 1
ATOM 4740 N N . TYR B 1 234 ? 11.617 -4.234 -11.719 1 92.69 234 TYR B N 1
ATOM 4741 C CA . TYR B 1 234 ? 12.984 -3.77 -11.938 1 92.69 234 TYR B CA 1
ATOM 4742 C C . TYR B 1 234 ? 13.023 -2.66 -12.984 1 92.69 234 TYR B C 1
ATOM 4744 O O . TYR B 1 234 ? 13.75 -1.674 -12.82 1 92.69 234 TYR B O 1
ATOM 4752 N N . ILE B 1 235 ? 12.328 -2.84 -14.023 1 92.06 235 ILE B N 1
ATOM 4753 C CA . ILE B 1 235 ? 12.289 -1.849 -15.094 1 92.06 235 ILE B CA 1
ATOM 4754 C C . ILE B 1 235 ? 11.648 -0.561 -14.578 1 92.06 235 ILE B C 1
ATOM 4756 O O . ILE B 1 235 ? 10.586 -0.594 -13.961 1 92.06 235 ILE B O 1
ATOM 4760 N N . LYS B 1 236 ? 12.336 0.487 -14.805 1 92.62 236 LYS B N 1
ATOM 4761 C CA . LYS B 1 236 ? 11.805 1.781 -14.391 1 92.62 236 LYS B CA 1
ATOM 4762 C C . LYS B 1 236 ? 10.75 2.283 -15.375 1 92.62 236 LYS B C 1
ATOM 4764 O O . LYS B 1 236 ? 11.031 2.436 -16.562 1 92.62 236 LYS B O 1
ATOM 4769 N N . TYR B 1 237 ? 9.602 2.537 -14.922 1 90.38 237 TYR B N 1
ATOM 4770 C CA . TYR B 1 237 ? 8.5 3.049 -15.727 1 90.38 237 TYR B CA 1
ATOM 4771 C C . TYR B 1 237 ? 8.25 4.523 -15.438 1 90.38 237 TYR B C 1
ATOM 4773 O O . TYR B 1 237 ? 8.57 5.012 -14.352 1 90.38 237 TYR B O 1
ATOM 4781 N N . ASP B 1 238 ? 7.742 5.152 -16.469 1 93.06 238 ASP B N 1
ATOM 4782 C CA . ASP B 1 238 ? 7.121 6.438 -16.172 1 93.06 238 ASP B CA 1
ATOM 4783 C C . ASP B 1 238 ? 5.918 6.258 -15.242 1 93.06 238 ASP B C 1
ATOM 4785 O O . ASP B 1 238 ? 4.957 5.57 -15.594 1 93.06 238 ASP B O 1
ATOM 4789 N N . PRO B 1 239 ? 6.074 6.898 -14.078 1 92.38 239 PRO B N 1
ATOM 4790 C CA . PRO B 1 239 ? 5.016 6.641 -13.102 1 92.38 239 PRO B CA 1
ATOM 4791 C C . PRO B 1 239 ? 3.635 7.062 -13.602 1 92.38 239 PRO B C 1
ATOM 4793 O O . PRO B 1 239 ? 2.637 6.402 -13.289 1 92.38 239 PRO B O 1
ATOM 4796 N N . GLN B 1 240 ? 3.49 8.102 -14.266 1 89.94 240 GLN B N 1
ATOM 4797 C CA . GLN B 1 240 ? 2.191 8.547 -14.75 1 89.94 240 GLN B CA 1
ATOM 4798 C C . GLN B 1 240 ? 1.581 7.523 -15.703 1 89.94 240 GLN B C 1
ATOM 4800 O O . GLN B 1 240 ? 0.382 7.246 -15.641 1 89.94 240 GLN B O 1
ATOM 4805 N N . VAL B 1 241 ? 2.42 7 -16.516 1 88.94 241 VAL B N 1
ATOM 4806 C CA . VAL B 1 241 ? 1.961 6.004 -17.484 1 88.94 241 VAL B CA 1
ATOM 4807 C C . VAL B 1 241 ? 1.589 4.715 -16.75 1 88.94 241 VAL B C 1
ATOM 4809 O O . VAL B 1 241 ? 0.526 4.141 -17 1 88.94 241 VAL B O 1
ATOM 4812 N N . TRP B 1 242 ? 2.443 4.297 -15.883 1 91.81 242 TRP B N 1
ATOM 4813 C CA . TRP B 1 242 ? 2.217 3.041 -15.18 1 91.81 242 TRP B CA 1
ATOM 4814 C C . TRP B 1 242 ? 0.91 3.086 -14.398 1 91.81 242 TRP B C 1
ATOM 4816 O O . TRP B 1 242 ? 0.093 2.166 -14.484 1 91.81 242 TRP B O 1
ATOM 4826 N N . TRP B 1 243 ? 0.579 4.211 -13.703 1 91.94 243 TRP B N 1
ATOM 4827 C CA . TRP B 1 243 ? -0.59 4.328 -12.836 1 91.94 243 TRP B CA 1
ATOM 4828 C C . TRP B 1 243 ? -1.845 4.617 -13.656 1 91.94 243 TRP B C 1
ATOM 4830 O O . TRP B 1 243 ? -2.963 4.398 -13.188 1 91.94 243 TRP B O 1
ATOM 4840 N N . SER B 1 244 ? -1.697 5.098 -14.828 1 88.5 244 SER B N 1
ATOM 4841 C CA . SER B 1 244 ? -2.85 5.453 -15.648 1 88.5 244 SER B CA 1
ATOM 4842 C C . SER B 1 244 ? -3.705 4.23 -15.961 1 88.5 244 SER B C 1
ATOM 4844 O O . SER B 1 244 ? -4.922 4.344 -16.141 1 88.5 244 SER B O 1
ATOM 4846 N N . ASP B 1 245 ? -3.068 3.059 -15.945 1 86.81 245 ASP B N 1
ATOM 4847 C CA . ASP B 1 245 ? -3.766 1.84 -16.344 1 86.81 245 ASP B CA 1
ATOM 4848 C C . ASP B 1 245 ? -4.359 1.122 -15.133 1 86.81 245 ASP B C 1
ATOM 4850 O O . ASP B 1 245 ? -5.148 0.189 -15.289 1 86.81 245 ASP B O 1
ATOM 4854 N N . VAL B 1 246 ? -4.023 1.58 -13.992 1 91.19 246 VAL B N 1
ATOM 4855 C CA . VAL B 1 246 ? -4.492 0.907 -12.781 1 91.19 246 VAL B CA 1
ATOM 4856 C C . VAL B 1 246 ? -5.895 1.394 -12.43 1 91.19 246 VAL B C 1
ATOM 4858 O O . VAL B 1 246 ? -6.109 2.592 -12.227 1 91.19 246 VAL B O 1
ATOM 4861 N N . PRO B 1 247 ? -6.855 0.491 -12.383 1 89.75 247 PRO B N 1
ATOM 4862 C CA . PRO B 1 247 ? -8.219 0.902 -12.047 1 89.75 247 PRO B CA 1
ATOM 4863 C C . PRO B 1 247 ? -8.344 1.44 -10.625 1 89.75 247 PRO B C 1
ATOM 4865 O O . PRO B 1 247 ? -7.531 1.096 -9.758 1 89.75 247 PRO B O 1
ATOM 4868 N N . ALA B 1 248 ? -9.375 2.184 -10.32 1 89.12 248 ALA B N 1
ATOM 4869 C CA . ALA B 1 248 ? -9.609 2.83 -9.031 1 89.12 248 ALA B CA 1
ATOM 4870 C C . ALA B 1 248 ? -9.719 1.797 -7.914 1 89.12 248 ALA B C 1
ATOM 4872 O O . ALA B 1 248 ? -9.195 2.004 -6.816 1 89.12 248 ALA B O 1
ATOM 4873 N N . SER B 1 249 ? -10.336 0.677 -8.227 1 90.12 249 SER B N 1
ATOM 4874 C CA . SER B 1 249 ? -10.633 -0.333 -7.219 1 90.12 249 SER B CA 1
ATOM 4875 C C . SER B 1 249 ? -9.367 -1.025 -6.734 1 90.12 249 SER B C 1
ATOM 4877 O O . SER B 1 249 ? -9.375 -1.704 -5.703 1 90.12 249 SER B O 1
ATOM 4879 N N . VAL B 1 250 ? -8.266 -0.781 -7.445 1 94.06 250 VAL B N 1
ATOM 4880 C CA . VAL B 1 250 ? -7.039 -1.504 -7.117 1 94.06 250 VAL B CA 1
ATOM 4881 C C . VAL B 1 250 ? -6.027 -0.548 -6.484 1 94.06 250 VAL B C 1
ATOM 4883 O O . VAL B 1 250 ? -5.145 -0.975 -5.738 1 94.06 250 VAL B O 1
ATOM 4886 N N . ARG B 1 251 ? -6.152 0.693 -6.688 1 93.88 251 ARG B N 1
ATOM 4887 C CA . ARG B 1 251 ? -5.133 1.676 -6.336 1 93.88 251 ARG B CA 1
ATOM 4888 C C . ARG B 1 251 ? -4.898 1.704 -4.828 1 93.88 251 ARG B C 1
ATOM 4890 O O . ARG B 1 251 ? -3.752 1.77 -4.375 1 93.88 251 ARG B O 1
ATOM 4897 N N . GLY B 1 252 ? -5.891 1.558 -4.094 1 94.88 252 GLY B N 1
ATOM 4898 C CA . GLY B 1 252 ? -5.773 1.677 -2.65 1 94.88 252 GLY B CA 1
ATOM 4899 C C . GLY B 1 252 ? -5.176 0.445 -1.996 1 94.88 252 GLY B C 1
ATOM 4900 O O . GLY B 1 252 ? -4.766 0.49 -0.835 1 94.88 252 GLY B O 1
ATOM 4901 N N . LYS B 1 253 ? -5.172 -0.651 -2.713 1 96.38 253 LYS B N 1
ATOM 4902 C CA . LYS B 1 253 ? -4.633 -1.871 -2.117 1 96.38 253 LYS B CA 1
ATOM 4903 C C . LYS B 1 253 ? -3.289 -2.238 -2.734 1 96.38 253 LYS B C 1
ATOM 4905 O O . LYS B 1 253 ? -2.625 -3.172 -2.279 1 96.38 253 LYS B O 1
ATOM 4910 N N . LEU B 1 254 ? -2.855 -1.442 -3.719 1 97.12 254 LEU B N 1
ATOM 4911 C CA . LEU B 1 254 ? -1.646 -1.763 -4.469 1 97.12 254 LEU B CA 1
ATOM 4912 C C . LEU B 1 254 ? -0.452 -0.977 -3.939 1 97.12 254 LEU B C 1
ATOM 4914 O O . LEU B 1 254 ? -0.478 0.256 -3.91 1 97.12 254 LEU B O 1
ATOM 4918 N N . HIS B 1 255 ? 0.559 -1.704 -3.439 1 97.38 255 HIS B N 1
ATOM 4919 C CA . HIS B 1 255 ? 1.887 -1.18 -3.143 1 97.38 255 HIS B CA 1
ATOM 4920 C C . HIS B 1 255 ? 2.854 -1.449 -4.289 1 97.38 255 HIS B C 1
ATOM 4922 O O . HIS B 1 255 ? 3.229 -2.598 -4.535 1 97.38 255 HIS B O 1
ATOM 4928 N N . PHE B 1 256 ? 3.17 -0.355 -4.949 1 96.56 256 PHE B N 1
ATOM 4929 C CA . PHE B 1 256 ? 4.047 -0.539 -6.098 1 96.56 256 PHE B CA 1
ATOM 4930 C C . PHE B 1 256 ? 5.461 -0.064 -5.777 1 96.56 256 PHE B C 1
ATOM 4932 O O . PHE B 1 256 ? 5.672 1.108 -5.461 1 96.56 256 PHE B O 1
ATOM 4939 N N . TYR B 1 257 ? 6.418 -1.019 -5.871 1 95.62 257 TYR B N 1
ATOM 4940 C CA . TYR B 1 257 ? 7.848 -0.764 -5.699 1 95.62 257 TYR B CA 1
ATOM 4941 C C . TYR B 1 257 ? 8.578 -0.845 -7.035 1 95.62 257 TYR B C 1
ATOM 4943 O O . TYR B 1 257 ? 8.93 -1.936 -7.492 1 95.62 257 TYR B O 1
ATOM 4951 N N . ASN B 1 258 ? 8.836 0.27 -7.633 1 95 258 ASN B N 1
ATOM 4952 C CA . ASN B 1 258 ? 9.578 0.282 -8.891 1 95 258 ASN B CA 1
ATOM 4953 C C . ASN B 1 258 ? 11.086 0.205 -8.656 1 95 258 ASN B C 1
ATOM 4955 O O . ASN B 1 258 ? 11.836 1.052 -9.148 1 95 258 ASN B O 1
ATOM 4959 N N . VAL B 1 259 ? 11.484 -0.777 -7.902 1 93.38 259 VAL B N 1
ATOM 4960 C CA . VAL B 1 259 ? 12.867 -1.086 -7.566 1 93.38 259 VAL B CA 1
ATOM 4961 C C . VAL B 1 259 ? 13.117 -2.584 -7.719 1 93.38 259 VAL B C 1
ATOM 4963 O O . VAL B 1 259 ? 12.18 -3.385 -7.656 1 93.38 259 VAL B O 1
ATOM 4966 N N . PRO B 1 260 ? 14.328 -2.992 -7.961 1 91.19 260 PRO B N 1
ATOM 4967 C CA . PRO B 1 260 ? 14.625 -4.426 -8.023 1 91.19 260 PRO B CA 1
ATOM 4968 C C . PRO B 1 260 ? 14.43 -5.129 -6.684 1 91.19 260 PRO B C 1
ATOM 4970 O O . PRO B 1 260 ? 14.594 -4.508 -5.629 1 91.19 260 PRO B O 1
ATOM 4973 N N . VAL B 1 261 ? 14 -6.375 -6.848 1 90.69 261 VAL B N 1
ATOM 4974 C CA . VAL B 1 261 ? 14.07 -7.223 -5.664 1 90.69 261 VAL B CA 1
ATOM 4975 C C . VAL B 1 261 ? 15.531 -7.566 -5.359 1 90.69 261 VAL B C 1
ATOM 4977 O O . VAL B 1 261 ? 16.297 -7.934 -6.262 1 90.69 261 VAL B O 1
ATOM 4980 N N . ASP B 1 262 ? 15.953 -7.238 -4.164 1 75.06 262 ASP B N 1
ATOM 4981 C CA . ASP B 1 262 ? 17.391 -7.391 -3.914 1 75.06 262 ASP B CA 1
ATOM 4982 C C . ASP B 1 262 ? 17.672 -8.703 -3.188 1 75.06 262 ASP B C 1
ATOM 4984 O O . ASP B 1 262 ? 16.766 -9.359 -2.684 1 75.06 262 ASP B O 1
ATOM 4988 N N . LYS B 1 263 ? 18.922 -9.039 -3.34 1 69.69 263 LYS B N 1
ATOM 4989 C CA . LYS B 1 263 ? 19.484 -10.227 -2.695 1 69.69 263 LYS B CA 1
ATOM 4990 C C . LYS B 1 263 ? 19.75 -9.969 -1.215 1 69.69 263 LYS B C 1
ATOM 4992 O O . LYS B 1 263 ? 20.391 -10.781 -0.547 1 69.69 263 LYS B O 1
ATOM 4997 N N . GLU B 1 264 ? 19.125 -8.977 -0.808 1 65.62 264 GLU B N 1
ATOM 4998 C CA . GLU B 1 264 ? 19.484 -8.523 0.532 1 65.62 264 GLU B CA 1
ATOM 4999 C C . GLU B 1 264 ? 19.031 -9.523 1.594 1 65.62 264 GLU B C 1
ATOM 5001 O O . GLU B 1 264 ? 18.031 -10.234 1.41 1 65.62 264 GLU B O 1
ATOM 5006 N N . PRO B 1 265 ? 19.953 -9.523 2.545 1 70 265 PRO B N 1
ATOM 5007 C CA . PRO B 1 265 ? 19.547 -10.344 3.688 1 70 265 PRO B CA 1
ATOM 5008 C C . PRO B 1 265 ? 18.156 -9.945 4.219 1 70 265 PRO B C 1
ATOM 5010 O O . PRO B 1 265 ? 17.719 -8.82 4.008 1 70 265 PRO B O 1
ATOM 5013 N N . SER B 1 266 ? 17.672 -10.852 4.762 1 71.5 266 SER B N 1
ATOM 5014 C CA . SER B 1 266 ? 16.328 -10.688 5.316 1 71.5 266 SER B CA 1
ATOM 5015 C C . SER B 1 266 ? 16.266 -9.523 6.301 1 71.5 266 SER B C 1
ATOM 5017 O O . SER B 1 266 ? 15.195 -9.016 6.609 1 71.5 266 SER B O 1
ATOM 5019 N N . SER B 1 267 ? 17.422 -9.062 6.605 1 71.38 267 SER B N 1
ATOM 5020 C CA . SER B 1 267 ? 17.453 -8 7.605 1 71.38 267 SER B CA 1
ATOM 5021 C C . SER B 1 267 ? 17.484 -6.629 6.949 1 71.38 267 SER B C 1
ATOM 5023 O O . SER B 1 267 ? 17.234 -5.613 7.605 1 71.38 267 SER B O 1
ATOM 5025 N N . SER B 1 268 ? 17.672 -6.641 5.664 1 79.69 268 SER B N 1
ATOM 5026 C CA . SER B 1 268 ? 17.719 -5.355 4.98 1 79.69 268 SER B CA 1
ATOM 5027 C C . SER B 1 268 ? 16.328 -4.762 4.805 1 79.69 268 SER B C 1
ATOM 5029 O O . SER B 1 268 ? 15.375 -5.484 4.531 1 79.69 268 SER B O 1
ATOM 5031 N N . PRO B 1 269 ? 16.234 -3.461 4.969 1 78.94 269 PRO B N 1
ATOM 5032 C CA . PRO B 1 269 ? 14.922 -2.828 4.887 1 78.94 269 PRO B CA 1
ATOM 5033 C C . PRO B 1 269 ? 14.234 -3.057 3.541 1 78.94 269 PRO B C 1
ATOM 5035 O O . PRO B 1 269 ? 13.008 -3.105 3.467 1 78.94 269 PRO B O 1
ATOM 5038 N N . GLY B 1 270 ? 14.977 -3.268 2.594 1 83.5 270 GLY B N 1
ATOM 5039 C CA . GLY B 1 270 ? 14.398 -3.436 1.271 1 83.5 270 GLY B CA 1
ATOM 5040 C C . GLY B 1 270 ? 14.18 -4.891 0.895 1 83.5 270 GLY B C 1
ATOM 5041 O O . GLY B 1 270 ? 13.719 -5.191 -0.208 1 83.5 270 GLY B O 1
ATOM 5042 N N . SER B 1 271 ? 14.422 -5.719 1.826 1 89.56 271 SER B N 1
ATOM 5043 C CA . SER B 1 271 ? 14.289 -7.148 1.572 1 89.56 271 SER B CA 1
ATOM 5044 C C . SER B 1 271 ? 12.828 -7.555 1.446 1 89.56 271 SER B C 1
ATOM 5046 O O . SER B 1 271 ? 12 -7.176 2.279 1 89.56 271 SER B O 1
ATOM 5048 N N . PHE B 1 272 ? 12.594 -8.305 0.418 1 94.06 272 PHE B N 1
ATOM 5049 C CA . PHE B 1 272 ? 11.258 -8.867 0.257 1 94.06 272 PHE B CA 1
ATOM 5050 C C . PHE B 1 272 ? 10.859 -9.672 1.486 1 94.06 272 PHE B C 1
ATOM 5052 O O . PHE B 1 272 ? 9.734 -9.547 1.979 1 94.06 272 PHE B O 1
ATOM 5059 N N . ILE B 1 273 ? 11.781 -10.484 1.98 1 94.62 273 ILE B N 1
ATOM 5060 C CA . ILE B 1 273 ? 11.484 -11.359 3.111 1 94.62 273 ILE B CA 1
ATOM 5061 C C . ILE B 1 273 ? 11.141 -10.516 4.336 1 94.62 273 ILE B C 1
ATOM 5063 O O . ILE B 1 273 ? 10.219 -10.844 5.086 1 94.62 273 ILE B O 1
ATOM 5067 N N . GLN B 1 274 ? 11.852 -9.484 4.547 1 92.5 274 GLN B N 1
ATOM 5068 C CA . GLN B 1 274 ? 11.531 -8.594 5.656 1 92.5 274 GLN B CA 1
ATOM 5069 C C . GLN B 1 274 ? 10.141 -7.992 5.492 1 92.5 274 GLN B C 1
ATOM 5071 O O . GLN B 1 274 ? 9.383 -7.891 6.461 1 92.5 274 GLN B O 1
ATOM 5076 N N . LEU B 1 275 ? 9.867 -7.562 4.277 1 95.06 275 LEU B N 1
ATOM 5077 C CA . LEU B 1 275 ? 8.539 -7.016 4.023 1 95.06 275 LEU B CA 1
ATOM 5078 C C . LEU B 1 275 ? 7.461 -8.062 4.281 1 95.06 275 LEU B C 1
ATOM 5080 O O . LEU B 1 275 ? 6.426 -7.758 4.879 1 95.06 275 LEU B O 1
ATOM 5084 N N . LEU B 1 276 ? 7.715 -9.258 3.826 1 96.12 276 LEU B N 1
ATOM 5085 C CA . LEU B 1 276 ? 6.781 -10.352 4.059 1 96.12 276 LEU B CA 1
ATOM 5086 C C . LEU B 1 276 ? 6.531 -10.547 5.551 1 96.12 276 LEU B C 1
ATOM 5088 O O . LEU B 1 276 ? 5.379 -10.609 5.988 1 96.12 276 LEU B O 1
ATOM 5092 N N . LYS B 1 277 ? 7.52 -10.547 6.336 1 93.62 277 LYS B N 1
ATOM 5093 C CA . LYS B 1 277 ? 7.43 -10.797 7.77 1 93.62 277 LYS B CA 1
ATOM 5094 C C . LYS B 1 277 ? 6.695 -9.656 8.484 1 93.62 277 LYS B C 1
ATOM 5096 O O . LYS B 1 277 ? 6.012 -9.883 9.477 1 93.62 277 LYS B O 1
ATOM 5101 N N . THR B 1 278 ? 6.789 -8.492 7.934 1 92.5 278 THR B N 1
ATOM 5102 C CA . THR B 1 278 ? 6.223 -7.344 8.625 1 92.5 278 THR B CA 1
ATOM 5103 C C . THR B 1 278 ? 4.793 -7.078 8.156 1 92.5 278 THR B C 1
ATOM 5105 O O . THR B 1 278 ? 4.043 -6.352 8.812 1 92.5 278 THR B O 1
ATOM 5108 N N . THR B 1 279 ? 4.375 -7.668 7.035 1 96.5 279 THR B N 1
ATOM 5109 C CA . THR B 1 279 ? 3.072 -7.316 6.484 1 96.5 279 THR B CA 1
ATOM 5110 C C . THR B 1 279 ? 2.105 -8.492 6.594 1 96.5 279 THR B C 1
ATOM 5112 O O . THR B 1 279 ? 0.887 -8.297 6.609 1 96.5 279 THR B O 1
ATOM 5115 N N . ALA B 1 280 ? 2.617 -9.711 6.637 1 96.88 280 ALA B N 1
ATOM 5116 C CA . ALA B 1 280 ? 1.745 -10.883 6.66 1 96.88 280 ALA B CA 1
ATOM 5117 C C . ALA B 1 280 ? 1.701 -11.5 8.055 1 96.88 280 ALA B C 1
ATOM 5119 O O . ALA B 1 280 ? 2.637 -11.344 8.844 1 96.88 280 ALA B O 1
ATOM 5120 N N . THR B 1 281 ? 0.605 -12.117 8.344 1 94.81 281 THR B N 1
ATOM 5121 C CA . THR B 1 281 ? 0.45 -12.945 9.539 1 94.81 281 THR B CA 1
ATOM 5122 C C . THR B 1 281 ? 0.044 -14.367 9.164 1 94.81 281 THR B C 1
ATOM 5124 O O . THR B 1 281 ? -0.308 -14.633 8.008 1 94.81 281 THR B O 1
ATOM 5127 N N . ALA B 1 282 ? 0.015 -15.266 10.102 1 91.25 282 ALA B N 1
ATOM 5128 C CA . ALA B 1 282 ? -0.293 -16.672 9.859 1 91.25 282 ALA B CA 1
ATOM 5129 C C . ALA B 1 282 ? -1.761 -16.859 9.484 1 91.25 282 ALA B C 1
ATOM 5131 O O . ALA B 1 282 ? -2.141 -17.891 8.93 1 91.25 282 ALA B O 1
ATOM 5132 N N . GLN B 1 283 ? -2.561 -15.836 9.758 1 92.94 283 GLN B N 1
ATOM 5133 C CA . GLN B 1 283 ? -3.984 -15.938 9.445 1 92.94 283 GLN B CA 1
ATOM 5134 C C . GLN B 1 283 ? -4.266 -15.523 8.008 1 92.94 283 GLN B C 1
ATOM 5136 O O . GLN B 1 283 ? -5.352 -15.781 7.484 1 92.94 283 GLN B O 1
ATOM 5141 N N . ASP B 1 284 ? -3.324 -14.875 7.434 1 96.56 284 ASP B N 1
ATOM 5142 C CA . ASP B 1 284 ? -3.51 -14.383 6.07 1 96.56 284 ASP B CA 1
ATOM 5143 C C . ASP B 1 284 ? -3.354 -15.508 5.055 1 96.56 284 ASP B C 1
ATOM 5145 O O . ASP B 1 284 ? -2.689 -16.516 5.324 1 96.56 284 ASP B O 1
ATOM 5149 N N . PHE B 1 285 ? -4.07 -15.414 3.953 1 96.5 285 PHE B N 1
ATOM 5150 C CA . PHE B 1 285 ? -3.717 -16.172 2.752 1 96.5 285 PHE B CA 1
ATOM 5151 C C . PHE B 1 285 ? -2.668 -15.414 1.938 1 96.5 285 PHE B C 1
ATOM 5153 O O . PHE B 1 285 ? -2.898 -14.281 1.509 1 96.5 285 PHE B O 1
ATOM 5160 N N . VAL B 1 286 ? -1.563 -16.031 1.702 1 98.31 286 VAL B N 1
ATOM 5161 C CA . VAL B 1 286 ? -0.447 -15.359 1.047 1 98.31 286 VAL B CA 1
ATOM 5162 C C . VAL B 1 286 ? -0.092 -16.078 -0.247 1 98.31 286 VAL B C 1
ATOM 5164 O O . VAL B 1 286 ? 0.293 -17.25 -0.221 1 98.31 286 VAL B O 1
ATOM 5167 N N . ALA B 1 287 ? -0.23 -15.406 -1.367 1 98.5 287 ALA B N 1
ATOM 5168 C CA . ALA B 1 287 ? 0.238 -15.875 -2.666 1 98.5 287 ALA B CA 1
ATOM 5169 C C . ALA B 1 287 ? 1.453 -15.078 -3.135 1 98.5 287 ALA B C 1
ATOM 5171 O O . ALA B 1 287 ? 1.492 -13.859 -2.998 1 98.5 287 ALA B O 1
ATOM 5172 N N . ILE B 1 288 ? 2.494 -15.789 -3.68 1 98.56 288 ILE B N 1
ATOM 5173 C CA . ILE B 1 288 ? 3.719 -15.164 -4.16 1 98.56 288 ILE B CA 1
ATOM 5174 C C . ILE B 1 288 ? 3.977 -15.578 -5.609 1 98.56 288 ILE B C 1
ATOM 5176 O O . ILE B 1 288 ? 3.947 -16.766 -5.938 1 98.56 288 ILE B O 1
ATOM 5180 N N . LYS B 1 289 ? 4.133 -14.633 -6.457 1 97.56 289 LYS B N 1
ATOM 5181 C CA . LYS B 1 289 ? 4.695 -14.883 -7.777 1 97.56 289 LYS B CA 1
ATOM 5182 C C . LYS B 1 289 ? 6.152 -14.438 -7.852 1 97.56 289 LYS B C 1
ATOM 5184 O O . LYS B 1 289 ? 6.453 -13.258 -7.641 1 97.56 289 LYS B O 1
ATOM 5189 N N . LEU B 1 290 ? 7.02 -15.328 -8.039 1 96.19 290 LEU B N 1
ATOM 5190 C CA . LEU B 1 290 ? 8.453 -15.078 -8.148 1 96.19 290 LEU B CA 1
ATOM 5191 C C . LEU B 1 290 ? 8.93 -15.266 -9.586 1 96.19 290 LEU B C 1
ATOM 5193 O O . LEU B 1 290 ? 9.133 -16.391 -10.031 1 96.19 290 LEU B O 1
ATOM 5197 N N . ASP B 1 291 ? 9.031 -14.195 -10.312 1 93.31 291 ASP B N 1
ATOM 5198 C CA . ASP B 1 291 ? 9.438 -14.156 -11.711 1 93.31 291 ASP B CA 1
ATOM 5199 C C . ASP B 1 291 ? 10.188 -12.859 -12.031 1 93.31 291 ASP B C 1
ATOM 5201 O O . ASP B 1 291 ? 9.609 -11.914 -12.555 1 93.31 291 ASP B O 1
ATOM 5205 N N . ILE B 1 292 ? 11.508 -12.852 -11.641 1 90.12 292 ILE B N 1
ATOM 5206 C CA . ILE B 1 292 ? 12.25 -11.602 -11.781 1 90.12 292 ILE B CA 1
ATOM 5207 C C . ILE B 1 292 ? 13.414 -11.789 -12.75 1 90.12 292 ILE B C 1
ATOM 5209 O O . ILE B 1 292 ? 14.227 -10.883 -12.938 1 90.12 292 ILE B O 1
ATOM 5213 N N . ASP B 1 293 ? 13.648 -12.961 -13.32 1 82.56 293 ASP B N 1
ATOM 5214 C CA . ASP B 1 293 ? 14.648 -13.297 -14.32 1 82.56 293 ASP B CA 1
ATOM 5215 C C . ASP B 1 293 ? 16.062 -13.102 -13.773 1 82.56 293 ASP B C 1
ATOM 5217 O O . ASP B 1 293 ? 16.969 -12.664 -14.484 1 82.56 293 ASP B O 1
ATOM 5221 N N . HIS B 1 294 ? 16.188 -13.281 -12.508 1 85.88 294 HIS B N 1
ATOM 5222 C CA . HIS B 1 294 ? 17.469 -13.305 -11.812 1 85.88 294 HIS B CA 1
ATOM 5223 C C . HIS B 1 294 ? 17.578 -14.531 -10.914 1 85.88 294 HIS B C 1
ATOM 5225 O O . HIS B 1 294 ? 17.281 -14.461 -9.719 1 85.88 294 HIS B O 1
ATOM 5231 N N . PRO B 1 295 ? 18.078 -15.562 -11.453 1 84 295 PRO B N 1
ATOM 5232 C CA . PRO B 1 295 ? 18.031 -16.859 -10.789 1 84 295 PRO B CA 1
ATOM 5233 C C . PRO B 1 295 ? 18.672 -16.844 -9.406 1 84 295 PRO B C 1
ATOM 5235 O O . PRO B 1 295 ? 18.188 -17.5 -8.484 1 84 295 PRO B O 1
ATOM 5238 N N . GLU B 1 296 ? 19.75 -16.078 -9.258 1 83.94 296 GLU B N 1
ATOM 5239 C CA . GLU B 1 296 ? 20.438 -16.062 -7.969 1 83.94 296 GLU B CA 1
ATOM 5240 C C . GLU B 1 296 ? 19.562 -15.453 -6.883 1 83.94 296 GLU B C 1
ATOM 5242 O O . GLU B 1 296 ? 19.547 -15.922 -5.746 1 83.94 296 GLU B O 1
ATOM 5247 N N . ILE B 1 297 ? 18.859 -14.445 -7.273 1 89 297 ILE B N 1
ATOM 5248 C CA . ILE B 1 297 ? 17.969 -13.797 -6.324 1 89 297 ILE B CA 1
ATOM 5249 C C . ILE B 1 297 ? 16.781 -14.703 -6.031 1 89 297 ILE B C 1
ATOM 5251 O O . ILE B 1 297 ? 16.391 -14.875 -4.875 1 89 297 ILE B O 1
ATOM 5255 N N . GLU B 1 298 ? 16.297 -15.258 -7.016 1 91.06 298 GLU B N 1
ATOM 5256 C CA . GLU B 1 298 ? 15.164 -16.156 -6.859 1 91.06 298 GLU B CA 1
ATOM 5257 C C . GLU B 1 298 ? 15.523 -17.344 -5.973 1 91.06 298 GLU B C 1
ATOM 5259 O O . GLU B 1 298 ? 14.766 -17.703 -5.066 1 91.06 298 GLU B O 1
ATOM 5264 N N . GLN B 1 299 ? 16.656 -17.875 -6.238 1 89.06 299 GLN B N 1
ATOM 5265 C CA . GLN B 1 299 ? 17.109 -19 -5.43 1 89.06 299 GLN B CA 1
ATOM 5266 C C . GLN B 1 299 ? 17.281 -18.594 -3.965 1 89.06 299 GLN B C 1
ATOM 5268 O O . GLN B 1 299 ? 16.906 -19.359 -3.064 1 89.06 299 GLN B O 1
ATOM 5273 N N . SER B 1 300 ? 17.812 -17.469 -3.783 1 90.38 300 SER B N 1
ATOM 5274 C CA . SER B 1 300 ? 18 -16.969 -2.424 1 90.38 300 SER B CA 1
ATOM 5275 C C . SER B 1 300 ? 16.672 -16.844 -1.699 1 90.38 300 SER B C 1
ATOM 5277 O O . SER B 1 300 ? 16.547 -17.25 -0.544 1 90.38 300 SER B O 1
ATOM 5279 N N . ILE B 1 301 ? 15.727 -16.297 -2.369 1 93.44 301 ILE B N 1
ATOM 5280 C CA . ILE B 1 301 ? 14.398 -16.109 -1.786 1 93.44 301 ILE B CA 1
ATOM 5281 C C . ILE B 1 301 ? 13.773 -17.469 -1.469 1 93.44 301 ILE B C 1
ATOM 5283 O O . ILE B 1 301 ? 13.242 -17.672 -0.374 1 93.44 301 ILE B O 1
ATOM 5287 N N . ILE B 1 302 ? 13.914 -18.391 -2.352 1 94.31 302 ILE B N 1
ATOM 5288 C CA . ILE B 1 302 ? 13.367 -19.719 -2.176 1 94.31 302 ILE B CA 1
ATOM 5289 C C . ILE B 1 302 ? 14.016 -20.391 -0.967 1 94.31 302 ILE B C 1
ATOM 5291 O O . ILE B 1 302 ? 13.328 -20.984 -0.127 1 94.31 302 ILE B O 1
ATOM 5295 N N . GLU B 1 303 ? 15.273 -20.266 -0.866 1 92.88 303 GLU B N 1
ATOM 5296 C CA . GLU B 1 303 ? 16 -20.875 0.248 1 92.88 303 GLU B CA 1
ATOM 5297 C C . GLU B 1 303 ? 15.578 -20.25 1.579 1 92.88 303 GLU B C 1
ATOM 5299 O O . GLU B 1 303 ? 15.438 -20.969 2.578 1 92.88 303 GLU B O 1
ATOM 5304 N N . GLN B 1 304 ? 15.391 -19.016 1.576 1 93.19 304 GLN B N 1
ATOM 5305 C CA . GLN B 1 304 ? 14.961 -18.359 2.803 1 93.19 304 GLN B CA 1
ATOM 5306 C C . GLN B 1 304 ? 13.562 -18.797 3.207 1 93.19 304 GLN B C 1
ATOM 5308 O O . GLN B 1 304 ? 13.289 -19.016 4.391 1 93.19 304 GLN B O 1
ATOM 5313 N N . ILE B 1 305 ? 12.742 -18.969 2.266 1 94.81 305 ILE B N 1
ATOM 5314 C CA . ILE B 1 305 ? 11.398 -19.453 2.549 1 94.81 305 ILE B CA 1
ATOM 5315 C C . ILE B 1 305 ? 11.469 -20.875 3.113 1 94.81 305 ILE B C 1
ATOM 5317 O O . ILE B 1 305 ? 10.828 -21.188 4.117 1 94.81 305 ILE B O 1
ATOM 5321 N N . MET B 1 306 ? 12.289 -21.688 2.551 1 94.94 306 MET B N 1
ATOM 5322 C CA . MET B 1 306 ? 12.344 -23.109 2.912 1 94.94 306 MET B CA 1
ATOM 5323 C C . MET B 1 306 ? 13.047 -23.312 4.246 1 94.94 306 MET B C 1
ATOM 5325 O O . MET B 1 306 ? 12.719 -24.219 5.004 1 94.94 306 MET B O 1
ATOM 5329 N N . SER B 1 307 ? 13.984 -22.438 4.551 1 93.62 307 SER B N 1
ATOM 5330 C CA . SER B 1 307 ? 14.859 -22.688 5.691 1 93.62 307 SER B CA 1
ATOM 5331 C C . SER B 1 307 ? 14.336 -22.016 6.953 1 93.62 307 SER B C 1
ATOM 5333 O O . SER B 1 307 ? 14.711 -22.375 8.062 1 93.62 307 SER B O 1
ATOM 5335 N N . ASP B 1 308 ? 13.555 -20.969 6.816 1 92.31 308 ASP B N 1
ATOM 5336 C CA . ASP B 1 308 ? 12.992 -20.25 7.957 1 92.31 308 ASP B CA 1
ATOM 5337 C C . ASP B 1 308 ? 11.547 -20.672 8.219 1 92.31 308 ASP B C 1
ATOM 5339 O O . ASP B 1 308 ? 10.641 -20.281 7.477 1 92.31 308 ASP B O 1
ATOM 5343 N N . PRO B 1 309 ? 11.305 -21.391 9.281 1 92.44 309 PRO B N 1
ATOM 5344 C CA . PRO B 1 309 ? 9.953 -21.891 9.547 1 92.44 309 PRO B CA 1
ATOM 5345 C C . PRO B 1 309 ? 8.938 -20.766 9.703 1 92.44 309 PRO B C 1
ATOM 5347 O O . PRO B 1 309 ? 7.762 -20.938 9.359 1 92.44 309 PRO B O 1
ATOM 5350 N N . VAL B 1 310 ? 9.414 -19.688 10.195 1 91.75 310 VAL B N 1
ATOM 5351 C CA . VAL B 1 310 ? 8.508 -18.547 10.344 1 91.75 310 VAL B CA 1
ATOM 5352 C C . VAL B 1 310 ? 8.047 -18.078 8.961 1 91.75 310 VAL B C 1
ATOM 5354 O O . VAL B 1 310 ? 6.855 -17.844 8.75 1 91.75 310 VAL B O 1
ATOM 5357 N N . VAL B 1 311 ? 8.969 -17.969 8.062 1 94.38 311 VAL B N 1
ATOM 5358 C CA . VAL B 1 311 ? 8.656 -17.5 6.715 1 94.38 311 VAL B CA 1
ATOM 5359 C C . VAL B 1 311 ? 7.809 -18.547 5.992 1 94.38 311 VAL B C 1
ATOM 5361 O O . VAL B 1 311 ? 6.801 -18.203 5.363 1 94.38 311 VAL B O 1
ATOM 5364 N N . ALA B 1 312 ? 8.164 -19.766 6.121 1 95.06 312 ALA B N 1
ATOM 5365 C CA . ALA B 1 312 ? 7.426 -20.859 5.473 1 95.06 312 ALA B CA 1
ATOM 5366 C C . ALA B 1 312 ? 5.973 -20.875 5.934 1 95.06 312 ALA B C 1
ATOM 5368 O O . ALA B 1 312 ? 5.07 -21.156 5.145 1 95.06 312 ALA B O 1
ATOM 5369 N N . ASN B 1 313 ? 5.793 -20.516 7.129 1 93.94 313 ASN B N 1
ATOM 5370 C CA . ASN B 1 313 ? 4.457 -20.562 7.711 1 93.94 313 ASN B CA 1
ATOM 5371 C C . ASN B 1 313 ? 3.594 -19.391 7.246 1 93.94 313 ASN B C 1
ATOM 5373 O O . ASN B 1 313 ? 2.373 -19.406 7.406 1 93.94 313 ASN B O 1
ATOM 5377 N N . LEU B 1 314 ? 4.215 -18.422 6.652 1 96.56 314 LEU B N 1
ATOM 5378 C CA . LEU B 1 314 ? 3.473 -17.281 6.152 1 96.56 314 LEU B CA 1
ATOM 5379 C C . LEU B 1 314 ? 2.979 -17.516 4.73 1 96.56 314 LEU B C 1
ATOM 5381 O O . LEU B 1 314 ? 2.059 -16.844 4.262 1 96.56 314 LEU B O 1
ATOM 5385 N N . VAL B 1 315 ? 3.553 -18.469 4.031 1 97.62 315 VAL B N 1
ATOM 5386 C CA . VAL B 1 315 ? 3.34 -18.594 2.594 1 97.62 315 VAL B CA 1
ATOM 5387 C C . VAL B 1 315 ? 2.369 -19.75 2.314 1 97.62 315 VAL B C 1
ATOM 5389 O O . VAL B 1 315 ? 2.607 -20.891 2.723 1 97.62 315 VAL B O 1
ATOM 5392 N N . ASP B 1 316 ? 1.305 -19.438 1.587 1 96.75 316 ASP B N 1
ATOM 5393 C CA . ASP B 1 316 ? 0.323 -20.469 1.266 1 96.75 316 ASP B CA 1
ATOM 5394 C C . ASP B 1 316 ? 0.547 -21.016 -0.14 1 96.75 316 ASP B C 1
ATOM 5396 O O . ASP B 1 316 ? 0.418 -22.234 -0.367 1 96.75 316 ASP B O 1
ATOM 5400 N N . GLU B 1 317 ? 0.816 -20.141 -1.039 1 98 317 GLU B N 1
ATOM 5401 C CA . GLU B 1 317 ? 0.881 -20.516 -2.449 1 98 317 GLU B CA 1
ATOM 5402 C C . GLU B 1 317 ? 1.955 -19.719 -3.182 1 98 317 GLU B C 1
ATOM 5404 O O . GLU B 1 317 ? 2.096 -18.516 -2.963 1 98 317 GLU B O 1
ATOM 5409 N N . VAL B 1 318 ? 2.789 -20.438 -3.971 1 98.5 318 VAL B N 1
ATOM 5410 C CA . VAL B 1 318 ? 3.873 -19.75 -4.66 1 98.5 318 VAL B CA 1
ATOM 5411 C C . VAL B 1 318 ? 3.924 -20.188 -6.121 1 98.5 318 VAL B C 1
ATOM 5413 O O . VAL B 1 318 ? 3.654 -21.359 -6.43 1 98.5 318 VAL B O 1
ATOM 5416 N N . PHE B 1 319 ? 4.203 -19.25 -6.984 1 97.94 319 PHE B N 1
ATOM 5417 C CA . PHE B 1 319 ? 4.457 -19.453 -8.406 1 97.94 319 PHE B CA 1
ATOM 5418 C C . PHE B 1 319 ? 5.902 -19.125 -8.75 1 97.94 319 PHE B C 1
ATOM 5420 O O . PHE B 1 319 ? 6.344 -17.984 -8.555 1 97.94 319 PHE B O 1
ATOM 5427 N N . ILE B 1 320 ? 6.613 -20.094 -9.219 1 96.56 320 ILE B N 1
ATOM 5428 C CA . ILE B 1 320 ? 8.039 -19.891 -9.43 1 96.56 320 ILE B CA 1
ATOM 5429 C C . ILE B 1 320 ? 8.414 -20.281 -10.859 1 96.56 320 ILE B C 1
ATOM 5431 O O . ILE B 1 320 ? 8.102 -21.391 -11.305 1 96.56 320 ILE B O 1
ATOM 5435 N N . GLU B 1 321 ? 9.031 -19.359 -11.531 1 92.81 321 GLU B N 1
ATOM 5436 C CA . GLU B 1 321 ? 9.641 -19.672 -12.82 1 92.81 321 GLU B CA 1
ATOM 5437 C C . GLU B 1 321 ? 11.078 -20.156 -12.648 1 92.81 321 GLU B C 1
ATOM 5439 O O . GLU B 1 321 ? 11.961 -19.375 -12.305 1 92.81 321 GLU B O 1
ATOM 5444 N N . ILE B 1 322 ? 11.273 -21.359 -12.812 1 90.56 322 ILE B N 1
ATOM 5445 C CA . ILE B 1 322 ? 12.617 -21.938 -12.719 1 90.56 322 ILE B CA 1
ATOM 5446 C C . ILE B 1 322 ? 13.125 -22.281 -14.117 1 90.56 322 ILE B C 1
ATOM 5448 O O . ILE B 1 322 ? 12.461 -23 -14.867 1 90.56 322 ILE B O 1
ATOM 5452 N N . HIS B 1 323 ? 14.273 -21.766 -14.398 1 87.94 323 HIS B N 1
ATOM 5453 C CA . HIS B 1 323 ? 14.859 -21.969 -15.719 1 87.94 323 HIS B CA 1
ATOM 5454 C C . HIS B 1 323 ? 15.836 -23.141 -15.711 1 87.94 323 HIS B C 1
ATOM 5456 O O . HIS B 1 323 ? 16.609 -23.297 -14.773 1 87.94 323 HIS B O 1
ATOM 5462 N N . PHE B 1 324 ? 15.758 -23.969 -16.703 1 86.38 324 PHE B N 1
ATOM 5463 C CA . PHE B 1 324 ? 16.719 -25.031 -16.953 1 86.38 324 PHE B CA 1
ATOM 5464 C C . PHE B 1 324 ? 16.672 -25.484 -18.406 1 86.38 324 PHE B C 1
ATOM 5466 O O . PHE B 1 324 ? 15.75 -25.141 -19.141 1 86.38 324 PHE B O 1
ATOM 5473 N N . TYR B 1 325 ? 17.734 -26.156 -18.766 1 82.88 325 TYR B N 1
ATOM 5474 C CA . TYR B 1 325 ? 17.734 -26.719 -20.109 1 82.88 325 TYR B CA 1
ATOM 5475 C C . TYR B 1 325 ? 16.812 -27.938 -20.203 1 82.88 325 TYR B C 1
ATOM 5477 O O . TYR B 1 325 ? 16.859 -28.828 -19.344 1 82.88 325 TYR B O 1
ATOM 5485 N N . PHE B 1 326 ? 16.031 -27.906 -21.125 1 83.5 326 PHE B N 1
ATOM 5486 C CA . PHE B 1 326 ? 15.094 -29 -21.422 1 83.5 326 PHE B CA 1
ATOM 5487 C C . PHE B 1 326 ? 15.75 -30.062 -22.297 1 83.5 326 PHE B C 1
ATOM 5489 O O . PHE B 1 326 ? 15.711 -29.969 -23.516 1 83.5 326 PHE B O 1
ATOM 5496 N N . ASP B 1 327 ? 16.344 -31.031 -21.562 1 78.94 327 ASP B N 1
ATOM 5497 C CA . ASP B 1 327 ? 17.109 -32.062 -22.25 1 78.94 327 ASP B CA 1
ATOM 5498 C C . ASP B 1 327 ? 18.078 -31.469 -23.266 1 78.94 327 ASP B C 1
ATOM 5500 O O . ASP B 1 327 ? 18.125 -31.906 -24.422 1 78.94 327 ASP B O 1
ATOM 5504 N N . GLY B 1 328 ? 18.688 -30.406 -22.875 1 73.81 328 GLY B N 1
ATOM 5505 C CA . GLY B 1 328 ? 19.75 -29.797 -23.656 1 73.81 328 GLY B CA 1
ATOM 5506 C C . GLY B 1 328 ? 19.25 -28.703 -24.594 1 73.81 328 GLY B C 1
ATOM 5507 O O . GLY B 1 328 ? 20.047 -28.047 -25.25 1 73.81 328 GLY B O 1
ATOM 5508 N N . ILE B 1 329 ? 18.031 -28.422 -24.672 1 74.69 329 ILE B N 1
ATOM 5509 C CA . ILE B 1 329 ? 17.5 -27.406 -25.578 1 74.69 329 ILE B CA 1
ATOM 5510 C C . ILE B 1 329 ? 16.922 -26.25 -24.766 1 74.69 329 ILE B C 1
ATOM 5512 O O . ILE B 1 329 ? 16.5 -26.422 -23.625 1 74.69 329 ILE B O 1
ATOM 5516 N N . ASP B 1 330 ? 16.906 -25.078 -25.406 1 77.12 330 ASP B N 1
ATOM 5517 C CA . ASP B 1 330 ? 16.219 -23.922 -24.828 1 77.12 330 ASP B CA 1
ATOM 5518 C C . ASP B 1 330 ? 14.703 -24.047 -25.016 1 77.12 330 ASP B C 1
ATOM 5520 O O . ASP B 1 330 ? 14.203 -24 -26.141 1 77.12 330 ASP B O 1
ATOM 5524 N N . PHE B 1 331 ? 14.062 -24.219 -24.016 1 80.56 331 PHE B N 1
ATOM 5525 C CA . PHE B 1 331 ? 12.617 -24.375 -24.062 1 80.56 331 PHE B CA 1
ATOM 5526 C C . PHE B 1 331 ? 11.914 -23.047 -23.828 1 80.56 331 PHE B C 1
ATOM 5528 O O . PHE B 1 331 ? 10.914 -22.984 -23.109 1 80.56 331 PHE B O 1
ATOM 5535 N N . GLY B 1 332 ? 12.523 -21.938 -24.266 1 77.69 332 GLY B N 1
ATOM 5536 C CA . GLY B 1 332 ? 11.891 -20.625 -24.25 1 77.69 332 GLY B CA 1
ATOM 5537 C C . GLY B 1 332 ? 12.352 -19.766 -23.094 1 77.69 332 GLY B C 1
ATOM 5538 O O . GLY B 1 332 ? 11.805 -18.688 -22.875 1 77.69 332 GLY B O 1
ATOM 5539 N N . TRP B 1 333 ? 13.273 -20.188 -22.312 1 79.69 333 TRP B N 1
ATOM 5540 C CA . TRP B 1 333 ? 13.766 -19.406 -21.188 1 79.69 333 TRP B CA 1
ATOM 5541 C C . TRP B 1 333 ? 14.977 -18.578 -21.578 1 79.69 333 TRP B C 1
ATOM 5543 O O . TRP B 1 333 ? 15.422 -17.719 -20.812 1 79.69 333 TRP B O 1
ATOM 5553 N N . GLY B 1 334 ? 15.312 -18.734 -22.812 1 71.75 334 GLY B N 1
ATOM 5554 C CA . GLY B 1 334 ? 16.391 -17.922 -23.344 1 71.75 334 GLY B CA 1
ATOM 5555 C C . GLY B 1 334 ? 17.688 -18.078 -22.578 1 71.75 334 GLY B C 1
ATOM 5556 O O . GLY B 1 334 ? 18.016 -19.172 -22.125 1 71.75 334 GLY B O 1
ATOM 5557 N N . ALA B 1 335 ? 18.422 -16.891 -22.625 1 60.94 335 ALA B N 1
ATOM 5558 C CA . ALA B 1 335 ? 19.766 -16.859 -22.047 1 60.94 335 ALA B CA 1
ATOM 5559 C C . ALA B 1 335 ? 19.734 -17.188 -20.562 1 60.94 335 ALA B C 1
ATOM 5561 O O . ALA B 1 335 ? 20.75 -17.531 -19.969 1 60.94 335 ALA B O 1
ATOM 5562 N N . HIS B 1 336 ? 18.516 -17.172 -20.016 1 60.38 336 HIS B N 1
ATOM 5563 C CA . HIS B 1 336 ? 18.391 -17.406 -18.578 1 60.38 336 HIS B CA 1
ATOM 5564 C C . HIS B 1 336 ? 18.391 -18.906 -18.266 1 60.38 336 HIS B C 1
ATOM 5566 O O . HIS B 1 336 ? 18.484 -19.297 -17.094 1 60.38 336 HIS B O 1
ATOM 5572 N N . ALA B 1 337 ? 18.016 -19.781 -19.422 1 54.41 337 ALA B N 1
ATOM 5573 C CA . ALA B 1 337 ? 18.016 -21.234 -19.234 1 54.41 337 ALA B CA 1
ATOM 5574 C C . ALA B 1 337 ? 19.359 -21.719 -18.75 1 54.41 337 ALA B C 1
ATOM 5576 O O . ALA B 1 337 ? 19.469 -22.828 -18.219 1 54.41 337 ALA B O 1
ATOM 5577 N N . SER B 1 338 ? 20.406 -20.906 -19.094 1 53.97 338 SER B N 1
ATOM 5578 C CA . SER B 1 338 ? 21.75 -21.422 -18.906 1 53.97 338 SER B CA 1
ATOM 5579 C C . SER B 1 338 ? 21.906 -22.094 -17.531 1 53.97 338 SER B C 1
ATOM 5581 O O . SER B 1 338 ? 20.938 -22.641 -17 1 53.97 338 SER B O 1
ATOM 5583 N N . GLN B 1 339 ? 23.031 -21.578 -16.578 1 53.16 339 GLN B N 1
ATOM 5584 C CA . GLN B 1 339 ? 24.141 -22.172 -15.82 1 53.16 339 GLN B CA 1
ATOM 5585 C C . GLN B 1 339 ? 23.688 -22.609 -14.438 1 53.16 339 GLN B C 1
ATOM 5587 O O . GLN B 1 339 ? 24.5 -23.062 -13.625 1 53.16 339 GLN B O 1
ATOM 5592 N N . GLN B 1 340 ? 22.125 -22.844 -14.266 1 61.78 340 GLN B N 1
ATOM 5593 C CA . GLN B 1 340 ? 22.281 -23.094 -12.836 1 61.78 340 GLN B CA 1
ATOM 5594 C C . GLN B 1 340 ? 21.422 -24.266 -12.375 1 61.78 340 GLN B C 1
ATOM 5596 O O . GLN B 1 340 ? 21.875 -25.109 -11.609 1 61.78 340 GLN B O 1
ATOM 5601 N N . HIS B 1 341 ? 20.047 -24.516 -12.961 1 78.31 341 HIS B N 1
ATOM 5602 C CA . HIS B 1 341 ? 19.25 -25.578 -12.367 1 78.31 341 HIS B CA 1
ATOM 5603 C C . HIS B 1 341 ? 18.969 -26.688 -13.383 1 78.31 341 HIS B C 1
ATOM 5605 O O . HIS B 1 341 ? 18.984 -26.438 -14.594 1 78.31 341 HIS B O 1
ATOM 5611 N N . SER B 1 342 ? 19.125 -27.906 -12.969 1 89.5 342 SER B N 1
ATOM 5612 C CA . SER B 1 342 ? 18.562 -29.031 -13.734 1 89.5 342 SER B CA 1
ATOM 5613 C C . SER B 1 342 ? 17.078 -29.203 -13.438 1 89.5 342 SER B C 1
ATOM 5615 O O . SER B 1 342 ? 16.562 -28.625 -12.477 1 89.5 342 SER B O 1
ATOM 5617 N N . VAL B 1 343 ? 16.453 -29.922 -14.266 1 93.44 343 VAL B N 1
ATOM 5618 C CA . VAL B 1 343 ? 15.055 -30.25 -14.008 1 93.44 343 VAL B CA 1
ATOM 5619 C C . VAL B 1 343 ? 14.945 -30.969 -12.656 1 93.44 343 VAL B C 1
ATOM 5621 O O . VAL B 1 343 ? 13.969 -30.766 -11.93 1 93.44 343 VAL B O 1
ATOM 5624 N N . ASP B 1 344 ? 15.914 -31.766 -12.32 1 95.38 344 ASP B N 1
ATOM 5625 C CA . ASP B 1 344 ? 15.906 -32.469 -11.039 1 95.38 344 ASP B CA 1
ATOM 5626 C C . ASP B 1 344 ? 15.938 -31.484 -9.875 1 95.38 344 ASP B C 1
ATOM 5628 O O . ASP B 1 344 ? 15.227 -31.672 -8.883 1 95.38 344 ASP B O 1
ATOM 5632 N N . ASP B 1 345 ? 16.734 -30.453 -10.023 1 93.56 345 ASP B N 1
ATOM 5633 C CA . ASP B 1 345 ? 16.797 -29.406 -9.008 1 93.56 345 ASP B CA 1
ATOM 5634 C C . ASP B 1 345 ? 15.438 -28.703 -8.859 1 93.56 345 ASP B C 1
ATOM 5636 O O . ASP B 1 345 ? 14.961 -28.484 -7.746 1 93.56 345 ASP B O 1
ATOM 5640 N N . ALA B 1 346 ? 14.914 -28.359 -10 1 95.06 346 ALA B N 1
ATOM 5641 C CA . ALA B 1 346 ? 13.625 -27.672 -10.016 1 95.06 346 ALA B CA 1
ATOM 5642 C C . ALA B 1 346 ? 12.547 -28.5 -9.32 1 95.06 346 ALA B C 1
ATOM 5644 O O . ALA B 1 346 ? 11.828 -28 -8.453 1 95.06 346 ALA B O 1
ATOM 5645 N N . LEU B 1 347 ? 12.461 -29.75 -9.664 1 97.06 347 LEU B N 1
ATOM 5646 C CA . LEU B 1 347 ? 11.477 -30.656 -9.07 1 97.06 347 LEU B CA 1
ATOM 5647 C C . LEU B 1 347 ? 11.711 -30.812 -7.57 1 97.06 347 LEU B C 1
ATOM 5649 O O . LEU B 1 347 ? 10.758 -30.828 -6.785 1 97.06 347 LEU B O 1
ATOM 5653 N N . SER B 1 348 ? 12.93 -30.922 -7.211 1 96.19 348 SER B N 1
ATOM 5654 C CA . SER B 1 348 ? 13.266 -31.062 -5.797 1 96.19 348 SER B CA 1
ATOM 5655 C C . SER B 1 348 ? 12.828 -29.844 -5 1 96.19 348 SER B C 1
ATOM 5657 O O . SER B 1 348 ? 12.242 -29.969 -3.924 1 96.19 348 SER B O 1
ATOM 5659 N N . ILE B 1 349 ? 13.117 -28.688 -5.539 1 96.12 349 ILE B N 1
ATOM 5660 C CA . ILE B 1 349 ? 12.75 -27.422 -4.891 1 96.12 349 ILE B CA 1
ATOM 5661 C C . ILE B 1 349 ? 11.234 -27.359 -4.707 1 96.12 349 ILE B C 1
ATOM 5663 O O . ILE B 1 349 ? 10.742 -27.125 -3.598 1 96.12 349 ILE B O 1
ATOM 5667 N N . MET B 1 350 ? 10.555 -27.625 -5.707 1 97.88 350 MET B N 1
ATOM 5668 C CA . MET B 1 350 ? 9.102 -27.516 -5.676 1 97.88 350 MET B CA 1
ATOM 5669 C C . MET B 1 350 ? 8.5 -28.562 -4.742 1 97.88 350 MET B C 1
ATOM 5671 O O . MET B 1 350 ? 7.555 -28.281 -4.004 1 97.88 350 MET B O 1
ATOM 5675 N N . HIS B 1 351 ? 9.008 -29.75 -4.82 1 97.5 351 HIS B N 1
ATOM 5676 C CA . HIS B 1 351 ? 8.523 -30.828 -3.959 1 97.5 351 HIS B CA 1
ATOM 5677 C C . HIS B 1 351 ? 8.758 -30.5 -2.488 1 97.5 351 HIS B C 1
ATOM 5679 O O . HIS B 1 351 ? 7.887 -30.75 -1.647 1 97.5 351 HIS B O 1
ATOM 5685 N N . ARG B 1 352 ? 9.898 -29.969 -2.205 1 96.5 352 ARG B N 1
ATOM 5686 C CA . ARG B 1 352 ? 10.211 -29.578 -0.831 1 96.5 352 ARG B CA 1
ATOM 5687 C C . ARG B 1 352 ? 9.266 -28.5 -0.332 1 96.5 352 ARG B C 1
ATOM 5689 O O . ARG B 1 352 ? 8.797 -28.547 0.808 1 96.5 352 ARG B O 1
ATOM 5696 N N . LEU B 1 353 ? 9.016 -27.547 -1.172 1 97.5 353 LEU B N 1
ATOM 5697 C CA . LEU B 1 353 ? 8.055 -26.516 -0.805 1 97.5 353 LEU B CA 1
ATOM 5698 C C . LEU B 1 353 ? 6.691 -27.125 -0.496 1 97.5 353 LEU B C 1
ATOM 5700 O O . LEU B 1 353 ? 6.051 -26.734 0.486 1 97.5 353 LEU B O 1
ATOM 5704 N N . ARG B 1 354 ? 6.301 -28.062 -1.283 1 97.12 354 ARG B N 1
ATOM 5705 C CA . ARG B 1 354 ? 5.004 -28.688 -1.057 1 97.12 354 ARG B CA 1
ATOM 5706 C C . ARG B 1 354 ? 5.023 -29.531 0.214 1 97.12 354 ARG B C 1
ATOM 5708 O O . ARG B 1 354 ? 4.02 -29.609 0.927 1 97.12 354 ARG B O 1
ATOM 5715 N N . GLN B 1 355 ? 6.141 -30.109 0.517 1 94.75 355 GLN B N 1
ATOM 5716 C CA . GLN B 1 355 ? 6.273 -30.859 1.76 1 94.75 355 GLN B CA 1
ATOM 5717 C C . GLN B 1 355 ? 6.184 -29.938 2.975 1 94.75 355 GLN B C 1
ATOM 5719 O O . GLN B 1 355 ? 5.895 -30.391 4.082 1 94.75 355 GLN B O 1
ATOM 5724 N N . LEU B 1 356 ? 6.453 -28.688 2.752 1 93.81 356 LEU B N 1
ATOM 5725 C CA . LEU B 1 356 ? 6.348 -27.703 3.82 1 93.81 356 LEU B CA 1
ATOM 5726 C C . LEU B 1 356 ? 4.926 -27.156 3.916 1 93.81 356 LEU B C 1
ATOM 5728 O O . LEU B 1 356 ? 4.645 -26.281 4.734 1 93.81 356 LEU B O 1
ATOM 5732 N N . GLY B 1 357 ? 4.102 -27.672 3.021 1 93.44 357 GLY B N 1
ATOM 5733 C CA . GLY B 1 357 ? 2.711 -27.25 3.053 1 93.44 357 GLY B CA 1
ATOM 5734 C C . GLY B 1 357 ? 2.424 -26.078 2.127 1 93.44 357 GLY B C 1
ATOM 5735 O O . GLY B 1 357 ? 1.316 -25.547 2.127 1 93.44 357 GLY B O 1
ATOM 5736 N N . ILE B 1 358 ? 3.365 -25.672 1.385 1 96.69 358 ILE B N 1
ATOM 5737 C CA . ILE B 1 358 ? 3.215 -24.562 0.452 1 96.69 358 ILE B CA 1
ATOM 5738 C C . ILE B 1 358 ? 2.773 -25.094 -0.912 1 96.69 358 ILE B C 1
ATOM 5740 O O . ILE B 1 358 ? 3.408 -25.984 -1.474 1 96.69 358 ILE B O 1
ATOM 5744 N N . ARG B 1 359 ? 1.66 -24.547 -1.405 1 97.81 359 ARG B N 1
ATOM 5745 C CA . ARG B 1 359 ? 1.214 -24.906 -2.748 1 97.81 359 ARG B CA 1
ATOM 5746 C C . ARG B 1 359 ? 2.105 -24.266 -3.809 1 97.81 359 ARG B C 1
ATOM 5748 O O . ARG B 1 359 ? 1.835 -23.172 -4.273 1 97.81 359 ARG B O 1
ATOM 5755 N N . ALA B 1 360 ? 3.082 -25 -4.191 1 98.44 360 ALA B N 1
ATOM 5756 C CA . ALA B 1 360 ? 4.066 -24.5 -5.145 1 98.44 360 ALA B CA 1
ATOM 5757 C C . ALA B 1 360 ? 3.705 -24.891 -6.57 1 98.44 360 ALA B C 1
ATOM 5759 O O . ALA B 1 360 ? 3.422 -26.062 -6.84 1 98.44 360 ALA B O 1
ATOM 5760 N N . HIS B 1 361 ? 3.738 -23.922 -7.477 1 98.25 361 HIS B N 1
ATOM 5761 C CA . HIS B 1 361 ? 3.42 -24.094 -8.891 1 98.25 361 HIS B CA 1
ATOM 5762 C C . HIS B 1 361 ? 4.594 -23.688 -9.773 1 98.25 361 HIS B C 1
ATOM 5764 O O . HIS B 1 361 ? 5.215 -22.641 -9.547 1 98.25 361 HIS B O 1
ATOM 5770 N N . PHE B 1 362 ? 4.887 -24.562 -10.75 1 96.88 362 PHE B N 1
ATOM 5771 C CA . PHE B 1 362 ? 5.734 -24.047 -11.82 1 96.88 362 PHE B CA 1
ATOM 5772 C C . PHE B 1 362 ? 5.023 -22.938 -12.594 1 96.88 362 PHE B C 1
ATOM 5774 O O . PHE B 1 362 ? 3.826 -23.031 -12.867 1 96.88 362 PHE B O 1
ATOM 5781 N N . TRP B 1 363 ? 5.84 -21.875 -12.852 1 94.75 363 TRP B N 1
ATOM 5782 C CA . TRP B 1 363 ? 5.277 -20.703 -13.516 1 94.75 363 TRP B CA 1
ATOM 5783 C C . TRP B 1 363 ? 5.902 -20.516 -14.898 1 94.75 363 TRP B C 1
ATOM 5785 O O . TRP B 1 363 ? 7.109 -20.281 -15.016 1 94.75 363 TRP B O 1
ATOM 5795 N N . ILE B 1 364 ? 5.203 -20.719 -15.969 1 86.88 364 ILE B N 1
ATOM 5796 C CA . ILE B 1 364 ? 5.426 -20.516 -17.391 1 86.88 364 ILE B CA 1
ATOM 5797 C C . ILE B 1 364 ? 6.91 -20.688 -17.719 1 86.88 364 ILE B C 1
ATOM 5799 O O . ILE B 1 364 ? 7.762 -20.516 -16.844 1 86.88 364 ILE B O 1
#

Nearest PDB structures (foldseek):
  3lua-assembly1_A  TM=4.837E-01  e=1.314E+00  Acetivibrio thermocellus ATCC 27405
  9dl7-assembly2_A  TM=3.928E-01  e=3.457E+00  Sinorhizobium meliloti SM11
  4xrp-assembly1_D  TM=3.090E-01  e=3.063E+00  Capnocytophaga gingivalis ATCC 33624
  5uzb-assembly1_B  TM=2.446E-01  e=3.254E+00  Homo sapiens
  3lua-assembly1_A  TM=4.833E-01  e=9.625E-01  Acetivibrio thermocellus ATCC 27405

Secondary structure (DSSP, 8-state):
------------------S-----TTSS--GGGEEEE--TTTHHHHSS--TT-HHHHHTSHHHHHHHHHHHHHHHT-SSSPPPPPHHHHHHSEEEEETTS-EEEEPPP-TTSS-TTGGG--HHHIIIIITTSSHHHHHHHHHHHTT----HHHHGGGG--TTB-TT------TTSPPPSS-EEEEEET---SS-TT-PPP-TTS-BTTS-HHHHHHHHHHTTT---SEEEEE-SS---HHHHHHTS-HHHHTTEEEE-SPPP---TTSTT-HHHHHHHH--TTSEEEEEE--S-HHHHHHHHHHHHH-HHHHHH-SEEEE---B-BTTB--S-GGGG-TTB-HHHHHHHHHHHHHTT-EEEE--/------------------S----STTSS--GGGEEEE--TTTHHHHSS--TT-HHHHHTSHHHHHHHHHHHHHHHT-SSSPPPPPHHHHHHSEEEEETTS-EEEEPPP-TTSS-TTGGG--HHHIIIIITTTSHHHHHHHHHHHTT----HHHHGGGG--TTB-TT------TTSPPPSS-EEEEEET---SS-TT-----TTS-BTTS-HHHHHHHHHHTTT---SEEEEE-SS---HHHHHHTS-HHHHTTEEEE-SPPP---TTSTT-HHHHHHHH--TTSEEEEEE--S-HHHHHHHHHHHHH-HHHHHH-SEEEE---B-BTTB--S-GGGGSSSB-HHHHHHHHHHHHHTT-EEEE--

Sequence (728 aa):
MLRRRSSVWPVALLCVRPSGATPPCRNNPSTDQFSYESGSGERPWLRGSSAGHICHIGLSVAQVNAARHWLAYASDSTGRARAPTDAEDRALSHFHCRDGRTEVIEPLSGVARHPLAQFMNPFECERRYLSGCSQCARNQHNRTAGRNLPAHYVDLFRHDRMDISYLVLQNHCGRPRHDGRNLLYDLGCGNYSRADGKAVDLTRGQGLGPSIPLFNALYERNCIVFDRIFAWEYIKYDPQVWWSDVPASVRGKLHFYNVPVDKEPSSSPGSFIQLLKTTATAQDFVAIKLDIDHPEIEQSIIEQIMSDPVVANLVDEVFIEIHFYFDGIDFGWGAHASQQHSVDDALSIMHRLRQLGIRAHFWIMLRRRSSVWPVALLCVRPSGATPPCRNNPSTDQFSYESGSGERPWLRGSSAGHICHIGLSVAQVNAARHWLAYASDSTGRARAPTDAEDRALSHFHCRDGRTEVIEPLSGVARHPLAQFMNPFECERRYLSGCSQCARNQHNRTAGRNLPAHYVDLFRHDRMDISYLVLQNHCGRPRHDGRNLLYDLGCGNYSRADGKAVDLTRGQGLGPSIPLFNALYERNCIVFDRIFAWEYIKYDPQVWWSDVPASVRGKLHFYNVPVDKEPSSSPGSFIQLLKTTATAQDFVAIKLDIDHPEIEQSIIEQIMSDPVVANLVDEVFIEIHFYFDGIDFGWGAHASQQHSVDDALSIMHRLRQLGIRAHFWI

Radius of gyration: 32.59 Å; Cα contacts (8 Å, |Δi|>4): 1336; chains: 2; bounding box: 86×96×98 Å

Solvent-accessible surface area (backbone atoms only — not comparable to full-atom values): 39445 Å² total; per-residue (Å²): 137,80,80,77,78,76,76,76,71,78,76,77,73,76,71,73,74,78,87,71,24,75,55,63,62,57,50,52,83,58,85,87,24,60,47,63,44,75,12,64,38,16,44,68,53,67,58,66,76,34,62,75,32,42,46,64,53,51,65,28,70,69,39,44,54,22,45,51,32,34,39,56,43,25,70,47,48,53,36,80,46,68,79,67,50,74,66,26,50,45,13,23,15,37,41,38,22,69,88,70,48,74,43,72,31,52,42,62,47,74,69,43,37,26,75,45,25,83,58,33,53,57,73,50,22,62,73,79,53,22,71,43,47,54,62,61,43,55,51,45,53,38,45,71,60,77,44,79,66,57,72,78,52,61,69,36,50,74,35,42,59,42,32,49,55,52,55,45,67,84,61,43,40,98,48,54,71,54,93,37,52,32,36,37,38,31,38,47,26,74,44,56,43,34,96,83,68,43,80,64,63,70,82,68,32,52,60,80,42,26,42,58,57,42,51,50,52,59,29,43,46,10,59,41,67,70,60,34,34,41,32,25,18,61,70,79,67,59,48,58,64,52,54,68,60,46,53,46,90,45,55,71,33,43,29,62,40,54,32,62,85,52,77,48,54,58,81,36,54,74,8,61,60,31,42,46,65,73,65,54,47,53,58,31,47,26,37,36,38,47,48,71,92,43,67,70,44,52,50,50,54,52,48,48,34,74,70,32,67,70,51,36,58,38,44,42,32,36,32,38,50,77,45,33,48,49,50,82,33,76,78,78,50,55,85,64,20,47,97,73,40,47,43,49,51,52,52,50,52,43,49,51,40,32,67,67,61,20,52,55,37,66,32,84,136,85,78,76,77,78,76,76,71,78,74,77,74,76,71,73,73,77,87,72,21,74,54,64,60,56,48,56,82,58,84,86,24,60,49,64,44,76,12,66,38,16,45,68,55,67,59,66,77,35,62,75,33,43,45,64,53,51,64,30,69,69,39,47,52,23,45,52,32,36,39,57,45,26,72,45,48,54,37,80,46,66,80,68,51,73,68,26,48,46,11,23,14,36,41,40,22,67,91,69,48,72,42,71,32,52,42,62,48,71,70,43,37,27,76,44,24,82,59,36,53,55,71,50,22,64,72,77,54,18,70,48,46,52,64,59,41,55,51,47,52,38,49,72,69,71,46,78,67,59,72,78,50,60,69,36,50,73,33,42,59,42,34,50,53,52,54,44,68,84,61,44,40,97,49,52,69,52,93,38,50,33,36,37,38,30,38,46,26,74,45,58,43,34,93,82,70,45,79,67,63,72,83,70,31,54,62,81,43,26,43,58,58,42,51,49,52,60,30,42,47,10,59,41,67,70,61,34,35,42,32,26,20,59,70,78,68,59,48,57,64,52,54,68,59,48,54,47,92,46,55,72,33,43,29,65,40,54,31,63,84,51,77,48,52,57,80,35,53,74,7,61,61,32,42,46,64,74,65,56,48,51,58,31,46,27,38,35,39,47,49,71,91,42,67,71,46,52,49,50,53,50,48,48,35,73,71,33,68,70,52,34,57,39,43,43,31,35,32,38,50,76,46,32,47,51,49,81,35,77,77,78,51,54,87,66,13,51,98,75,39,47,43,49,52,50,50,49,53,43,49,51,40,32,66,66,62,22,51,57,37,66,31,83